Protein AF-A0AAP4BUU5-F1 (afdb_monomer)

InterPro domains:
  IPR001250 Mannose-6-phosphate isomerase, type I [TIGR00218] (4-371)
  IPR011051 RmlC-like cupin domain superfamily [SSF51182] (1-389)
  IPR014710 RmlC-like jelly roll fold [G3DSA:2.60.120.10] (7-293)
  IPR014710 RmlC-like jelly roll fold [G3DSA:2.60.120.10] (319-393)
  IPR016305 Mannose-6-phosphate isomerase [PIRSF001480] (1-387)
  IPR016305 Mannose-6-phosphate isomerase [PR00714] (4-22)
  IPR016305 Mannose-6-phosphate isomerase [PR00714] (31-46)
  IPR016305 Mannose-6-phosphate isomerase [PR00714] (81-102)
  IPR016305 Mannose-6-phosphate isomerase [PR00714] (126-149)
  IPR016305 Mannose-6-phosphate isomerase [PR00714] (238-253)
  IPR016305 Mannose-6-phosphate isomerase [PR00714] (254-273)
  IPR016305 Mannose-6-phosphate isomerase [PR00714] (273-292)
  IPR016305 Mannose-6-phosphate isomerase [PR00714] (292-311)
  IPR016305 Mannose-6-phosphate isomerase [PTHR10309] (2-372)
  IPR018050 Phosphomannose isomerase, type I, conserved site [PS00965] (126-134)
  IPR046457 Phosphomannose isomerase type I, catalytic domain [PF20511] (1-150)

Mean predicted aligned error: 4.69 Å

Radius of gyration: 22.87 Å; Cα contacts (8 Å, |Δi|>4): 959; chains: 1; bounding box: 59×46×66 Å

Structure (mmCIF, N/CA/C/O backbone):
data_AF-A0AAP4BUU5-F1
#
_entry.id   AF-A0AAP4BUU5-F1
#
loop_
_atom_site.group_PDB
_atom_site.id
_atom_site.type_symbol
_atom_site.label_atom_id
_atom_site.label_alt_id
_atom_site.label_comp_id
_atom_site.label_asym_id
_atom_site.label_entity_id
_atom_site.label_seq_id
_atom_site.pdbx_PDB_ins_code
_atom_site.Cartn_x
_atom_site.Cartn_y
_atom_site.Cartn_z
_atom_site.occupancy
_atom_site.B_iso_or_equiv
_atom_site.auth_seq_id
_atom_site.auth_comp_id
_atom_site.auth_asym_id
_atom_site.auth_atom_id
_atom_site.pdbx_PDB_model_num
ATOM 1 N N . MET A 1 1 ? 17.474 -2.915 -24.148 1.00 88.44 1 MET A N 1
ATOM 2 C CA . MET A 1 1 ? 16.469 -2.381 -23.194 1.00 88.44 1 MET A CA 1
ATOM 3 C C . MET A 1 1 ? 15.360 -1.644 -23.944 1.00 88.44 1 MET A C 1
ATOM 5 O O . MET A 1 1 ? 15.565 -1.347 -25.114 1.00 88.44 1 MET A O 1
ATOM 9 N N . GLN A 1 2 ? 14.217 -1.351 -23.314 1.00 92.94 2 GLN A N 1
ATOM 10 C CA . GLN A 1 2 ? 13.135 -0.549 -23.912 1.00 92.94 2 GLN A CA 1
ATOM 11 C C . GLN A 1 2 ? 12.552 0.461 -22.905 1.00 92.94 2 GLN A C 1
ATOM 13 O O . GLN A 1 2 ? 12.182 0.039 -21.810 1.00 92.94 2 GLN A O 1
ATOM 18 N N . PRO A 1 3 ? 12.417 1.760 -23.233 1.00 94.31 3 PRO A N 1
ATOM 19 C CA . PRO A 1 3 ? 11.717 2.724 -22.383 1.00 94.31 3 PRO A CA 1
ATOM 20 C C . PRO A 1 3 ? 10.256 2.361 -22.154 1.00 94.31 3 PRO A C 1
ATOM 22 O O . PRO A 1 3 ? 9.556 1.950 -23.083 1.00 94.31 3 PRO A O 1
ATOM 25 N N . LEU A 1 4 ? 9.787 2.578 -20.926 1.00 96.94 4 LEU A N 1
ATOM 26 C CA . LEU A 1 4 ? 8.388 2.419 -20.560 1.00 96.94 4 LEU A CA 1
ATOM 27 C C . LEU A 1 4 ? 7.699 3.777 -20.414 1.00 96.94 4 LEU A C 1
ATOM 29 O O . LEU A 1 4 ? 8.180 4.685 -19.737 1.00 96.94 4 LEU A O 1
ATOM 33 N N . ARG A 1 5 ? 6.513 3.891 -21.009 1.00 97.56 5 ARG A N 1
ATOM 34 C CA . ARG A 1 5 ? 5.519 4.909 -20.665 1.00 97.56 5 ARG A CA 1
ATOM 35 C C . ARG A 1 5 ? 4.571 4.317 -19.621 1.00 97.56 5 ARG A C 1
ATOM 37 O O . ARG A 1 5 ? 3.885 3.344 -19.948 1.00 97.56 5 ARG A O 1
ATOM 44 N N . PRO A 1 6 ? 4.527 4.852 -18.389 1.00 97.94 6 PRO A N 1
ATOM 45 C CA . PRO A 1 6 ? 3.654 4.309 -17.359 1.00 97.94 6 PRO A CA 1
ATOM 46 C C . PRO A 1 6 ? 2.185 4.588 -17.667 1.00 97.94 6 PRO A C 1
ATOM 48 O O . PRO A 1 6 ? 1.850 5.581 -18.321 1.00 97.94 6 PRO A O 1
ATOM 51 N N . ALA A 1 7 ? 1.292 3.765 -17.120 1.00 97.88 7 ALA A N 1
ATOM 52 C CA . ALA A 1 7 ? -0.099 4.178 -16.984 1.00 97.88 7 ALA A CA 1
ATOM 53 C C . ALA A 1 7 ? -0.216 5.147 -15.797 1.00 97.88 7 ALA A C 1
ATOM 55 O O . ALA A 1 7 ? 0.139 4.811 -14.670 1.00 97.88 7 ALA A O 1
ATOM 56 N N . ILE A 1 8 ? -0.709 6.358 -16.057 1.00 97.62 8 ILE A N 1
ATOM 57 C CA . ILE A 1 8 ? -0.870 7.401 -15.036 1.00 97.62 8 ILE A CA 1
ATOM 58 C C . ILE A 1 8 ? -2.258 7.273 -14.408 1.00 97.62 8 ILE A C 1
ATOM 60 O O . ILE A 1 8 ? -3.268 7.407 -15.107 1.00 97.62 8 ILE A O 1
ATOM 64 N N . ARG A 1 9 ? -2.326 7.060 -13.091 1.00 97.50 9 ARG A N 1
ATOM 65 C CA . ARG A 1 9 ? -3.583 7.023 -12.333 1.00 97.50 9 ARG A CA 1
ATOM 66 C C . ARG A 1 9 ? -3.777 8.334 -11.580 1.00 97.50 9 ARG A C 1
ATOM 68 O O . ARG A 1 9 ? -2.958 8.720 -10.753 1.00 97.50 9 ARG A O 1
ATOM 75 N N . ARG A 1 10 ? -4.883 9.016 -11.874 1.00 97.38 10 ARG A N 1
ATOM 76 C CA . ARG A 1 10 ? -5.245 10.323 -11.302 1.00 97.38 10 ARG A CA 1
ATOM 77 C C . ARG A 1 10 ? -6.392 10.179 -10.307 1.00 97.38 10 ARG A C 1
ATOM 79 O O . ARG A 1 10 ? -7.498 10.654 -10.553 1.00 97.38 10 ARG A O 1
ATOM 86 N N . TYR A 1 11 ? -6.171 9.409 -9.247 1.00 96.00 11 TYR A N 1
ATOM 87 C CA . TYR A 1 11 ? -7.186 9.244 -8.208 1.00 96.00 11 TYR A CA 1
ATOM 88 C C . TYR A 1 11 ? -7.246 10.482 -7.301 1.00 96.00 11 TYR A C 1
ATOM 90 O O . TYR A 1 11 ? -6.204 11.099 -7.093 1.00 96.00 11 TYR A O 1
ATOM 98 N N . PRO A 1 12 ? -8.417 10.825 -6.729 1.00 95.62 12 PRO A N 1
ATOM 99 C CA . PRO A 1 12 ? -8.568 12.019 -5.889 1.00 95.62 12 PRO A CA 1
ATOM 100 C C . PRO A 1 12 ? -7.658 12.064 -4.653 1.00 95.62 12 PRO A C 1
ATOM 102 O O . PRO A 1 12 ? -7.244 13.140 -4.252 1.00 95.62 12 PRO A O 1
ATOM 105 N N . TRP A 1 13 ? -7.304 10.905 -4.090 1.00 96.12 13 TRP A N 1
ATOM 106 C CA . TRP A 1 13 ? -6.387 10.804 -2.947 1.00 96.12 13 TRP A CA 1
ATOM 107 C C . TRP A 1 13 ? -4.914 11.055 -3.313 1.00 96.12 13 TRP A C 1
ATOM 109 O O . TRP A 1 13 ? -4.052 11.142 -2.436 1.00 96.12 13 TRP A O 1
ATOM 119 N N . GLY A 1 14 ? -4.607 11.095 -4.612 1.00 97.62 14 GLY A N 1
ATOM 120 C CA . GLY A 1 14 ? -3.250 11.186 -5.128 1.00 97.62 14 GLY A CA 1
ATOM 121 C C . GLY A 1 14 ? -2.608 12.536 -4.876 1.00 97.62 14 GLY A C 1
ATOM 122 O O . GLY A 1 14 ? -3.293 13.556 -4.843 1.00 97.62 14 GLY A O 1
ATOM 123 N N . SER A 1 15 ? -1.284 12.552 -4.772 1.00 97.88 15 SER A N 1
ATOM 124 C CA . SER A 1 15 ? -0.576 13.802 -4.537 1.00 97.88 15 SER A CA 1
ATOM 125 C C . SER A 1 15 ? -0.616 14.754 -5.724 1.00 97.88 15 SER A C 1
ATOM 127 O O . SER A 1 15 ? -0.534 14.338 -6.882 1.00 97.88 15 SER A O 1
ATOM 129 N N . THR A 1 16 ? -0.711 16.052 -5.439 1.00 97.38 16 THR A N 1
ATOM 130 C CA . THR A 1 16 ? -0.597 17.101 -6.470 1.00 97.38 16 THR A CA 1
ATOM 131 C C . THR A 1 16 ? 0.842 17.566 -6.705 1.00 97.38 16 THR A C 1
ATOM 133 O O . THR A 1 16 ? 1.106 18.251 -7.697 1.00 97.38 16 THR A O 1
ATOM 136 N N . THR A 1 17 ? 1.781 17.191 -5.828 1.00 97.75 17 THR A N 1
ATOM 137 C CA . THR A 1 17 ? 3.160 17.705 -5.847 1.00 97.75 17 THR A CA 1
ATOM 138 C C . THR A 1 17 ? 4.229 16.617 -5.892 1.0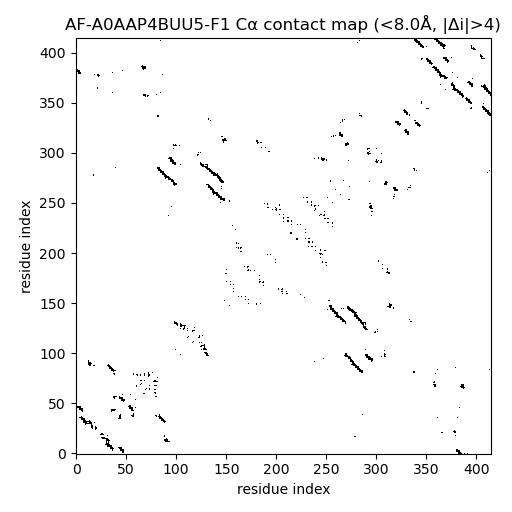0 97.75 17 THR A C 1
ATOM 140 O O . THR A 1 17 ? 5.197 16.790 -6.624 1.00 97.75 17 THR A O 1
ATOM 143 N N . LEU A 1 18 ? 4.057 15.479 -5.208 1.00 97.94 18 LEU A N 1
ATOM 144 C CA . LEU A 1 18 ? 5.153 14.521 -4.980 1.00 97.94 18 LEU A CA 1
ATOM 145 C C . LEU A 1 18 ? 5.758 13.934 -6.269 1.00 97.94 18 LEU A C 1
ATOM 147 O O . LEU A 1 18 ? 6.974 13.956 -6.445 1.00 97.94 18 LEU A O 1
ATOM 151 N N . ILE A 1 19 ? 4.932 13.434 -7.196 1.00 97.94 19 ILE A N 1
ATOM 152 C CA . ILE A 1 19 ? 5.423 12.893 -8.478 1.00 97.94 19 ILE A CA 1
ATOM 153 C C . ILE A 1 19 ? 5.969 13.999 -9.402 1.00 97.94 19 ILE A C 1
ATOM 155 O O . ILE A 1 19 ? 7.050 13.800 -9.961 1.00 97.94 19 ILE A O 1
ATOM 159 N N . PRO A 1 20 ? 5.291 15.155 -9.578 1.00 96.75 20 PRO A N 1
ATOM 160 C CA . PRO A 1 20 ? 5.865 16.285 -10.311 1.00 96.75 20 PRO A CA 1
ATOM 161 C C . PRO A 1 20 ? 7.233 16.730 -9.779 1.00 96.75 20 PRO A C 1
ATOM 163 O O . PRO A 1 20 ? 8.174 16.856 -10.561 1.00 96.75 20 PRO A O 1
ATOM 166 N N . GLU A 1 21 ? 7.370 16.896 -8.461 1.00 96.75 21 GLU A N 1
ATOM 167 C CA . GLU A 1 21 ? 8.626 17.282 -7.811 1.00 96.75 21 GLU A CA 1
ATOM 168 C C . GLU A 1 21 ? 9.718 16.235 -8.035 1.00 96.75 21 GLU A C 1
ATOM 170 O O . GLU A 1 21 ? 10.836 16.596 -8.406 1.00 96.75 21 GLU A O 1
ATOM 175 N N . LEU A 1 22 ? 9.385 14.943 -7.907 1.00 97.06 22 LEU A N 1
ATOM 176 C CA . LEU A 1 22 ? 10.304 13.847 -8.217 1.00 97.06 22 LEU A CA 1
ATOM 177 C C . LEU A 1 22 ? 10.801 13.928 -9.665 1.00 97.06 22 LEU A C 1
ATOM 179 O O . LEU A 1 22 ? 11.991 13.771 -9.911 1.00 97.06 22 LEU A O 1
ATOM 183 N N . ALA A 1 23 ? 9.915 14.228 -10.617 1.00 95.75 23 ALA A N 1
ATOM 184 C CA . ALA A 1 23 ? 10.250 14.391 -12.032 1.00 95.75 23 ALA A CA 1
ATOM 185 C C . ALA A 1 23 ? 11.011 15.696 -12.356 1.00 95.75 23 ALA A C 1
ATOM 187 O O . ALA A 1 23 ? 11.343 15.934 -13.521 1.00 95.75 23 ALA A O 1
ATOM 188 N N . GLY A 1 24 ? 11.259 16.570 -11.372 1.00 95.31 24 GLY A N 1
ATOM 189 C CA . GLY A 1 24 ? 11.850 17.894 -11.588 1.00 95.31 24 GLY A CA 1
ATOM 190 C C . GLY A 1 24 ? 10.925 18.858 -12.341 1.00 95.31 24 GLY A C 1
ATOM 191 O O . GLY A 1 24 ? 11.397 19.767 -13.028 1.00 95.31 24 GLY A O 1
ATOM 192 N N . GLN A 1 25 ? 9.610 18.648 -12.256 1.00 93.88 25 GLN A N 1
ATOM 193 C CA . GLN A 1 25 ? 8.581 19.442 -12.923 1.00 93.88 25 GLN A CA 1
ATOM 194 C C . GLN A 1 25 ? 7.770 20.256 -11.903 1.00 93.88 25 GLN A C 1
ATOM 196 O O . GLN A 1 25 ? 7.551 19.805 -10.780 1.00 93.88 25 GLN A O 1
ATOM 201 N N . PRO A 1 26 ? 7.286 21.458 -12.265 1.00 93.19 26 PRO A N 1
ATOM 202 C CA . PRO A 1 26 ? 6.381 22.198 -11.395 1.00 93.19 26 PRO A CA 1
ATOM 203 C C . PRO A 1 26 ? 5.045 21.457 -11.249 1.00 93.19 26 PRO A C 1
ATOM 205 O O . PRO A 1 26 ? 4.521 20.911 -12.222 1.00 93.19 26 PRO A O 1
ATOM 208 N N . ALA A 1 27 ? 4.465 21.496 -10.049 1.00 92.12 27 ALA A N 1
ATOM 209 C CA . ALA A 1 27 ? 3.121 20.983 -9.807 1.00 92.12 27 ALA A CA 1
ATOM 210 C C . ALA A 1 27 ? 2.093 21.694 -10.705 1.00 92.12 27 ALA A C 1
ATOM 212 O O . ALA A 1 27 ? 2.065 22.925 -10.788 1.00 92.12 27 ALA A O 1
ATOM 213 N N . THR A 1 28 ? 1.232 20.920 -11.371 1.00 90.44 28 THR A N 1
ATOM 214 C CA . THR A 1 28 ? 0.159 21.456 -12.231 1.00 90.44 28 THR A CA 1
ATOM 215 C C . THR A 1 28 ? -1.142 21.703 -11.467 1.00 90.44 28 THR A C 1
ATOM 217 O O . THR A 1 28 ? -2.031 22.378 -11.981 1.00 90.44 28 THR A O 1
ATOM 220 N N . GLY A 1 29 ? -1.250 21.169 -10.245 1.00 92.50 29 GLY A N 1
ATOM 221 C CA . GLY A 1 29 ? -2.485 21.105 -9.460 1.00 92.50 29 GLY A CA 1
ATOM 222 C C . GLY A 1 29 ? -3.333 19.859 -9.740 1.00 92.50 29 GLY A C 1
ATOM 223 O O . GLY A 1 29 ? -4.314 19.636 -9.037 1.00 92.50 29 GLY A O 1
ATOM 224 N N . ASP A 1 30 ? -2.963 19.034 -10.726 1.00 94.31 30 ASP A N 1
ATOM 225 C CA . ASP A 1 30 ? -3.630 17.756 -10.983 1.00 94.31 30 ASP A CA 1
ATOM 226 C C . ASP A 1 30 ? -3.155 16.682 -9.997 1.00 94.31 30 ASP A C 1
ATOM 228 O O . ASP A 1 30 ? -1.959 16.554 -9.737 1.00 94.31 30 ASP A O 1
ATOM 232 N N . HIS A 1 31 ? -4.077 15.846 -9.517 1.00 96.81 31 HIS A N 1
ATOM 233 C CA . HIS A 1 31 ? -3.723 14.677 -8.714 1.00 96.81 31 HIS A CA 1
ATOM 234 C C . HIS A 1 31 ? -3.023 13.618 -9.572 1.00 96.81 31 HIS A C 1
ATOM 236 O O . HIS A 1 31 ? -3.574 13.145 -10.574 1.00 96.81 31 HIS A O 1
ATOM 242 N N . ILE A 1 32 ? -1.836 13.191 -9.147 1.00 97.75 32 ILE A N 1
ATOM 243 C CA . ILE A 1 32 ? -1.129 12.029 -9.680 1.00 97.75 32 ILE A CA 1
ATOM 244 C C . ILE A 1 32 ? -0.921 11.061 -8.519 1.00 97.75 32 ILE A C 1
ATOM 246 O O . ILE A 1 32 ? -0.064 11.252 -7.666 1.00 97.75 32 ILE A O 1
ATOM 250 N N . ALA A 1 33 ? -1.752 10.024 -8.489 1.00 98.12 33 ALA A N 1
ATOM 251 C CA . ALA A 1 33 ? -1.778 9.048 -7.411 1.00 98.12 33 ALA A CA 1
ATOM 252 C C . ALA A 1 33 ? -0.735 7.954 -7.624 1.00 98.12 33 ALA A C 1
ATOM 254 O O . ALA A 1 33 ? -0.010 7.584 -6.705 1.00 98.12 33 ALA A O 1
ATOM 255 N N . GLU A 1 34 ? -0.669 7.424 -8.848 1.00 98.50 34 GLU A N 1
ATOM 256 C CA . GLU A 1 34 ? 0.211 6.303 -9.158 1.00 98.50 34 GLU A CA 1
ATOM 257 C C . GLU A 1 34 ? 0.763 6.387 -10.587 1.00 98.50 34 GLU A C 1
ATOM 259 O O . GLU A 1 34 ? 0.052 6.778 -11.521 1.00 98.50 34 GLU A O 1
ATOM 264 N N . LEU A 1 35 ? 2.010 5.947 -10.769 1.00 98.62 35 LEU A N 1
ATOM 265 C CA . LEU A 1 35 ? 2.581 5.592 -12.072 1.00 98.62 35 LEU A CA 1
ATOM 266 C C . LEU A 1 35 ? 2.766 4.079 -12.122 1.00 98.62 35 LEU A C 1
ATOM 268 O O . LEU A 1 35 ? 3.517 3.542 -11.315 1.00 98.62 35 LEU A O 1
ATOM 272 N N . TRP A 1 36 ? 2.092 3.392 -13.044 1.00 98.44 36 TRP A N 1
ATOM 273 C CA . TRP A 1 36 ? 2.166 1.931 -13.151 1.00 98.44 36 TRP A CA 1
ATOM 274 C C . TRP A 1 36 ? 3.153 1.494 -14.224 1.00 98.44 36 TRP A C 1
ATOM 276 O O . TRP A 1 36 ? 3.038 1.882 -15.390 1.00 98.44 36 TRP A O 1
ATOM 286 N N . PHE A 1 37 ? 4.067 0.613 -13.831 1.00 98.38 37 PHE A N 1
ATOM 287 C CA . PHE A 1 37 ? 5.035 -0.059 -14.683 1.00 98.38 37 PHE A CA 1
ATOM 288 C C . PHE A 1 37 ? 4.773 -1.566 -14.639 1.00 98.38 37 PHE A C 1
ATOM 290 O O . PHE A 1 37 ? 5.060 -2.249 -13.657 1.00 98.38 37 PHE A O 1
ATOM 297 N N . GLY A 1 38 ? 4.194 -2.100 -15.709 1.00 96.56 38 GLY A N 1
ATOM 298 C CA . GLY A 1 38 ? 3.844 -3.513 -15.782 1.00 96.56 38 GLY A CA 1
ATOM 299 C C . GLY A 1 38 ? 2.882 -3.819 -16.922 1.00 96.56 38 GLY A C 1
ATOM 300 O O . GLY A 1 38 ? 2.547 -2.952 -17.729 1.00 96.56 38 GLY A O 1
ATOM 301 N N . ALA A 1 39 ? 2.442 -5.071 -16.984 1.00 95.94 39 ALA A N 1
ATOM 302 C CA . ALA A 1 39 ? 1.546 -5.582 -18.021 1.00 95.94 39 ALA A CA 1
ATOM 303 C C . ALA A 1 39 ? 0.096 -5.758 -17.524 1.00 95.94 39 ALA A C 1
ATOM 305 O O . ALA A 1 39 ? -0.650 -6.571 -18.066 1.00 95.94 39 ALA A O 1
ATOM 306 N N . HIS A 1 40 ? -0.304 -5.027 -16.477 1.00 92.62 40 HIS A N 1
ATOM 307 C CA . HIS A 1 40 ? -1.641 -5.137 -15.896 1.00 92.62 40 HIS A CA 1
ATOM 308 C C . HIS A 1 40 ? -2.718 -4.673 -16.887 1.00 92.62 40 HIS A C 1
ATOM 310 O O . HIS A 1 40 ? -2.636 -3.575 -17.432 1.00 92.62 40 HIS A O 1
ATOM 316 N N . THR A 1 41 ? -3.765 -5.468 -17.101 1.00 89.06 41 THR A N 1
ATOM 317 C CA . THR A 1 41 ? -4.768 -5.218 -18.155 1.00 89.06 41 THR A CA 1
ATOM 318 C C . THR A 1 41 ? -5.572 -3.932 -17.942 1.00 89.06 41 THR A C 1
ATOM 320 O O . THR A 1 41 ? -5.900 -3.249 -18.907 1.00 89.06 41 THR A O 1
ATOM 323 N N . ALA A 1 42 ? -5.846 -3.555 -16.688 1.00 88.56 42 ALA A N 1
ATOM 324 C CA . ALA A 1 42 ? -6.576 -2.325 -16.354 1.00 88.56 42 ALA A CA 1
ATOM 325 C C . ALA A 1 42 ? -5.761 -1.023 -16.539 1.00 88.56 42 ALA A C 1
ATOM 327 O O . ALA A 1 42 ? -6.309 0.079 -16.420 1.00 88.56 42 ALA A O 1
ATOM 328 N N . GLY A 1 43 ? -4.455 -1.129 -16.791 1.00 92.81 43 GLY A N 1
ATOM 329 C CA . GLY A 1 43 ? -3.559 0.016 -16.934 1.00 92.81 43 GLY A CA 1
ATOM 330 C C . GLY A 1 43 ? -2.144 -0.412 -17.314 1.00 92.81 43 GLY A C 1
ATOM 331 O O . GLY A 1 43 ? -1.245 -0.275 -16.486 1.00 92.81 43 GLY A O 1
ATOM 332 N N . PRO A 1 44 ? -1.927 -0.945 -18.528 1.00 96.06 44 PRO A N 1
ATOM 333 C CA . PRO A 1 44 ? -0.615 -1.436 -18.915 1.00 96.06 44 PRO A CA 1
ATOM 334 C C . PRO A 1 44 ? 0.345 -0.267 -19.147 1.00 96.06 44 PRO A C 1
ATOM 336 O O . PRO A 1 44 ? -0.026 0.766 -19.715 1.00 96.06 44 PRO A O 1
ATOM 339 N N . ALA A 1 45 ? 1.606 -0.452 -18.766 1.00 97.88 45 ALA A N 1
ATOM 340 C CA . ALA A 1 45 ? 2.686 0.367 -19.297 1.00 97.88 45 ALA A CA 1
ATOM 341 C C . ALA A 1 45 ? 2.877 0.061 -20.787 1.00 97.88 45 ALA A C 1
ATOM 343 O O . ALA A 1 45 ? 2.504 -1.011 -21.264 1.00 97.88 45 ALA A O 1
ATOM 344 N N . HIS A 1 46 ? 3.466 0.998 -21.521 1.00 98.19 46 HIS A N 1
ATOM 345 C CA . HIS A 1 46 ? 3.698 0.854 -22.955 1.00 98.19 46 HIS A CA 1
ATOM 346 C C . HIS A 1 46 ? 5.183 0.937 -23.278 1.00 98.19 46 HIS A C 1
ATOM 348 O O . HIS A 1 46 ? 5.890 1.793 -22.750 1.00 98.19 46 HIS A O 1
ATOM 354 N N . VAL A 1 47 ? 5.636 0.072 -24.177 1.00 96.62 47 VAL A N 1
ATOM 355 C CA . VAL A 1 47 ? 6.933 0.193 -24.838 1.00 96.62 47 VAL A CA 1
ATOM 356 C C . VAL A 1 47 ? 6.814 1.229 -25.949 1.00 96.62 47 VAL A C 1
ATOM 358 O O . VAL A 1 47 ? 5.841 1.222 -26.706 1.00 96.62 47 VAL A O 1
ATOM 361 N N . VAL A 1 48 ? 7.808 2.112 -26.041 1.00 89.81 48 VAL A N 1
ATOM 362 C CA . VAL A 1 48 ? 7.944 3.061 -27.152 1.00 89.81 48 VAL A CA 1
ATOM 363 C C . VAL A 1 48 ? 8.766 2.397 -28.254 1.00 89.81 48 VAL A C 1
ATOM 365 O O . VAL A 1 48 ? 9.963 2.174 -28.082 1.00 89.81 48 VAL A O 1
ATOM 368 N N . ALA A 1 49 ? 8.128 2.038 -29.366 1.00 83.81 49 ALA A N 1
ATOM 369 C CA . ALA A 1 49 ? 8.808 1.455 -30.517 1.00 83.81 49 ALA A CA 1
ATOM 370 C C . ALA A 1 49 ? 9.639 2.504 -31.281 1.00 83.81 49 ALA A C 1
ATOM 372 O O . ALA A 1 49 ? 9.503 3.709 -31.081 1.00 83.81 49 ALA A O 1
ATOM 373 N N . SER A 1 50 ? 10.495 2.048 -32.201 1.00 81.00 50 SER A N 1
ATOM 374 C CA . SER A 1 50 ? 11.402 2.913 -32.976 1.00 81.00 50 SER A CA 1
ATOM 375 C C . SER A 1 50 ? 10.703 3.924 -33.893 1.00 81.00 50 SER A C 1
ATOM 377 O O . SER A 1 50 ? 11.339 4.864 -34.357 1.00 81.00 50 SER A O 1
ATOM 379 N N . ASP A 1 51 ? 9.428 3.701 -34.207 1.00 86.81 51 ASP A N 1
ATOM 380 C CA . ASP A 1 51 ? 8.570 4.586 -35.000 1.00 86.81 51 ASP A CA 1
ATOM 381 C C . ASP A 1 51 ? 7.619 5.429 -34.126 1.00 86.81 51 ASP A C 1
ATOM 383 O O . ASP A 1 51 ? 6.607 5.927 -34.619 1.00 86.81 51 ASP A O 1
ATOM 387 N N . ASP A 1 52 ? 7.932 5.563 -32.832 1.00 84.69 52 ASP A N 1
ATOM 388 C CA . ASP A 1 52 ? 7.137 6.232 -31.793 1.00 84.69 52 ASP A CA 1
ATOM 389 C C . ASP A 1 52 ? 5.760 5.598 -31.520 1.00 84.69 52 ASP A C 1
ATOM 391 O O . ASP A 1 52 ? 4.941 6.161 -30.784 1.00 84.69 52 ASP A O 1
ATOM 395 N N . THR A 1 53 ? 5.480 4.404 -32.057 1.00 91.25 53 THR A N 1
ATOM 396 C CA . THR A 1 53 ? 4.252 3.683 -31.711 1.00 91.25 53 THR A CA 1
ATOM 397 C C . THR A 1 53 ? 4.313 3.138 -30.285 1.00 91.25 53 THR A C 1
ATOM 399 O O . THR A 1 53 ? 5.353 2.693 -29.796 1.00 91.25 53 THR A O 1
ATOM 402 N N . LEU A 1 54 ? 3.172 3.189 -29.593 1.00 94.75 54 LEU A N 1
ATOM 403 C CA . LEU A 1 54 ? 3.025 2.641 -28.249 1.00 94.75 54 LEU A CA 1
ATOM 404 C C . LEU A 1 54 ? 2.435 1.237 -28.333 1.00 94.75 54 LEU A C 1
ATOM 406 O O . LEU A 1 54 ? 1.306 1.060 -28.791 1.00 94.75 54 LEU A O 1
ATOM 410 N N . ILE A 1 55 ? 3.188 0.254 -27.852 1.00 96.62 55 ILE A N 1
ATOM 411 C CA . ILE A 1 55 ? 2.751 -1.141 -27.748 1.00 96.62 55 ILE A CA 1
ATOM 412 C C . ILE A 1 55 ? 2.578 -1.446 -26.265 1.00 96.62 55 ILE A C 1
ATOM 414 O O . ILE A 1 55 ? 3.479 -1.156 -25.477 1.00 96.62 55 ILE A O 1
ATOM 418 N N . SER A 1 56 ? 1.435 -2.004 -25.857 1.00 97.44 56 SER A N 1
ATOM 419 C CA . SER A 1 56 ? 1.253 -2.389 -24.454 1.00 97.44 56 SER A CA 1
ATOM 420 C C . SER A 1 56 ? 2.340 -3.392 -24.054 1.00 97.44 56 SER A C 1
ATOM 422 O O . SER A 1 56 ? 2.721 -4.259 -24.844 1.00 97.44 56 SER A O 1
ATOM 424 N N . LEU A 1 57 ? 2.867 -3.294 -22.833 1.00 97.50 57 LEU A N 1
ATOM 425 C CA . LEU A 1 57 ? 3.920 -4.201 -22.377 1.00 97.50 57 LEU A CA 1
ATOM 426 C C . LEU A 1 57 ? 3.440 -5.662 -22.404 1.00 97.50 57 LEU A C 1
ATOM 428 O O . LEU A 1 57 ? 4.224 -6.557 -22.704 1.00 97.50 57 LEU A O 1
ATOM 432 N N . GLY A 1 58 ? 2.148 -5.897 -22.156 1.00 96.88 58 GLY A N 1
ATOM 433 C CA . GLY A 1 58 ? 1.531 -7.216 -22.287 1.00 96.88 58 GLY A CA 1
ATOM 434 C C . GLY A 1 58 ? 1.597 -7.765 -23.713 1.00 96.88 58 GLY A C 1
ATOM 435 O O . GLY A 1 58 ? 2.075 -8.882 -23.902 1.00 96.88 58 GLY A O 1
ATOM 436 N N . ASP A 1 59 ? 1.194 -6.978 -24.715 1.00 96.19 59 ASP A N 1
ATOM 437 C CA . ASP A 1 59 ? 1.252 -7.395 -26.126 1.00 96.19 59 ASP A CA 1
ATOM 438 C C . ASP A 1 59 ? 2.697 -7.565 -26.608 1.00 96.19 59 ASP A C 1
ATOM 440 O O . ASP A 1 59 ? 3.006 -8.493 -27.356 1.00 96.19 59 ASP A O 1
ATOM 444 N N . TYR A 1 60 ? 3.597 -6.698 -26.139 1.00 96.50 60 TYR A N 1
ATOM 445 C CA . TYR A 1 60 ? 5.023 -6.782 -26.435 1.00 96.50 60 TYR A CA 1
ATOM 446 C C . TYR A 1 60 ? 5.627 -8.092 -25.908 1.00 96.50 60 TYR A C 1
ATOM 448 O O . TYR A 1 60 ? 6.303 -8.801 -26.647 1.00 96.50 60 TYR A O 1
ATOM 456 N N . ILE A 1 61 ? 5.310 -8.469 -24.663 1.00 96.69 61 ILE A N 1
ATOM 457 C CA . ILE A 1 61 ? 5.717 -9.755 -24.078 1.00 96.69 61 ILE A CA 1
ATOM 458 C C . ILE A 1 61 ? 5.090 -10.930 -24.837 1.00 96.69 61 ILE A C 1
ATOM 460 O O . ILE A 1 61 ? 5.780 -11.909 -25.117 1.00 96.69 61 ILE A O 1
ATOM 464 N N . ALA A 1 62 ? 3.805 -10.845 -25.191 1.00 95.81 62 ALA A N 1
ATOM 465 C CA . ALA A 1 62 ? 3.084 -11.920 -25.872 1.00 95.81 62 ALA A CA 1
ATOM 466 C C . ALA A 1 62 ? 3.627 -12.230 -27.280 1.00 95.81 62 ALA A C 1
ATOM 468 O O . ALA A 1 62 ? 3.454 -13.350 -27.761 1.00 95.81 62 ALA A O 1
ATOM 469 N N . ALA A 1 63 ? 4.297 -11.272 -27.931 1.00 95.38 63 ALA A N 1
ATOM 470 C CA . ALA A 1 63 ? 4.911 -11.468 -29.242 1.00 95.38 63 ALA A CA 1
ATOM 471 C C . ALA A 1 63 ? 6.118 -12.431 -29.212 1.00 95.38 63 ALA A C 1
ATOM 473 O O . ALA A 1 63 ? 6.327 -13.166 -30.177 1.00 95.38 63 ALA A O 1
ATOM 474 N N . ASP A 1 64 ? 6.886 -12.456 -28.115 1.00 95.12 64 ASP A N 1
ATOM 475 C CA . ASP A 1 64 ? 7.978 -13.414 -27.885 1.00 95.12 64 ASP A CA 1
ATOM 476 C C . ASP A 1 64 ? 8.177 -13.682 -26.376 1.00 95.12 64 ASP A C 1
ATOM 478 O O . ASP A 1 64 ? 9.110 -13.169 -25.740 1.00 95.12 64 ASP A O 1
ATOM 482 N N . PRO A 1 65 ? 7.302 -14.492 -25.755 1.00 94.94 65 PRO A N 1
ATOM 483 C CA . PRO A 1 65 ? 7.312 -14.672 -24.307 1.00 94.94 65 PRO A CA 1
ATOM 484 C C . PRO A 1 65 ? 8.566 -15.405 -23.819 1.00 94.94 65 PRO A C 1
ATOM 486 O O . PRO A 1 65 ? 8.998 -15.188 -22.687 1.00 94.94 65 PRO A O 1
ATOM 489 N N . HIS A 1 66 ? 9.189 -16.238 -24.660 1.00 93.44 66 HIS A N 1
ATOM 490 C CA . HIS A 1 66 ? 10.432 -16.921 -24.311 1.00 93.44 66 HIS A CA 1
ATOM 491 C C . HIS A 1 66 ? 11.602 -15.945 -24.216 1.00 93.44 66 HIS A C 1
ATOM 493 O O . HIS A 1 66 ? 12.368 -16.027 -23.256 1.00 93.44 66 HIS A O 1
ATOM 499 N N . HIS A 1 67 ? 11.730 -15.013 -25.163 1.00 94.44 67 HIS A N 1
ATOM 500 C CA . HIS A 1 67 ? 12.750 -13.970 -25.089 1.00 94.44 67 HIS A CA 1
ATOM 501 C C . HIS A 1 67 ? 12.490 -13.003 -23.930 1.00 94.44 67 HIS A C 1
ATOM 503 O O . HIS A 1 67 ? 13.411 -12.642 -23.197 1.00 94.44 67 HIS A O 1
ATOM 509 N N . HIS A 1 68 ? 11.236 -12.589 -23.742 1.00 95.56 68 HIS A N 1
ATOM 510 C CA . HIS A 1 68 ? 10.893 -11.566 -22.761 1.00 95.56 68 HIS A CA 1
ATOM 511 C C . HIS A 1 68 ? 10.929 -12.063 -21.316 1.00 95.56 68 HIS A C 1
ATOM 513 O O . HIS A 1 68 ? 11.508 -11.392 -20.465 1.00 95.56 68 HIS A O 1
ATOM 519 N N . LEU A 1 69 ? 10.340 -13.224 -21.034 1.00 95.31 69 LEU A N 1
ATOM 520 C CA . LEU A 1 69 ? 10.218 -13.749 -19.671 1.00 95.31 69 LEU A CA 1
ATOM 521 C C . LEU A 1 69 ? 11.322 -14.755 -19.328 1.00 95.31 69 LEU A C 1
ATOM 523 O O . LEU A 1 69 ? 11.628 -14.970 -18.158 1.00 95.31 69 LEU A O 1
ATOM 527 N N . GLY A 1 70 ? 11.925 -15.391 -20.331 1.00 94.06 70 GLY A N 1
ATOM 528 C CA . GLY A 1 70 ? 12.821 -16.518 -20.103 1.00 94.06 70 GLY A CA 1
ATOM 529 C C . GLY A 1 70 ? 12.055 -17.778 -19.688 1.00 94.06 70 GLY A C 1
ATOM 530 O O . GLY A 1 70 ? 10.883 -17.744 -19.307 1.00 94.06 70 GLY A O 1
ATOM 531 N N . ALA A 1 71 ? 12.720 -18.932 -19.775 1.00 91.81 71 ALA A N 1
ATOM 532 C CA . ALA A 1 71 ? 12.070 -20.231 -19.586 1.00 91.81 71 ALA A CA 1
ATOM 533 C C . ALA A 1 71 ? 11.442 -20.395 -18.190 1.00 91.81 71 ALA A C 1
ATOM 535 O O . ALA A 1 71 ? 10.322 -20.893 -18.078 1.00 91.81 71 ALA A O 1
ATOM 536 N N . ARG A 1 72 ? 12.144 -19.944 -17.139 1.00 92.00 72 ARG A N 1
ATOM 537 C CA . ARG A 1 72 ? 11.709 -20.079 -15.740 1.00 92.00 72 ARG A CA 1
ATOM 538 C C . ARG A 1 72 ? 10.380 -19.367 -15.496 1.00 92.00 72 ARG A C 1
ATOM 540 O O . ARG A 1 72 ? 9.439 -19.991 -15.012 1.00 92.00 72 ARG A O 1
ATOM 547 N N . VAL A 1 73 ? 10.296 -18.088 -15.852 1.00 93.25 73 VAL A N 1
ATOM 548 C CA . VAL A 1 73 ? 9.116 -17.256 -15.578 1.00 93.25 73 VAL A CA 1
ATOM 549 C C . VAL A 1 73 ? 7.983 -17.582 -16.532 1.00 93.25 73 VAL A C 1
ATOM 551 O O . VAL A 1 73 ? 6.847 -17.692 -16.089 1.00 93.25 73 VAL A O 1
ATOM 554 N N . HIS A 1 74 ? 8.282 -17.836 -17.810 1.00 91.94 74 HIS A N 1
ATOM 555 C CA . HIS A 1 74 ? 7.271 -18.272 -18.770 1.00 91.94 74 HIS A CA 1
ATOM 556 C C . HIS A 1 74 ? 6.499 -19.503 -18.269 1.00 91.94 74 HIS A C 1
ATOM 558 O O . HIS A 1 74 ? 5.273 -19.527 -18.348 1.00 91.94 74 HIS A O 1
ATOM 564 N N . GLN A 1 75 ? 7.205 -20.490 -17.701 1.00 90.00 75 GLN A N 1
ATOM 565 C CA . GLN A 1 75 ? 6.592 -21.701 -17.154 1.00 90.00 75 GLN A CA 1
ATOM 566 C C . GLN A 1 75 ? 5.790 -21.445 -15.868 1.00 90.00 75 GLN A C 1
ATOM 568 O O . GLN A 1 75 ? 4.719 -22.022 -15.705 1.00 90.00 75 GLN A O 1
ATOM 573 N N . HIS A 1 76 ? 6.297 -20.617 -14.948 1.00 87.19 76 HIS A N 1
ATOM 574 C CA . HIS A 1 76 ? 5.661 -20.408 -13.638 1.00 87.19 76 HIS A CA 1
ATOM 575 C C . HIS A 1 76 ? 4.510 -19.395 -13.662 1.00 87.19 76 HIS A C 1
ATOM 577 O O . HIS A 1 76 ? 3.593 -19.508 -12.855 1.00 87.19 76 HIS A O 1
ATOM 583 N N . ALA A 1 77 ? 4.546 -18.420 -14.570 1.00 87.06 77 ALA A N 1
ATOM 584 C CA . ALA A 1 77 ? 3.598 -17.307 -14.633 1.00 87.06 77 ALA A CA 1
ATOM 585 C C . ALA A 1 77 ? 2.657 -17.379 -15.850 1.00 87.06 77 ALA A C 1
ATOM 587 O O . ALA A 1 77 ? 2.104 -16.360 -16.261 1.00 87.06 77 ALA A O 1
ATOM 588 N N . ASP A 1 78 ? 2.504 -18.566 -16.451 1.00 88.00 78 ASP A N 1
ATOM 589 C CA . ASP A 1 78 ? 1.623 -18.821 -17.605 1.00 88.00 78 ASP A CA 1
ATOM 590 C C . ASP A 1 78 ? 1.829 -17.811 -18.752 1.00 88.00 78 ASP A C 1
ATOM 592 O O . ASP A 1 78 ? 0.900 -17.204 -19.285 1.00 88.00 78 ASP A O 1
ATOM 596 N N . GLY A 1 79 ? 3.099 -17.557 -19.081 1.00 89.25 79 GLY A N 1
ATOM 597 C CA . GLY A 1 79 ? 3.481 -16.614 -20.131 1.00 89.25 79 GLY A CA 1
ATOM 598 C C . GLY A 1 79 ? 3.183 -15.137 -19.847 1.00 89.25 79 GLY A C 1
ATOM 599 O O . GLY A 1 79 ? 3.211 -14.339 -20.783 1.00 89.25 79 GLY A O 1
ATOM 600 N N . ARG A 1 80 ? 2.932 -14.749 -18.590 1.00 92.31 80 ARG A N 1
ATOM 601 C CA . ARG A 1 80 ? 2.694 -13.356 -18.177 1.00 92.31 80 ARG A CA 1
ATOM 602 C C . ARG A 1 80 ? 3.820 -12.834 -17.288 1.00 92.31 80 ARG A C 1
ATOM 604 O O . ARG A 1 80 ? 4.518 -13.597 -16.627 1.00 92.31 80 ARG A O 1
ATOM 611 N N . LEU A 1 81 ? 3.977 -11.511 -17.239 1.00 96.12 81 LEU A N 1
ATOM 612 C CA . LEU A 1 81 ? 4.766 -10.869 -16.186 1.00 96.12 81 LEU A CA 1
ATOM 613 C C . LEU A 1 81 ? 4.039 -11.087 -14.843 1.00 96.12 81 LEU A C 1
ATOM 615 O O . LEU A 1 81 ? 2.847 -10.789 -14.792 1.00 96.12 81 LEU A O 1
ATOM 619 N N . PRO A 1 82 ? 4.684 -11.597 -13.778 1.00 95.38 82 PRO A N 1
ATOM 620 C CA . PRO A 1 82 ? 3.982 -11.951 -12.536 1.00 95.38 82 PRO A CA 1
ATOM 621 C C . PRO A 1 82 ? 3.802 -10.790 -11.545 1.00 95.38 82 PRO A C 1
ATOM 623 O O . PRO A 1 82 ? 3.049 -10.934 -10.583 1.00 95.38 82 PRO A O 1
ATOM 626 N N . PHE A 1 83 ? 4.439 -9.642 -11.784 1.00 96.75 83 PHE A N 1
ATOM 627 C CA . PHE A 1 83 ? 4.398 -8.484 -10.892 1.00 96.75 83 PHE A CA 1
ATOM 628 C C . PHE A 1 83 ? 4.036 -7.183 -11.616 1.00 96.75 83 PHE A C 1
ATOM 630 O O . PHE A 1 83 ? 4.094 -7.087 -12.847 1.00 96.75 83 PHE A O 1
ATOM 637 N N . MET A 1 84 ? 3.717 -6.165 -10.822 1.00 97.00 84 MET A N 1
ATOM 638 C CA . MET A 1 84 ? 3.580 -4.771 -11.228 1.00 97.00 84 MET A CA 1
ATOM 639 C C . MET A 1 84 ? 4.382 -3.891 -10.268 1.00 97.00 84 MET A C 1
ATOM 641 O O . MET A 1 84 ? 4.308 -4.067 -9.054 1.00 97.00 84 MET A O 1
ATOM 645 N N . LEU A 1 85 ? 5.145 -2.950 -10.824 1.00 98.62 85 LEU A N 1
ATOM 646 C CA . LEU A 1 85 ? 5.887 -1.934 -10.084 1.00 98.62 85 LEU A CA 1
ATOM 647 C C . LEU A 1 85 ? 5.144 -0.602 -10.190 1.00 98.62 85 LEU A C 1
ATOM 6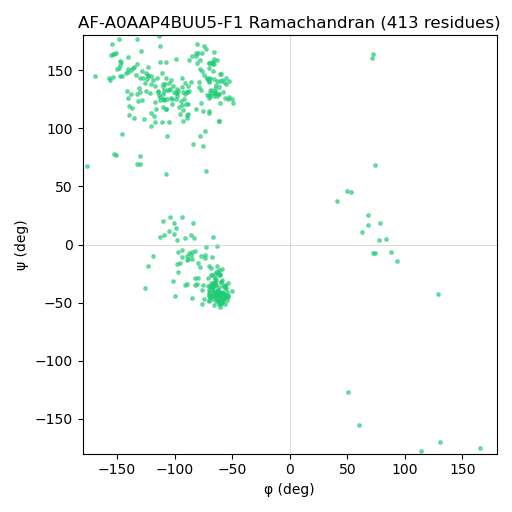49 O O . LEU A 1 85 ? 4.627 -0.261 -11.256 1.00 98.62 85 LEU A O 1
ATOM 653 N N . LYS A 1 86 ? 5.117 0.176 -9.114 1.00 98.50 86 LYS A N 1
ATOM 654 C CA . LYS A 1 86 ? 4.500 1.494 -9.092 1.00 98.50 86 LYS A CA 1
ATOM 655 C C . LYS A 1 86 ? 5.362 2.512 -8.370 1.00 98.50 86 LYS A C 1
ATOM 657 O O . LYS A 1 86 ? 6.073 2.191 -7.423 1.00 98.50 86 LYS A O 1
ATOM 662 N N . LEU A 1 87 ? 5.203 3.764 -8.777 1.00 98.75 87 LEU A N 1
ATOM 663 C CA . LEU A 1 87 ? 5.334 4.882 -7.849 1.00 98.75 87 LEU A CA 1
ATOM 664 C C . LEU A 1 87 ? 3.944 5.182 -7.304 1.00 98.75 87 LEU A C 1
ATOM 666 O O . LEU A 1 87 ? 3.033 5.384 -8.105 1.00 98.75 87 LEU A O 1
ATOM 670 N N . LEU A 1 88 ? 3.789 5.196 -5.984 1.00 98.69 88 LEU A N 1
ATOM 671 C CA . LEU A 1 88 ? 2.555 5.565 -5.288 1.00 98.69 88 LEU A CA 1
ATOM 672 C C . LEU A 1 88 ? 2.807 6.847 -4.500 1.00 98.69 88 LEU A C 1
ATOM 674 O O . LEU A 1 88 ? 3.802 6.924 -3.787 1.00 98.69 88 LEU A O 1
ATOM 678 N N . ALA A 1 89 ? 1.917 7.830 -4.621 1.00 98.56 89 ALA A N 1
ATOM 679 C CA . ALA A 1 89 ? 1.996 9.117 -3.938 1.00 98.56 89 ALA A CA 1
ATOM 680 C C . ALA A 1 89 ? 0.628 9.505 -3.359 1.00 98.56 89 ALA A C 1
ATOM 682 O O . ALA A 1 89 ? -0.294 9.847 -4.104 1.00 98.56 89 ALA A O 1
ATOM 683 N N . ALA A 1 90 ? 0.501 9.457 -2.034 1.00 98.19 90 ALA A N 1
ATOM 684 C CA . ALA A 1 90 ? -0.740 9.707 -1.308 1.00 98.19 90 ALA A CA 1
ATOM 685 C C . ALA A 1 90 ? -0.694 11.034 -0.530 1.00 98.19 90 ALA A C 1
ATOM 687 O O . ALA A 1 90 ? 0.176 11.213 0.322 1.00 98.19 90 ALA A O 1
ATOM 688 N N . ASP A 1 91 ? -1.666 11.918 -0.785 1.00 96.56 91 ASP A N 1
ATOM 689 C CA . ASP A 1 91 ? -1.963 13.101 0.053 1.00 96.56 91 ASP A CA 1
ATOM 690 C C . ASP A 1 91 ? -3.133 12.821 1.024 1.00 96.56 91 ASP A C 1
ATOM 692 O O . ASP A 1 91 ? -3.356 13.546 2.003 1.00 96.56 91 ASP A O 1
ATOM 696 N N . GLU A 1 92 ? -3.908 11.765 0.761 1.00 95.88 92 GLU A N 1
ATOM 697 C CA . GLU A 1 92 ? -5.029 11.347 1.598 1.00 95.88 92 GLU A CA 1
ATOM 698 C C . GLU A 1 92 ? -4.947 9.866 1.981 1.00 95.88 92 GLU A C 1
ATOM 700 O O . GLU A 1 92 ? -4.469 9.060 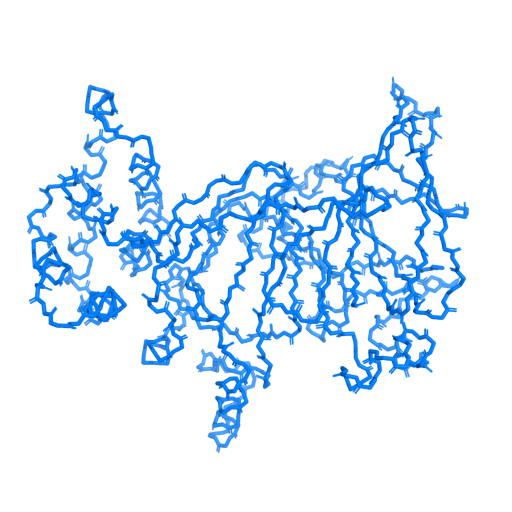1.179 1.00 95.88 92 GLU A O 1
ATOM 705 N N . PRO A 1 93 ? -5.473 9.479 3.162 1.00 97.38 93 PRO A N 1
ATOM 706 C CA . PRO A 1 93 ? -5.512 8.084 3.563 1.00 97.38 93 PRO A CA 1
ATOM 707 C C . PRO A 1 93 ? -6.334 7.226 2.611 1.00 97.38 93 PRO A C 1
ATOM 709 O O . PRO A 1 93 ? -7.495 7.530 2.333 1.00 97.38 93 PRO A O 1
ATOM 712 N N . LEU A 1 94 ? -5.748 6.118 2.169 1.00 97.50 94 LEU A N 1
ATOM 713 C CA . LEU A 1 94 ? -6.423 5.074 1.411 1.00 97.50 94 LEU A CA 1
ATOM 714 C C . LEU A 1 94 ? -7.297 4.217 2.338 1.00 97.50 94 LEU A C 1
ATOM 716 O O . LEU A 1 94 ? -7.141 4.206 3.561 1.00 97.50 94 LEU A O 1
ATOM 720 N N . SER A 1 95 ? -8.199 3.442 1.733 1.00 97.06 95 SER A N 1
ATOM 721 C CA . SER A 1 95 ? -9.031 2.488 2.467 1.00 97.06 95 SER A CA 1
ATOM 722 C C . SER A 1 95 ? -8.197 1.446 3.209 1.00 97.06 95 SER A C 1
ATOM 724 O O . SER A 1 95 ? -7.177 0.992 2.683 1.00 97.06 95 SER A O 1
ATOM 726 N N . LEU A 1 96 ? -8.695 1.006 4.369 1.00 97.38 96 LEU A N 1
ATOM 727 C CA . LEU A 1 96 ? -8.204 -0.191 5.048 1.00 97.38 96 LEU A CA 1
ATOM 728 C C . LEU A 1 96 ? -8.490 -1.416 4.196 1.00 97.38 96 LEU A C 1
ATOM 730 O O . LEU A 1 96 ? -9.607 -1.581 3.699 1.00 97.38 96 LEU A O 1
ATOM 734 N N . GLN A 1 97 ? -7.482 -2.259 4.023 1.00 96.69 97 GLN A N 1
ATOM 735 C CA . GLN A 1 97 ? -7.500 -3.362 3.077 1.00 96.69 97 GLN A CA 1
ATOM 736 C C . GLN A 1 97 ? -6.833 -4.600 3.660 1.00 96.69 97 GLN A C 1
ATOM 738 O O . GLN A 1 97 ? -5.895 -4.512 4.450 1.00 96.69 97 GLN A O 1
ATOM 743 N N . ALA A 1 98 ? -7.330 -5.755 3.239 1.00 97.44 98 ALA A N 1
ATOM 744 C CA . ALA A 1 98 ? -6.669 -7.036 3.379 1.00 97.44 98 ALA A CA 1
ATOM 745 C C . ALA A 1 98 ? -6.778 -7.802 2.058 1.00 97.44 98 ALA A C 1
ATOM 747 O O . ALA A 1 98 ? -7.721 -7.612 1.276 1.00 97.44 98 ALA A O 1
ATOM 748 N N . HIS A 1 99 ? -5.806 -8.677 1.821 1.00 97.38 99 HIS A N 1
ATOM 749 C CA . HIS A 1 99 ? -5.740 -9.486 0.610 1.00 97.38 99 HIS A CA 1
ATOM 750 C C . HIS A 1 99 ? -5.856 -10.966 0.958 1.00 97.38 99 HIS A C 1
ATOM 752 O O . HIS A 1 99 ? -5.200 -11.410 1.900 1.00 97.38 99 HIS A O 1
ATOM 758 N N . PRO A 1 100 ? -6.652 -11.744 0.211 1.00 97.50 100 PRO A N 1
ATOM 759 C CA . PRO A 1 100 ? -6.788 -13.172 0.455 1.00 97.50 100 PRO A CA 1
ATOM 760 C C . PRO A 1 100 ? -5.471 -13.909 0.184 1.00 97.50 100 PRO A C 1
ATOM 762 O O . PRO A 1 100 ? -4.588 -13.440 -0.547 1.00 97.50 100 PRO A O 1
ATOM 765 N N . THR A 1 101 ? -5.343 -15.099 0.757 1.00 97.06 101 THR A N 1
ATOM 766 C CA . THR A 1 101 ? -4.383 -16.102 0.289 1.00 97.06 101 THR A CA 1
ATOM 767 C C . THR A 1 101 ? -4.766 -16.581 -1.113 1.00 97.06 101 THR A C 1
ATOM 769 O O . THR A 1 101 ? -5.891 -16.380 -1.574 1.00 97.06 101 THR A O 1
ATOM 772 N N . ARG A 1 102 ? -3.853 -17.264 -1.816 1.00 95.62 102 ARG A N 1
ATOM 773 C CA . ARG A 1 102 ? -4.157 -17.782 -3.160 1.00 95.62 102 ARG A CA 1
ATOM 774 C C . ARG A 1 102 ? -5.327 -18.767 -3.140 1.00 95.62 102 ARG A C 1
ATOM 776 O O . ARG A 1 102 ? -6.202 -18.685 -3.990 1.00 95.62 102 ARG A O 1
ATOM 783 N N . ALA A 1 103 ? -5.370 -19.658 -2.150 1.00 97.31 103 ALA A N 1
ATOM 784 C CA . ALA A 1 103 ? -6.442 -20.643 -2.030 1.00 97.31 103 ALA A CA 1
ATOM 785 C C . ALA A 1 103 ? -7.813 -19.980 -1.797 1.00 97.31 103 ALA A C 1
ATOM 787 O O . ALA A 1 103 ? -8.808 -20.374 -2.406 1.00 97.31 103 ALA A O 1
ATOM 788 N N . GLU A 1 104 ? -7.866 -18.947 -0.952 1.00 97.94 104 GLU A N 1
ATOM 789 C CA . GLU A 1 104 ? -9.080 -18.151 -0.735 1.00 97.94 104 GLU A CA 1
ATOM 790 C C . GLU A 1 104 ? -9.474 -17.372 -1.991 1.00 97.94 104 GLU A C 1
ATOM 792 O O . GLU A 1 104 ? -10.653 -17.342 -2.332 1.00 97.94 104 GLU A O 1
ATOM 797 N N . ALA A 1 105 ? -8.506 -16.795 -2.711 1.00 97.94 105 ALA A N 1
ATOM 798 C CA . ALA A 1 105 ? -8.746 -16.088 -3.964 1.00 97.94 105 ALA A CA 1
ATOM 799 C C . ALA A 1 105 ? -9.337 -17.001 -5.046 1.00 97.94 105 ALA A C 1
ATOM 801 O O . ALA A 1 105 ? -10.341 -16.656 -5.664 1.00 97.94 105 ALA A O 1
ATOM 802 N N . GLU A 1 106 ? -8.763 -18.190 -5.245 1.00 98.19 106 GLU A N 1
ATOM 803 C CA . GLU A 1 106 ? -9.275 -19.204 -6.173 1.00 98.19 106 GLU A CA 1
ATOM 804 C C . GLU A 1 106 ? -10.718 -19.598 -5.829 1.00 98.19 106 GLU A C 1
ATOM 806 O O . GLU A 1 106 ? -11.596 -19.614 -6.700 1.00 98.19 106 GLU A O 1
ATOM 811 N N . ALA A 1 107 ? -10.981 -19.880 -4.548 1.00 98.25 107 ALA A N 1
ATOM 812 C CA . ALA A 1 107 ? -12.302 -20.269 -4.073 1.00 98.25 107 ALA A CA 1
ATOM 813 C C . ALA A 1 107 ? -13.324 -19.128 -4.201 1.00 98.25 107 ALA A C 1
ATOM 815 O O . ALA A 1 107 ? -14.426 -19.346 -4.711 1.00 98.25 107 ALA A O 1
ATOM 816 N N . GLY A 1 108 ? -12.968 -17.917 -3.768 1.00 98.00 108 GLY A N 1
ATOM 817 C CA . GLY A 1 108 ? -13.806 -16.722 -3.836 1.00 98.00 108 GLY A CA 1
ATOM 818 C C . GLY A 1 108 ? -14.131 -16.329 -5.274 1.00 98.00 108 GLY A C 1
ATOM 819 O O . GLY A 1 108 ? -15.301 -16.169 -5.625 1.00 98.00 108 GLY A O 1
ATOM 820 N N . PHE A 1 109 ? -13.123 -16.308 -6.151 1.00 98.19 109 PHE A N 1
ATOM 821 C CA . PHE A 1 109 ? -13.294 -16.018 -7.574 1.00 98.19 109 PHE A CA 1
ATOM 822 C C . PHE A 1 109 ? -14.247 -17.009 -8.252 1.00 98.19 109 PHE A C 1
ATOM 824 O O . PHE A 1 109 ? -15.150 -16.609 -8.995 1.00 98.19 109 PHE A O 1
ATOM 831 N N . ALA A 1 110 ? -14.088 -18.309 -7.979 1.00 98.38 110 ALA A N 1
ATOM 832 C CA . ALA A 1 110 ? -14.971 -19.343 -8.509 1.00 98.38 110 ALA A CA 1
ATOM 833 C C . ALA A 1 110 ? -16.409 -19.214 -7.976 1.00 98.38 110 ALA A C 1
ATOM 835 O O . ALA A 1 110 ? -17.357 -19.329 -8.759 1.00 98.38 110 ALA A O 1
ATOM 836 N N . ARG A 1 111 ? -16.581 -18.941 -6.673 1.00 98.00 111 ARG A N 1
ATOM 837 C CA . ARG A 1 111 ? -17.895 -18.727 -6.042 1.00 98.00 111 ARG A CA 1
ATOM 838 C C . ARG A 1 111 ? -18.638 -17.550 -6.665 1.00 98.00 111 ARG A C 1
ATOM 840 O O . ARG A 1 111 ? -19.783 -17.711 -7.081 1.00 98.00 111 ARG A O 1
ATOM 847 N N . GLU A 1 112 ? -17.997 -16.390 -6.764 1.00 98.00 112 GLU A N 1
ATOM 848 C CA . GLU A 1 112 ? -18.625 -15.180 -7.303 1.00 98.00 112 GLU A CA 1
ATOM 849 C C . GLU A 1 112 ? -18.942 -15.318 -8.805 1.00 98.00 112 GLU A C 1
ATOM 851 O O . GLU A 1 112 ? -19.992 -14.862 -9.263 1.00 98.00 112 GLU A O 1
ATOM 856 N N . ASN A 1 113 ? -18.103 -16.030 -9.572 1.00 98.19 113 ASN A N 1
ATOM 857 C CA . ASN A 1 113 ? -18.397 -16.367 -10.971 1.00 98.19 113 ASN A CA 1
ATOM 858 C C . ASN A 1 113 ? -19.609 -17.294 -11.103 1.00 98.19 113 ASN A C 1
ATOM 860 O O . ASN A 1 113 ? -20.457 -17.072 -11.965 1.00 98.19 113 ASN A O 1
ATOM 864 N N . ALA A 1 114 ? -19.715 -18.318 -10.252 1.00 98.19 114 ALA A N 1
ATOM 865 C CA . ALA A 1 114 ? -20.864 -19.221 -10.242 1.00 98.19 114 ALA A CA 1
ATOM 866 C C . ALA A 1 114 ? -22.168 -18.502 -9.846 1.00 98.19 114 ALA A C 1
ATOM 868 O O . ALA A 1 114 ? -23.241 -18.881 -10.314 1.00 98.19 114 ALA A O 1
ATOM 869 N N . ALA A 1 115 ? -22.070 -17.447 -9.031 1.00 97.31 115 ALA A N 1
ATOM 870 C CA . ALA A 1 115 ? -23.179 -16.556 -8.696 1.00 97.31 115 ALA A CA 1
ATOM 871 C C . ALA A 1 115 ? -23.526 -15.551 -9.815 1.00 97.31 115 ALA A C 1
ATOM 873 O O . ALA A 1 115 ? -24.564 -14.896 -9.741 1.00 97.31 115 ALA A O 1
ATOM 874 N N . GLY A 1 116 ? -22.698 -15.445 -10.862 1.00 97.50 116 GLY A N 1
ATOM 875 C CA . GLY A 1 116 ? -22.928 -14.560 -12.005 1.00 97.50 116 GLY A CA 1
ATOM 876 C C . GLY A 1 116 ? -22.589 -13.088 -11.755 1.00 97.50 116 GLY A C 1
ATOM 877 O O . GLY A 1 116 ? -23.066 -12.239 -12.505 1.00 97.50 116 GLY A O 1
ATOM 878 N N . LEU A 1 117 ? -21.784 -12.775 -10.731 1.00 96.81 117 LEU A N 1
ATOM 879 C CA . LEU A 1 117 ? -21.345 -11.403 -10.460 1.00 96.81 117 LEU A CA 1
ATOM 880 C C . LEU A 1 117 ? -20.370 -10.929 -11.542 1.00 96.81 117 LEU A C 1
ATOM 882 O O . LEU A 1 117 ? -19.363 -11.594 -11.806 1.00 96.81 117 LEU A O 1
ATOM 886 N N . ALA A 1 118 ? -20.643 -9.772 -12.143 1.00 96.69 118 ALA A N 1
ATOM 887 C CA . ALA A 1 118 ? -19.728 -9.139 -13.089 1.00 96.69 118 ALA A CA 1
ATOM 888 C C . ALA A 1 118 ? -18.444 -8.659 -12.382 1.00 96.69 118 ALA A C 1
ATOM 890 O O . ALA A 1 118 ? -18.447 -8.396 -11.182 1.00 96.69 118 ALA A O 1
ATOM 891 N N . LEU A 1 119 ? -17.332 -8.533 -13.116 1.00 93.50 119 LEU A N 1
ATOM 892 C CA . LEU A 1 119 ? -16.044 -8.108 -12.537 1.00 93.50 119 LEU A CA 1
ATOM 893 C C . LEU A 1 119 ? -16.061 -6.670 -11.992 1.00 93.50 119 LEU A C 1
ATOM 895 O O . LEU A 1 119 ? -15.257 -6.326 -11.126 1.00 93.50 119 LEU A O 1
ATOM 899 N N . ASP A 1 120 ? -16.945 -5.830 -12.522 1.00 92.56 120 ASP A N 1
ATOM 900 C CA . ASP A 1 120 ? -17.164 -4.445 -12.114 1.00 92.56 120 ASP A CA 1
ATOM 901 C C . ASP A 1 120 ? -18.350 -4.278 -11.150 1.00 92.56 120 ASP A C 1
ATOM 903 O O . ASP A 1 120 ? -18.665 -3.149 -10.766 1.00 92.56 120 ASP A O 1
ATOM 907 N N . ASP A 1 121 ? -18.983 -5.378 -10.727 1.00 94.50 121 ASP A N 1
ATOM 908 C CA . ASP A 1 121 ? -20.058 -5.340 -9.741 1.00 94.50 121 ASP A CA 1
ATOM 909 C C . ASP A 1 121 ? -19.524 -4.792 -8.398 1.00 94.50 121 ASP A C 1
ATOM 911 O O . ASP A 1 121 ? -18.500 -5.272 -7.904 1.00 94.50 121 ASP A O 1
ATOM 915 N N . PRO A 1 122 ? -20.180 -3.796 -7.771 1.00 92.31 122 PRO A N 1
ATOM 916 C CA . PRO A 1 122 ? -19.756 -3.257 -6.478 1.00 92.31 122 PRO A CA 1
ATOM 917 C C . PRO A 1 122 ? -19.691 -4.278 -5.331 1.00 92.31 122 PRO A C 1
ATOM 919 O O . PRO A 1 122 ? -19.022 -4.002 -4.336 1.00 92.31 122 PRO A O 1
ATOM 922 N N . GLN A 1 123 ? -20.389 -5.413 -5.445 1.00 92.81 123 GLN A N 1
ATOM 923 C CA . GLN A 1 123 ? -20.363 -6.516 -4.477 1.00 92.81 123 GLN A CA 1
ATOM 924 C C . GLN A 1 123 ? -19.233 -7.522 -4.743 1.00 92.81 123 GLN A C 1
ATOM 926 O O . GLN A 1 123 ? -19.032 -8.433 -3.948 1.00 92.81 123 GLN A O 1
ATOM 931 N N . ARG A 1 124 ? -18.509 -7.388 -5.861 1.00 95.56 124 ARG A N 1
ATOM 932 C CA . ARG A 1 124 ? -17.431 -8.297 -6.254 1.00 95.56 124 ARG A CA 1
ATOM 933 C C . ARG A 1 124 ? -16.176 -8.043 -5.416 1.00 95.56 124 ARG A C 1
ATOM 935 O O . ARG A 1 124 ? -15.532 -6.999 -5.561 1.00 95.56 124 ARG A O 1
ATOM 942 N N . ASN A 1 125 ? -15.785 -9.021 -4.603 1.00 96.06 125 ASN A N 1
ATOM 943 C CA . ASN A 1 125 ? -14.547 -8.976 -3.825 1.00 96.06 125 ASN A CA 1
ATOM 944 C C . ASN A 1 125 ? -13.365 -9.591 -4.591 1.00 96.06 125 ASN A C 1
ATOM 946 O O . ASN A 1 125 ? -12.236 -9.102 -4.484 1.00 96.06 125 ASN A O 1
ATOM 950 N N . TYR A 1 126 ? -13.627 -10.632 -5.391 1.00 97.12 126 TYR A N 1
ATOM 951 C CA . TYR A 1 126 ? -12.611 -11.435 -6.067 1.00 97.12 126 TYR A CA 1
ATOM 952 C C . TYR A 1 126 ? -12.637 -11.210 -7.579 1.00 97.12 126 TYR A C 1
ATOM 954 O O . TYR A 1 126 ? -13.510 -11.716 -8.287 1.00 97.12 126 TYR A O 1
ATOM 962 N N . LYS A 1 127 ? -11.662 -10.478 -8.108 1.00 95.75 127 LYS A N 1
ATOM 963 C CA . LYS A 1 127 ? -11.538 -10.136 -9.534 1.00 95.75 127 LYS A CA 1
ATOM 964 C C . LYS A 1 127 ? -10.636 -11.083 -10.315 1.00 95.75 127 LYS A C 1
ATOM 966 O O . LYS A 1 127 ? -10.715 -11.131 -11.541 1.00 95.75 127 LYS A O 1
ATOM 971 N N . ASP A 1 128 ? -9.838 -11.868 -9.610 1.00 95.31 128 ASP A N 1
ATOM 972 C CA . ASP A 1 128 ? -8.943 -12.872 -10.167 1.00 95.31 128 ASP A CA 1
ATOM 973 C C . ASP A 1 128 ? -8.692 -13.989 -9.137 1.00 95.31 128 ASP A C 1
ATOM 975 O O . ASP A 1 128 ? -8.988 -13.818 -7.954 1.00 95.31 128 ASP A O 1
ATOM 979 N N . PRO A 1 129 ? -8.174 -15.156 -9.553 1.00 95.62 129 PRO A N 1
ATOM 980 C CA . PRO A 1 129 ? -7.887 -16.259 -8.639 1.00 95.62 129 PRO A CA 1
ATOM 981 C C . PRO A 1 129 ? -6.516 -16.132 -7.945 1.00 95.62 129 PRO A C 1
ATOM 983 O O . PRO A 1 129 ? -5.981 -17.138 -7.493 1.00 95.62 129 PRO A O 1
ATOM 986 N N . ASN A 1 130 ? -5.888 -14.951 -7.907 1.00 94.44 130 ASN A N 1
ATOM 987 C CA . ASN A 1 130 ? -4.530 -14.796 -7.391 1.00 94.44 130 ASN A CA 1
ATOM 988 C C . ASN A 1 130 ? -4.499 -14.087 -6.029 1.00 94.44 130 ASN A C 1
ATOM 990 O O . ASN A 1 130 ? -5.407 -13.348 -5.653 1.00 94.44 130 ASN A O 1
ATOM 994 N N . HIS A 1 131 ? -3.426 -14.312 -5.272 1.00 95.00 131 HIS A N 1
ATOM 995 C CA . HIS A 1 131 ? -3.135 -13.498 -4.091 1.00 95.00 131 HIS A CA 1
ATOM 996 C C . HIS A 1 131 ? -2.466 -12.178 -4.476 1.00 95.00 131 HIS A C 1
ATOM 998 O O . HIS A 1 131 ? -2.053 -11.981 -5.622 1.00 95.00 131 HIS A O 1
ATOM 1004 N N . LYS A 1 132 ? -2.306 -11.296 -3.491 1.00 95.12 132 LYS A N 1
ATOM 1005 C CA . LYS A 1 132 ? -1.702 -9.977 -3.671 1.00 95.12 132 LYS A CA 1
ATOM 1006 C C . LYS A 1 132 ? -0.649 -9.696 -2.586 1.00 95.12 132 LYS A C 1
ATOM 1008 O O . LYS A 1 132 ? -0.908 -8.905 -1.686 1.00 95.12 132 LYS A O 1
ATOM 1013 N N . PRO A 1 133 ? 0.508 -10.386 -2.593 1.00 94.69 133 PRO A N 1
ATOM 1014 C CA . PRO A 1 133 ? 1.659 -9.963 -1.806 1.00 94.69 133 PRO A CA 1
ATOM 1015 C C . PRO A 1 133 ? 2.104 -8.577 -2.274 1.00 94.69 133 PRO A C 1
ATOM 1017 O O . PRO A 1 133 ? 2.204 -8.332 -3.480 1.00 94.69 133 PRO A O 1
ATOM 1020 N N . GLU A 1 134 ? 2.388 -7.699 -1.317 1.00 96.56 134 GLU A N 1
ATOM 1021 C CA . GLU A 1 134 ? 2.758 -6.308 -1.572 1.00 96.56 134 GLU A CA 1
ATOM 1022 C C . GLU A 1 134 ? 3.978 -5.917 -0.742 1.00 96.56 134 GLU A C 1
ATOM 1024 O O . GLU A 1 134 ? 4.184 -6.376 0.387 1.00 96.56 134 GLU A O 1
ATOM 1029 N N . LEU A 1 135 ? 4.803 -5.052 -1.314 1.00 97.94 135 LEU A N 1
ATOM 1030 C CA . LEU A 1 135 ? 5.933 -4.441 -0.640 1.00 97.94 135 LEU A CA 1
ATOM 1031 C C . LEU A 1 135 ? 6.038 -2.990 -1.083 1.00 97.94 135 LEU A C 1
ATOM 1033 O O . LEU A 1 135 ? 6.024 -2.711 -2.280 1.00 97.94 135 LEU A O 1
ATOM 1037 N N . ILE A 1 136 ? 6.184 -2.077 -0.127 1.00 98.56 136 ILE A N 1
ATOM 1038 C CA . ILE A 1 136 ? 6.407 -0.662 -0.415 1.00 98.56 136 ILE A CA 1
ATOM 1039 C C . ILE A 1 136 ? 7.669 -0.176 0.283 1.00 98.56 136 ILE A C 1
ATOM 1041 O O . ILE A 1 136 ? 7.874 -0.436 1.469 1.00 98.56 136 ILE A O 1
ATOM 1045 N N . VAL A 1 137 ? 8.515 0.522 -0.473 1.00 98.75 137 VAL A N 1
ATOM 1046 C CA . VAL A 1 137 ? 9.725 1.189 0.013 1.00 98.75 137 VAL A CA 1
ATOM 1047 C C . VAL A 1 137 ? 9.500 2.690 -0.035 1.00 98.75 137 VAL A C 1
ATOM 1049 O O . VAL A 1 137 ? 9.178 3.242 -1.086 1.00 98.75 137 VAL A O 1
ATOM 1052 N N . ALA A 1 138 ? 9.682 3.358 1.094 1.00 98.69 138 ALA A N 1
ATOM 1053 C CA . ALA A 1 138 ? 9.450 4.786 1.218 1.00 98.69 138 ALA A CA 1
ATOM 1054 C C . ALA A 1 138 ? 10.489 5.601 0.421 1.00 98.69 138 ALA A C 1
ATOM 1056 O O . ALA A 1 138 ? 11.690 5.347 0.515 1.00 98.69 138 ALA A O 1
ATOM 1057 N N . LEU A 1 139 ? 10.033 6.592 -0.351 1.00 98.56 139 LEU A N 1
ATOM 1058 C CA . LEU A 1 139 ? 10.880 7.602 -1.007 1.00 98.56 139 LEU A CA 1
ATOM 1059 C C . LEU A 1 139 ? 10.861 8.934 -0.251 1.00 98.56 139 LEU A C 1
ATOM 1061 O O . LEU A 1 139 ? 11.855 9.655 -0.227 1.00 98.56 139 LEU A O 1
ATOM 1065 N N . THR A 1 140 ? 9.739 9.246 0.392 1.00 98.50 140 THR A N 1
ATOM 1066 C CA . THR A 1 140 ? 9.607 10.324 1.378 1.00 98.50 140 THR A CA 1
ATOM 1067 C C . THR A 1 140 ? 9.318 9.720 2.743 1.00 98.50 140 THR A C 1
ATOM 1069 O O . THR A 1 140 ? 9.155 8.509 2.861 1.00 98.50 140 THR A O 1
ATOM 1072 N N . ARG A 1 141 ? 9.174 10.550 3.782 1.00 98.06 141 ARG A N 1
ATOM 1073 C CA . ARG A 1 141 ? 8.498 10.090 5.000 1.00 98.06 141 ARG A CA 1
ATOM 1074 C C . ARG A 1 141 ? 7.121 9.535 4.606 1.00 98.06 141 ARG A C 1
ATOM 1076 O O . ARG A 1 141 ? 6.373 10.228 3.913 1.00 98.06 141 ARG A O 1
ATOM 1083 N N . PHE A 1 142 ? 6.834 8.291 4.982 1.00 98.62 142 PHE A N 1
ATOM 1084 C CA . PHE A 1 142 ? 5.644 7.557 4.543 1.00 98.62 142 PHE A CA 1
ATOM 1085 C C . PHE A 1 142 ? 4.897 6.987 5.746 1.00 98.62 142 PHE A C 1
ATOM 1087 O O . PHE A 1 142 ? 5.478 6.266 6.557 1.00 98.62 142 PHE A O 1
ATOM 1094 N N . ARG A 1 143 ? 3.613 7.315 5.881 1.00 98.38 143 ARG A N 1
ATOM 1095 C CA . ARG A 1 143 ? 2.772 6.907 7.012 1.00 98.38 143 ARG A CA 1
ATOM 1096 C C . ARG A 1 143 ? 1.823 5.796 6.585 1.00 98.38 143 ARG A C 1
ATOM 1098 O O . ARG A 1 143 ? 1.158 5.908 5.557 1.00 98.38 143 ARG A O 1
ATOM 1105 N N . ALA A 1 144 ? 1.726 4.746 7.392 1.00 98.44 144 ALA A N 1
ATOM 1106 C CA . ALA A 1 144 ? 0.872 3.595 7.122 1.00 98.44 144 ALA A CA 1
ATOM 1107 C C . ALA A 1 144 ? 0.294 2.985 8.406 1.00 98.44 144 ALA A C 1
ATOM 1109 O O . ALA A 1 144 ? 0.867 3.105 9.487 1.00 98.44 144 ALA A O 1
ATOM 1110 N N . LEU A 1 145 ? -0.825 2.281 8.259 1.00 98.56 145 LEU A N 1
ATOM 1111 C CA . LEU A 1 145 ? -1.313 1.286 9.207 1.00 98.56 145 LEU A CA 1
ATOM 1112 C C . LEU A 1 145 ? -0.892 -0.097 8.704 1.00 98.56 145 LEU A C 1
ATOM 1114 O O . LEU A 1 145 ? -1.122 -0.387 7.531 1.00 98.56 145 LEU A O 1
ATOM 1118 N N . ALA A 1 146 ? -0.293 -0.947 9.545 1.00 97.62 146 ALA A N 1
ATOM 1119 C CA . ALA A 1 146 ? 0.255 -2.230 9.082 1.00 97.62 146 ALA A CA 1
ATOM 1120 C C . ALA A 1 146 ? 0.139 -3.372 10.108 1.00 97.62 146 ALA A C 1
ATOM 1122 O O . ALA A 1 146 ? 1.018 -3.583 10.942 1.00 97.62 146 ALA A O 1
ATOM 1123 N N . GLY A 1 147 ? -0.920 -4.174 9.988 1.00 97.62 147 GLY A N 1
ATOM 1124 C CA . GLY A 1 147 ? -1.172 -5.361 10.806 1.00 97.62 147 GLY A CA 1
ATOM 1125 C C . GLY A 1 147 ? -1.556 -5.057 12.252 1.00 97.62 147 GLY A C 1
ATOM 1126 O O . GLY A 1 147 ? -1.309 -3.968 12.772 1.00 97.62 147 GLY A O 1
ATOM 1127 N N . PHE A 1 148 ? -2.171 -6.043 12.907 1.00 98.12 148 PHE A N 1
ATOM 1128 C CA . PHE A 1 148 ? -2.523 -5.942 14.319 1.00 98.12 148 PHE A CA 1
ATOM 1129 C C . PHE A 1 148 ? -1.268 -5.844 15.178 1.00 98.12 148 PHE A C 1
ATOM 1131 O O . PHE A 1 148 ? -0.323 -6.612 15.004 1.00 98.12 148 PHE A O 1
ATOM 1138 N N . ARG A 1 149 ? -1.261 -4.918 16.134 1.00 97.00 149 ARG A N 1
ATOM 1139 C CA . ARG A 1 149 ? -0.185 -4.829 17.126 1.00 97.00 149 ARG A CA 1
ATOM 1140 C C . ARG A 1 149 ? -0.439 -5.776 18.302 1.00 97.00 149 ARG A C 1
ATOM 1142 O O . ARG A 1 149 ? -1.587 -6.174 18.515 1.00 97.00 149 ARG A O 1
ATOM 1149 N N . PRO A 1 150 ? 0.587 -6.095 19.110 1.00 96.69 150 PRO A N 1
ATOM 1150 C CA . PRO A 1 150 ? 0.398 -6.924 20.291 1.00 96.69 150 PRO A CA 1
ATOM 1151 C C . PRO A 1 150 ? -0.644 -6.322 21.239 1.00 96.69 150 PRO A C 1
ATOM 1153 O O . PRO A 1 150 ? -0.654 -5.107 21.470 1.00 96.69 150 PRO A O 1
ATOM 1156 N N . ILE A 1 151 ? -1.491 -7.162 21.833 1.00 95.56 151 ILE A N 1
ATOM 1157 C CA . ILE A 1 151 ? -2.594 -6.740 22.711 1.00 95.56 151 ILE A CA 1
ATOM 1158 C C . ILE A 1 151 ? -2.086 -5.874 23.862 1.00 95.56 151 ILE A C 1
ATOM 1160 O O . ILE A 1 151 ? -2.736 -4.889 24.202 1.00 95.56 151 ILE A O 1
ATOM 1164 N N . ALA A 1 152 ? -0.908 -6.184 24.412 1.00 95.19 152 ALA A N 1
ATOM 1165 C CA . ALA A 1 152 ? -0.293 -5.394 25.477 1.00 95.19 152 ALA A CA 1
ATOM 1166 C C . ALA A 1 152 ? -0.155 -3.908 25.093 1.00 95.19 152 ALA A C 1
ATOM 1168 O O . ALA A 1 152 ? -0.478 -3.025 25.883 1.00 95.19 152 ALA A O 1
ATOM 1169 N N . ARG A 1 153 ? 0.222 -3.617 23.841 1.00 96.56 153 ARG A N 1
ATOM 1170 C CA . ARG A 1 153 ? 0.329 -2.242 23.330 1.00 96.56 153 ARG A CA 1
ATOM 1171 C C . ARG A 1 153 ? -1.046 -1.611 23.165 1.00 96.56 153 ARG A C 1
ATOM 1173 O O . ARG A 1 153 ? -1.245 -0.451 23.499 1.00 96.56 153 ARG A O 1
ATOM 1180 N N . THR A 1 154 ? -2.036 -2.368 22.704 1.00 96.81 154 THR A N 1
ATOM 1181 C CA . THR A 1 154 ? -3.422 -1.880 22.649 1.00 96.81 154 THR A CA 1
ATOM 1182 C C . THR A 1 154 ? -3.974 -1.554 24.038 1.00 96.81 154 THR A C 1
ATOM 1184 O O . THR A 1 154 ? -4.629 -0.529 24.200 1.00 96.81 154 THR A O 1
ATOM 1187 N N . GLN A 1 155 ? -3.657 -2.359 25.051 1.00 96.50 155 GLN A N 1
ATOM 1188 C CA . GLN A 1 155 ? -4.037 -2.101 26.441 1.00 96.50 155 GLN A CA 1
ATOM 1189 C C . GLN A 1 155 ? -3.349 -0.850 27.004 1.00 96.50 155 GLN A C 1
ATOM 1191 O O . GLN A 1 155 ? -4.015 -0.055 27.661 1.00 96.50 155 GLN A O 1
ATOM 1196 N N . GLU A 1 156 ? -2.063 -0.628 26.706 1.00 97.19 156 GLU A N 1
ATOM 1197 C CA . GLU A 1 156 ? -1.360 0.619 27.050 1.00 97.19 156 GLU A CA 1
ATOM 1198 C C . GLU A 1 156 ? -2.052 1.847 26.435 1.00 97.19 156 GLU A C 1
ATOM 1200 O O . GLU A 1 156 ? -2.297 2.828 27.137 1.00 97.19 156 GLU A O 1
ATOM 1205 N N . LEU A 1 157 ? -2.427 1.779 25.150 1.00 98.06 157 LEU A N 1
ATOM 1206 C CA . LEU A 1 157 ? -3.168 2.854 24.482 1.00 98.06 157 LEU A CA 1
ATOM 1207 C C . LEU A 1 157 ? -4.521 3.117 25.161 1.00 98.06 157 LEU A C 1
ATOM 1209 O O . LEU A 1 157 ? -4.873 4.266 25.419 1.00 98.06 157 LEU A O 1
ATOM 1213 N N . PHE A 1 158 ? -5.285 2.062 25.452 1.00 97.81 158 PHE A N 1
ATOM 1214 C CA . PHE A 1 158 ? -6.597 2.192 26.088 1.00 97.81 158 PHE A CA 1
ATOM 1215 C C . PHE A 1 158 ? -6.504 2.730 27.516 1.00 97.81 158 PHE A C 1
ATOM 1217 O O . PHE A 1 158 ? -7.376 3.492 27.923 1.00 97.81 158 PHE A O 1
ATOM 1224 N N . ALA A 1 159 ? -5.443 2.396 28.252 1.00 97.31 159 ALA A N 1
ATOM 1225 C CA . ALA A 1 159 ? -5.194 2.949 29.578 1.00 97.31 159 ALA A CA 1
ATOM 1226 C C . ALA A 1 159 ? -4.899 4.457 29.536 1.00 97.31 159 ALA A C 1
ATOM 1228 O O . ALA A 1 159 ? -5.333 5.175 30.429 1.00 97.31 159 ALA A O 1
ATOM 1229 N N . VAL A 1 160 ? -4.204 4.947 28.500 1.00 97.69 160 VAL A N 1
ATOM 1230 C CA . VAL A 1 160 ? -3.996 6.394 28.296 1.00 97.69 160 VAL A CA 1
ATOM 1231 C C . VAL A 1 160 ? -5.292 7.097 27.905 1.00 97.69 160 VAL A C 1
ATOM 1233 O O . VAL A 1 160 ? -5.548 8.204 28.369 1.00 97.69 160 VAL A O 1
ATOM 1236 N N . LEU A 1 161 ? -6.112 6.464 27.062 1.00 97.50 161 LEU A N 1
ATOM 1237 C CA . LEU A 1 161 ? -7.419 7.006 26.697 1.00 97.50 161 LEU A CA 1
ATOM 1238 C C . LEU A 1 161 ? -8.382 7.067 27.888 1.00 97.50 161 LEU A C 1
ATOM 1240 O O . LEU A 1 161 ? -9.244 7.931 27.878 1.00 97.50 161 LEU A O 1
ATOM 1244 N N . ASP A 1 162 ? -8.291 6.143 28.852 1.00 95.38 162 ASP A N 1
ATOM 1245 C CA . ASP A 1 162 ? -9.154 6.054 30.049 1.00 95.38 162 ASP A CA 1
ATOM 1246 C C . ASP A 1 162 ? -10.648 6.339 29.764 1.00 95.38 162 ASP A C 1
ATOM 1248 O O . ASP A 1 162 ? -11.370 6.997 30.513 1.00 95.38 162 ASP A O 1
ATOM 1252 N N . CYS A 1 163 ? -11.118 5.882 28.601 1.00 96.44 163 CYS A N 1
ATOM 1253 C CA . CYS A 1 163 ? -12.453 6.174 28.099 1.00 96.44 163 CYS A CA 1
ATOM 1254 C C . CYS A 1 163 ? -13.425 5.115 28.624 1.00 96.44 163 CYS A C 1
ATOM 1256 O O . CYS A 1 163 ? -13.267 3.923 28.353 1.00 96.44 163 CYS A O 1
ATOM 1258 N N . SER A 1 164 ? -14.458 5.539 29.355 1.00 96.69 164 SER A N 1
ATOM 1259 C CA . SER A 1 164 ? -15.408 4.621 29.999 1.00 96.69 164 SER A CA 1
ATOM 1260 C C . SER A 1 164 ? -16.137 3.714 29.001 1.00 96.69 164 SER A C 1
ATOM 1262 O O . SER A 1 164 ? -16.407 2.545 29.275 1.00 96.69 164 SER A O 1
ATOM 1264 N N . GLU A 1 165 ? -16.384 4.226 27.801 1.00 97.38 165 GLU A N 1
ATOM 1265 C CA . GLU A 1 165 ? -17.026 3.539 26.694 1.00 97.38 165 GLU A CA 1
ATOM 1266 C C . GLU A 1 165 ? -16.131 2.446 26.096 1.00 97.38 165 GLU A C 1
ATOM 1268 O O . GLU A 1 165 ? -16.645 1.528 25.453 1.00 97.38 165 GLU A O 1
ATOM 1273 N N . LEU A 1 166 ? -14.814 2.485 26.356 1.00 96.81 166 LEU A N 1
ATOM 1274 C CA . LEU A 1 166 ? -13.890 1.416 25.987 1.00 96.81 166 LEU A CA 1
ATOM 1275 C C . LEU A 1 166 ? -13.913 0.219 26.952 1.00 96.81 166 LEU A C 1
ATOM 1277 O O . LEU A 1 166 ? -13.447 -0.859 26.577 1.00 96.81 166 LEU A O 1
ATOM 1281 N N . ALA A 1 167 ? -14.479 0.359 28.157 1.00 95.12 167 ALA A N 1
ATOM 1282 C CA . ALA A 1 167 ? -14.408 -0.670 29.200 1.00 95.12 167 ALA A CA 1
ATOM 1283 C C . ALA A 1 167 ? -14.882 -2.071 28.748 1.00 95.12 167 ALA A C 1
ATOM 1285 O O . ALA A 1 167 ? -14.135 -3.031 28.961 1.00 95.12 167 ALA A O 1
ATOM 1286 N N . PRO A 1 168 ? -16.020 -2.233 28.033 1.00 94.75 168 PRO A N 1
ATOM 1287 C CA . PRO A 1 168 ? -16.458 -3.553 27.566 1.00 94.75 168 PRO A CA 1
ATOM 1288 C C . PRO A 1 168 ? -15.481 -4.219 26.587 1.00 94.75 168 PRO A C 1
ATOM 1290 O O . PRO A 1 168 ? -15.472 -5.438 26.444 1.00 94.75 168 PRO A O 1
ATOM 1293 N N . TYR A 1 169 ? -14.670 -3.429 25.883 1.00 95.19 169 TYR A N 1
ATOM 1294 C CA . TYR A 1 169 ? -13.709 -3.909 24.890 1.00 95.19 169 TYR A CA 1
ATOM 1295 C C . TYR A 1 169 ? -12.353 -4.233 25.518 1.00 95.19 169 TYR A C 1
ATOM 1297 O O . TYR A 1 169 ? -11.709 -5.205 25.125 1.00 95.19 169 TYR A O 1
ATOM 1305 N N . VAL A 1 170 ? -11.955 -3.475 26.544 1.00 94.06 170 VAL A N 1
ATOM 1306 C CA . VAL A 1 170 ? -10.809 -3.813 27.401 1.00 94.06 170 VAL A CA 1
ATOM 1307 C C . VAL A 1 170 ? -11.025 -5.182 28.048 1.00 94.06 170 VAL A C 1
ATOM 1309 O O . VAL A 1 170 ? -10.107 -5.997 28.067 1.00 94.06 170 VAL A O 1
ATOM 1312 N N . GLU A 1 171 ? -12.244 -5.477 28.512 1.00 91.94 171 GLU A N 1
ATOM 1313 C CA . GLU A 1 171 ? -12.593 -6.780 29.092 1.00 91.94 171 GLU A CA 1
ATOM 1314 C C . GLU A 1 171 ? -12.432 -7.944 28.101 1.00 91.94 171 GLU A C 1
ATOM 1316 O O . GLU A 1 171 ? -11.972 -9.016 28.497 1.00 91.94 171 GLU A O 1
ATOM 1321 N N . ILE A 1 172 ? -12.735 -7.742 26.811 1.00 93.00 172 ILE A N 1
ATOM 1322 C CA . ILE A 1 172 ? -12.507 -8.758 25.765 1.00 93.00 172 ILE A CA 1
ATOM 1323 C C . ILE A 1 172 ? -11.013 -9.099 25.683 1.00 93.00 172 ILE A C 1
ATOM 1325 O O . ILE A 1 172 ? -10.650 -10.276 25.713 1.00 93.00 172 ILE A O 1
ATOM 1329 N N . LEU A 1 173 ? -10.150 -8.078 25.656 1.00 90.94 173 LEU A N 1
ATOM 1330 C CA . LEU A 1 173 ? -8.693 -8.240 25.590 1.00 90.94 173 LEU A CA 1
ATOM 1331 C C . LEU A 1 173 ? -8.081 -8.769 26.896 1.00 90.94 173 LEU A C 1
ATOM 1333 O O . LEU A 1 173 ? -7.039 -9.416 26.875 1.00 90.94 173 LEU A O 1
ATOM 1337 N N . ALA A 1 174 ? -8.704 -8.479 28.038 1.00 86.56 174 ALA A N 1
ATOM 1338 C CA . ALA A 1 174 ? -8.259 -8.939 29.352 1.00 86.56 174 ALA A CA 1
ATOM 1339 C C . ALA A 1 174 ? -8.769 -10.344 29.702 1.00 86.56 174 ALA A C 1
ATOM 1341 O O . ALA A 1 174 ? -8.313 -10.933 30.685 1.00 86.56 174 ALA A O 1
ATOM 1342 N N . SER A 1 175 ? -9.726 -10.881 28.937 1.00 79.56 175 SER A N 1
ATOM 1343 C CA . SER A 1 175 ? -10.319 -12.182 29.221 1.00 79.56 175 SER A CA 1
ATOM 1344 C C . SER A 1 175 ? -9.248 -13.276 29.171 1.00 79.56 175 SER A C 1
ATOM 1346 O O . SER A 1 175 ? -8.770 -13.669 28.108 1.00 79.56 175 SER A O 1
ATOM 1348 N N . ALA A 1 176 ? -8.865 -13.778 30.348 1.00 60.97 176 ALA A N 1
ATOM 1349 C CA . ALA A 1 176 ? -7.976 -14.922 30.517 1.00 60.97 176 ALA A CA 1
ATOM 1350 C C . ALA A 1 176 ? -8.725 -16.212 30.150 1.00 60.97 176 ALA A C 1
ATOM 1352 O O . ALA A 1 176 ? -9.015 -17.062 30.993 1.00 60.97 176 ALA A O 1
ATOM 1353 N N . SER A 1 177 ? -9.128 -16.321 28.891 1.00 60.03 177 SER A N 1
ATOM 1354 C CA . SER A 1 177 ? -9.588 -17.580 28.326 1.00 60.03 177 SER A CA 1
ATOM 1355 C C . SER A 1 177 ? -8.366 -18.407 27.917 1.00 60.03 177 SER A C 1
ATOM 1357 O O . SER A 1 177 ? -7.262 -17.891 27.777 1.00 60.03 177 SER A O 1
ATOM 1359 N N . SER A 1 178 ? -8.538 -19.715 27.724 1.00 61.38 178 SER A N 1
ATOM 1360 C CA . SER A 1 178 ? -7.512 -20.570 27.102 1.00 61.38 178 SER A CA 1
ATOM 1361 C C . SER A 1 178 ? -7.202 -20.188 25.644 1.00 61.38 178 SER A C 1
ATOM 1363 O O . SER A 1 178 ? -6.395 -20.857 25.003 1.00 61.38 178 SER A O 1
ATOM 1365 N N . ALA A 1 179 ? -7.891 -19.173 25.123 1.00 65.12 179 ALA A N 1
ATOM 1366 C CA . ALA A 1 179 ? -7.747 -18.604 23.801 1.00 65.12 179 ALA A CA 1
ATOM 1367 C C . ALA A 1 179 ? -6.418 -17.847 23.673 1.00 65.12 179 ALA A C 1
ATOM 1369 O O . ALA A 1 179 ? -5.992 -17.156 24.600 1.00 65.12 179 ALA A O 1
ATOM 1370 N N . GLY A 1 180 ? -5.759 -17.970 22.522 1.00 87.19 180 GLY A N 1
ATOM 1371 C CA . GLY A 1 180 ? -4.569 -17.177 22.210 1.00 87.19 180 GLY A CA 1
ATOM 1372 C C . GLY A 1 180 ? -4.900 -15.718 21.869 1.00 87.19 180 GLY A C 1
ATOM 1373 O O . GLY A 1 180 ? -6.053 -15.366 21.631 1.00 87.19 180 GLY A O 1
ATOM 1374 N N . GLU A 1 181 ? -3.863 -14.882 21.765 1.00 91.50 181 GLU A N 1
ATOM 1375 C CA . GLU A 1 181 ? -3.959 -13.457 21.391 1.00 91.50 181 GLU A CA 1
ATOM 1376 C C . GLU A 1 181 ? -4.798 -13.223 20.117 1.00 91.50 181 GLU A C 1
ATOM 1378 O O . GLU A 1 181 ? -5.624 -12.313 20.057 1.00 91.50 181 GLU A O 1
ATOM 1383 N N . SER A 1 182 ? -4.641 -14.101 19.123 1.00 93.75 182 SER A N 1
ATOM 1384 C CA . SER A 1 182 ? -5.374 -14.051 17.853 1.00 93.75 182 SER A CA 1
ATOM 1385 C C . SER A 1 182 ? -6.897 -14.154 18.031 1.00 93.75 182 SER A C 1
ATOM 1387 O O . SER A 1 182 ? -7.653 -13.384 17.442 1.00 93.75 182 SER A O 1
ATOM 1389 N N . GLU A 1 183 ? -7.374 -15.030 18.919 1.00 93.75 183 GLU A N 1
ATOM 1390 C CA . GLU A 1 183 ? -8.810 -15.184 19.186 1.00 93.75 183 GLU A CA 1
ATOM 1391 C C . GLU A 1 183 ? -9.399 -13.951 19.891 1.00 93.75 183 GLU A C 1
ATOM 1393 O O . GLU A 1 183 ? -10.533 -13.556 19.607 1.00 93.75 183 GLU A O 1
ATOM 1398 N N . GLN A 1 184 ? -8.629 -13.315 20.779 1.00 95.00 184 GLN A N 1
ATOM 1399 C CA . GLN A 1 184 ? -9.035 -12.087 21.467 1.00 95.00 184 GLN A CA 1
ATOM 1400 C C . GLN A 1 184 ? -9.124 -10.900 20.494 1.00 95.00 184 GLN A C 1
ATOM 1402 O O . GLN A 1 184 ? -10.103 -10.150 20.531 1.00 95.00 184 GLN A O 1
ATOM 1407 N N . LEU A 1 185 ? -8.144 -10.756 19.592 1.00 96.19 185 LEU A N 1
ATOM 1408 C CA . LEU A 1 185 ? -8.164 -9.746 18.528 1.00 96.19 185 LEU A CA 1
ATOM 1409 C C . LEU A 1 185 ? -9.339 -9.964 17.573 1.00 96.19 185 LEU A C 1
ATOM 1411 O O . LEU A 1 185 ? -10.080 -9.018 17.300 1.00 96.19 185 LEU A O 1
ATOM 1415 N N . HIS A 1 186 ? -9.569 -11.206 17.138 1.00 96.19 186 HIS A N 1
ATOM 1416 C CA . HIS A 1 186 ? -10.724 -11.559 16.314 1.00 96.19 186 HIS A CA 1
ATOM 1417 C C . HIS A 1 186 ? -12.045 -11.212 17.014 1.00 96.19 186 HIS A C 1
ATOM 1419 O O . HIS A 1 186 ? -12.915 -10.577 16.417 1.00 96.19 186 HIS A O 1
ATOM 1425 N N . ALA A 1 187 ? -12.200 -11.568 18.294 1.00 95.94 187 ALA A N 1
ATOM 1426 C CA . ALA A 1 187 ? -13.410 -11.271 19.058 1.00 95.94 187 ALA A CA 1
ATOM 1427 C C . ALA A 1 187 ? -13.668 -9.761 19.180 1.00 95.94 187 ALA A C 1
ATOM 1429 O O . ALA A 1 187 ? -14.804 -9.316 18.985 1.00 95.94 187 ALA A O 1
ATOM 1430 N N . LEU A 1 188 ? -12.628 -8.972 19.469 1.00 96.75 188 LEU A N 1
ATOM 1431 C CA . LEU A 1 188 ? -12.739 -7.519 19.562 1.00 96.75 188 LEU A CA 1
ATOM 1432 C C . LEU A 1 188 ? -13.076 -6.892 18.207 1.00 96.75 188 LEU A C 1
ATOM 1434 O O . LEU A 1 188 ? -14.050 -6.145 18.101 1.00 96.75 188 LEU A O 1
ATOM 1438 N N . PHE A 1 189 ? -12.308 -7.220 17.169 1.00 97.38 189 PHE A N 1
ATOM 1439 C CA . PHE A 1 189 ? -12.512 -6.664 15.837 1.00 97.38 189 PHE A CA 1
ATOM 1440 C C . PHE A 1 189 ? -13.910 -7.005 15.316 1.00 97.38 189 PHE A C 1
ATOM 1442 O O . PHE A 1 189 ? -14.655 -6.102 14.939 1.00 97.38 189 PHE A O 1
ATOM 1449 N N . ARG A 1 190 ? -14.331 -8.276 15.424 1.00 97.00 190 ARG A N 1
ATOM 1450 C CA . ARG A 1 190 ? -15.694 -8.722 15.100 1.00 97.00 190 ARG A CA 1
ATOM 1451 C C . ARG A 1 190 ? -16.749 -7.923 15.857 1.00 97.00 190 ARG A C 1
ATOM 1453 O O . ARG A 1 190 ? -17.763 -7.534 15.274 1.00 97.00 190 ARG A O 1
ATOM 1460 N N . ARG A 1 191 ? -16.546 -7.689 17.158 1.00 96.94 191 ARG A N 1
ATOM 1461 C CA . ARG A 1 191 ? -17.489 -6.918 17.973 1.00 96.94 191 ARG A CA 1
ATOM 1462 C C . ARG A 1 191 ? -17.635 -5.493 17.448 1.00 96.94 191 ARG A C 1
ATOM 1464 O O . ARG A 1 191 ? -18.760 -5.013 17.399 1.00 96.94 191 ARG A O 1
ATOM 1471 N N . TRP A 1 192 ? -16.541 -4.850 17.053 1.00 97.19 192 TRP A N 1
ATOM 1472 C CA . TRP A 1 192 ? -16.546 -3.491 16.516 1.00 97.19 192 TRP A CA 1
ATOM 1473 C C . TRP A 1 192 ? -17.182 -3.396 15.129 1.00 97.19 192 TRP A C 1
ATOM 1475 O O . TRP A 1 192 ? -18.080 -2.577 14.938 1.00 97.19 192 TRP A O 1
ATOM 1485 N N . VAL A 1 193 ? -16.796 -4.258 14.184 1.00 95.50 193 VAL A N 1
ATOM 1486 C CA . VAL A 1 193 ? -17.330 -4.219 12.806 1.00 95.50 193 VAL A CA 1
ATOM 1487 C C . VAL A 1 193 ? -18.811 -4.594 12.704 1.00 95.50 193 VAL A C 1
ATOM 1489 O O . VAL A 1 193 ? -19.429 -4.381 11.668 1.00 95.50 193 VAL A O 1
ATOM 1492 N N . THR A 1 194 ? -19.398 -5.125 13.781 1.00 95.19 194 THR A N 1
ATOM 1493 C CA . THR A 1 194 ? -20.826 -5.469 13.871 1.00 95.19 194 THR A CA 1
ATOM 1494 C C . THR A 1 194 ? -21.626 -4.544 14.793 1.00 95.19 194 THR A C 1
ATOM 1496 O O . THR A 1 194 ? -22.793 -4.825 15.080 1.00 95.19 194 THR A O 1
ATOM 1499 N N . LEU A 1 195 ? -21.031 -3.449 15.283 1.00 96.69 195 LEU A N 1
ATOM 1500 C CA . LEU A 1 195 ? -21.766 -2.441 16.049 1.00 96.69 195 LEU A CA 1
ATOM 1501 C C . LEU A 1 195 ? -22.852 -1.791 15.186 1.00 96.69 195 LEU A C 1
ATOM 1503 O O . LEU A 1 195 ? -22.626 -1.477 14.017 1.00 96.69 195 LEU A O 1
ATOM 1507 N N . ALA A 1 196 ? -24.009 -1.537 15.802 1.00 96.88 196 ALA A N 1
ATOM 1508 C CA . ALA A 1 196 ? -25.012 -0.651 15.226 1.00 96.88 196 ALA A CA 1
ATOM 1509 C C . ALA A 1 196 ? -24.422 0.756 15.038 1.00 96.88 196 ALA A C 1
ATOM 1511 O O . ALA A 1 196 ? -23.586 1.186 15.839 1.00 96.88 196 ALA A O 1
ATOM 1512 N N . ASP A 1 197 ? -24.853 1.452 13.987 1.00 95.81 197 ASP A N 1
ATOM 1513 C CA . ASP A 1 197 ? -24.252 2.719 13.557 1.00 95.81 197 ASP A CA 1
ATOM 1514 C C . ASP A 1 197 ? -24.240 3.778 14.669 1.00 95.81 197 ASP A C 1
ATOM 1516 O O . ASP A 1 197 ? -23.203 4.381 14.931 1.00 95.81 197 ASP A O 1
ATOM 1520 N N . ASP A 1 198 ? -25.345 3.931 15.401 1.00 97.56 198 ASP A N 1
ATOM 1521 C CA . ASP A 1 198 ? -25.478 4.890 16.503 1.00 97.56 198 ASP A CA 1
ATOM 1522 C C . ASP A 1 198 ? -24.518 4.592 17.667 1.00 97.56 198 ASP A C 1
ATOM 1524 O O . ASP A 1 198 ? -23.916 5.502 18.246 1.00 97.56 198 ASP A O 1
ATOM 1528 N N . VAL A 1 199 ? -24.332 3.309 17.987 1.00 98.12 199 VAL A N 1
ATOM 1529 C CA . VAL A 1 199 ? -23.392 2.858 19.022 1.00 98.12 199 VAL A CA 1
ATOM 1530 C C . VAL A 1 199 ? -21.948 3.065 18.568 1.00 98.12 199 VAL A C 1
ATOM 1532 O O . VAL A 1 199 ? -21.122 3.529 19.356 1.00 98.12 199 VAL A O 1
ATOM 1535 N N . ARG A 1 200 ? -21.639 2.740 17.307 1.00 98.00 200 ARG A N 1
ATOM 1536 C CA . ARG A 1 200 ? -20.309 2.926 16.711 1.00 98.00 200 ARG A CA 1
ATOM 1537 C C . ARG A 1 200 ? -19.918 4.400 16.699 1.00 98.00 200 ARG A C 1
ATOM 1539 O O . ARG A 1 200 ? -18.852 4.746 17.198 1.00 98.00 200 ARG A O 1
ATOM 1546 N N . GLU A 1 201 ? -20.783 5.265 16.180 1.00 98.25 201 GLU A N 1
ATOM 1547 C CA . GLU A 1 201 ? -20.558 6.712 16.128 1.00 98.25 201 GLU A CA 1
ATOM 1548 C C . GLU A 1 201 ? -20.418 7.317 17.527 1.00 98.25 201 GLU A C 1
ATOM 1550 O O . GLU A 1 201 ? -19.544 8.153 17.759 1.00 98.25 201 GLU A O 1
ATOM 1555 N N . GLY A 1 202 ? -21.242 6.866 18.480 1.00 98.44 202 GLY A N 1
ATOM 1556 C CA . GLY A 1 202 ? -21.139 7.264 19.879 1.00 98.44 202 GLY A CA 1
ATOM 1557 C C . GLY A 1 202 ? -19.779 6.921 20.484 1.00 98.44 202 GLY A C 1
ATOM 1558 O O . GLY A 1 202 ? -19.138 7.799 21.056 1.00 98.44 202 GLY A O 1
ATOM 1559 N N . LEU A 1 203 ? -19.321 5.678 20.300 1.00 98.69 203 LEU A N 1
ATOM 1560 C CA . LEU A 1 203 ? -18.018 5.216 20.778 1.00 98.69 203 LEU A CA 1
ATOM 1561 C C . LEU A 1 203 ? -16.862 5.986 20.131 1.00 98.69 203 LEU A C 1
ATOM 1563 O O . LEU A 1 203 ? -15.967 6.443 20.839 1.00 98.69 203 LEU A O 1
ATOM 1567 N N . ILE A 1 204 ? -16.885 6.150 18.804 1.00 98.69 204 ILE A N 1
ATOM 1568 C CA . ILE A 1 204 ? -15.846 6.890 18.079 1.00 98.69 204 ILE A CA 1
ATOM 1569 C C . ILE A 1 204 ? -15.748 8.319 18.604 1.00 98.69 204 ILE A C 1
ATOM 1571 O O . ILE A 1 204 ? -14.648 8.784 18.893 1.00 98.69 204 ILE A O 1
ATOM 1575 N N . ARG A 1 205 ? -16.884 9.002 18.773 1.00 98.62 205 ARG A N 1
ATOM 1576 C CA . ARG A 1 205 ? -16.914 10.361 19.317 1.00 98.62 205 ARG A CA 1
ATOM 1577 C C . ARG A 1 205 ? -16.292 10.423 20.711 1.00 98.62 205 ARG A C 1
ATOM 1579 O O . ARG A 1 205 ? -15.403 11.239 20.906 1.00 98.62 205 ARG A O 1
ATOM 1586 N N . SER A 1 206 ? -16.687 9.547 21.639 1.00 98.62 206 SER A N 1
ATOM 1587 C CA . SER A 1 206 ? -16.110 9.537 22.992 1.00 98.62 206 SER A CA 1
ATOM 1588 C C . SER A 1 206 ? -14.593 9.320 22.968 1.00 98.62 206 SER A C 1
ATOM 1590 O O . SER A 1 206 ? -13.857 10.031 23.647 1.00 98.62 206 SER A O 1
ATOM 1592 N N . VAL A 1 207 ? -14.102 8.391 22.141 1.00 98.62 207 VAL A N 1
ATOM 1593 C CA . VAL A 1 207 ? -12.658 8.146 21.997 1.00 98.62 207 VAL A CA 1
ATOM 1594 C C . VAL A 1 207 ? -11.931 9.361 21.411 1.00 98.62 207 VAL A C 1
ATOM 1596 O O . VAL A 1 207 ? -10.882 9.754 21.920 1.00 98.62 207 VAL A O 1
ATOM 1599 N N . VAL A 1 208 ? -12.479 9.975 20.361 1.00 98.62 208 VAL A N 1
ATOM 1600 C CA . VAL A 1 208 ? -11.881 11.132 19.676 1.00 98.62 208 VAL A CA 1
ATOM 1601 C C . VAL A 1 208 ? -11.905 12.388 20.549 1.00 98.62 208 VAL A C 1
ATOM 1603 O O . VAL A 1 208 ? -10.940 13.153 20.522 1.00 98.62 208 VAL A O 1
ATOM 1606 N N . ASP A 1 209 ? -12.944 12.592 21.357 1.00 98.56 209 ASP A N 1
ATOM 1607 C CA . ASP A 1 209 ? -13.041 13.713 22.298 1.00 98.56 209 ASP A CA 1
ATOM 1608 C C . ASP A 1 209 ? -11.961 13.617 23.385 1.00 98.56 209 ASP A C 1
ATOM 1610 O O . ASP A 1 209 ? -11.277 14.604 23.682 1.00 98.56 209 ASP A O 1
ATOM 1614 N N . VAL A 1 210 ? -11.738 12.418 23.939 1.00 98.44 210 VAL A N 1
ATOM 1615 C CA . VAL A 1 210 ? -10.660 12.208 24.915 1.00 98.44 210 VAL A CA 1
ATOM 1616 C C . VAL A 1 210 ? -9.289 12.344 24.254 1.00 98.44 210 VAL A C 1
ATOM 1618 O O . VAL A 1 210 ? -8.435 13.066 24.767 1.00 98.44 210 VAL A O 1
ATOM 1621 N N . ALA A 1 211 ? -9.091 11.741 23.077 1.00 98.38 211 ALA A N 1
ATOM 1622 C CA . ALA A 1 211 ? -7.850 11.871 22.315 1.00 98.38 211 ALA A CA 1
ATOM 1623 C C . ALA A 1 211 ? -7.508 13.342 22.023 1.00 98.38 211 ALA A C 1
ATOM 1625 O O . ALA A 1 211 ? -6.374 13.771 22.225 1.00 98.38 211 ALA A O 1
ATOM 1626 N N . SER A 1 212 ? -8.499 14.133 21.604 1.00 98.38 212 SER A N 1
ATOM 1627 C CA . SER A 1 212 ? -8.336 15.561 21.316 1.00 98.38 212 SER A CA 1
ATOM 1628 C C . SER A 1 212 ? -8.022 16.367 22.575 1.00 98.38 212 SER A C 1
ATOM 1630 O O . SER A 1 212 ? -7.233 17.305 22.516 1.00 98.38 212 SER A O 1
ATOM 1632 N N . THR A 1 213 ? -8.606 15.991 23.717 1.00 98.12 213 THR A N 1
ATOM 1633 C CA . THR A 1 213 ? -8.323 16.623 25.013 1.00 98.12 213 THR A CA 1
ATOM 1634 C C . THR A 1 213 ? -6.877 16.376 25.441 1.00 98.12 213 THR A C 1
ATOM 1636 O O . THR A 1 213 ? -6.194 17.323 25.818 1.00 98.12 213 THR A O 1
ATOM 1639 N N . ILE A 1 214 ? -6.384 15.136 25.319 1.00 97.81 214 ILE A N 1
ATOM 1640 C CA . ILE A 1 214 ? -4.984 14.785 25.617 1.00 97.81 214 ILE A CA 1
ATOM 1641 C C . ILE A 1 214 ? -4.033 15.564 24.702 1.00 97.81 214 ILE A C 1
ATOM 1643 O O . ILE A 1 214 ? -3.059 16.140 25.172 1.00 97.81 214 ILE A O 1
ATOM 1647 N N . LEU A 1 215 ? -4.331 15.618 23.401 1.00 97.81 215 LEU A N 1
ATOM 1648 C CA . LEU A 1 215 ? -3.497 16.303 22.409 1.00 97.81 215 LEU A CA 1
ATOM 1649 C C . LEU A 1 215 ? -3.483 17.833 22.553 1.00 97.81 215 LEU A C 1
ATOM 1651 O O . LEU A 1 215 ? -2.584 18.475 22.017 1.00 97.81 215 LEU A O 1
ATOM 1655 N N . ALA A 1 216 ? -4.475 18.416 23.229 1.00 97.50 216 ALA A N 1
ATOM 1656 C CA . ALA A 1 216 ? -4.549 19.850 23.498 1.00 97.50 216 ALA A CA 1
ATOM 1657 C C . ALA A 1 216 ? -3.853 20.263 24.811 1.00 97.50 216 ALA A C 1
ATOM 1659 O O . ALA A 1 216 ? -3.708 21.460 25.063 1.00 97.50 216 ALA A O 1
ATOM 1660 N N . ASP A 1 217 ? -3.452 19.301 25.647 1.00 96.56 217 ASP A N 1
ATOM 1661 C CA . ASP A 1 217 ? -2.742 19.531 26.905 1.00 96.56 217 ASP A CA 1
ATOM 1662 C C . ASP A 1 217 ? -1.256 19.170 26.752 1.00 96.56 217 ASP A C 1
ATOM 1664 O O . ASP A 1 217 ? -0.873 17.996 26.742 1.00 96.56 217 ASP A O 1
ATOM 1668 N N . ASP A 1 218 ? -0.406 20.197 26.664 1.00 93.88 218 ASP A N 1
ATOM 1669 C CA . ASP A 1 218 ? 1.048 20.044 26.533 1.00 93.88 218 ASP A CA 1
ATOM 1670 C C . ASP A 1 218 ? 1.645 19.208 27.679 1.00 93.88 218 ASP A C 1
ATOM 1672 O O . ASP A 1 218 ? 2.520 18.372 27.452 1.00 93.88 218 ASP A O 1
ATOM 1676 N N . SER A 1 219 ? 1.138 19.367 28.908 1.00 93.38 219 SER A N 1
ATOM 1677 C CA . SER A 1 219 ? 1.640 18.614 30.061 1.00 93.38 219 SER A CA 1
ATOM 1678 C C . SER A 1 219 ? 1.245 17.141 29.991 1.00 93.38 219 SER A C 1
ATOM 1680 O O . SER A 1 219 ? 2.024 16.285 30.415 1.00 93.38 219 SER A O 1
ATOM 1682 N N . ALA A 1 220 ? 0.051 16.832 29.477 1.00 89.06 220 ALA A N 1
ATOM 1683 C CA . ALA A 1 220 ? -0.365 15.453 29.249 1.00 89.06 220 ALA A CA 1
ATOM 1684 C C . ALA A 1 220 ? 0.510 14.809 28.167 1.00 89.06 220 ALA A C 1
ATOM 1686 O O . ALA A 1 220 ? 1.018 13.705 28.371 1.00 89.06 220 ALA A O 1
ATOM 1687 N N . CYS A 1 221 ? 0.765 15.526 27.068 1.00 92.31 221 CYS A N 1
ATOM 1688 C CA . CYS A 1 221 ? 1.632 15.067 25.985 1.00 92.31 221 CYS A CA 1
ATOM 1689 C C . CYS A 1 221 ? 3.046 14.713 26.472 1.00 92.31 221 CYS A C 1
ATOM 1691 O O . CYS A 1 221 ? 3.559 13.660 26.107 1.00 92.31 221 CYS A O 1
ATOM 1693 N N . GLU A 1 222 ? 3.652 15.518 27.351 1.00 92.88 222 GLU A N 1
ATOM 1694 C CA . GLU A 1 222 ? 4.979 15.222 27.925 1.00 92.88 222 GLU A CA 1
ATOM 1695 C C . GLU A 1 222 ? 5.030 13.903 28.723 1.00 92.88 222 GLU A C 1
ATOM 1697 O O . GLU A 1 222 ? 6.094 13.295 28.860 1.00 92.88 222 GLU A O 1
ATOM 1702 N N . SER A 1 223 ? 3.891 13.447 29.252 1.00 92.81 223 SER A N 1
ATOM 1703 C CA . SER A 1 223 ? 3.786 12.226 30.063 1.00 92.81 223 SER A CA 1
ATOM 1704 C C . SER A 1 223 ? 3.415 10.968 29.269 1.00 92.81 223 SER A C 1
ATOM 1706 O O . SER A 1 223 ? 3.500 9.856 29.798 1.00 92.81 223 SER A O 1
ATOM 1708 N N . VAL A 1 224 ? 3.013 11.126 28.007 1.00 96.38 224 VAL A N 1
ATOM 1709 C CA . VAL A 1 224 ? 2.522 10.048 27.144 1.00 96.38 224 VAL A CA 1
ATOM 1710 C C . VAL A 1 224 ? 3.592 9.677 26.120 1.00 96.38 224 VAL A C 1
ATOM 1712 O O . VAL A 1 224 ? 4.274 10.524 25.554 1.00 96.38 224 VAL A O 1
ATOM 1715 N N . ALA A 1 225 ? 3.753 8.379 25.861 1.00 97.00 225 ALA A N 1
ATOM 1716 C CA . ALA A 1 225 ? 4.724 7.911 24.879 1.00 97.00 225 ALA A CA 1
ATOM 1717 C C . ALA A 1 225 ? 4.370 8.397 23.459 1.00 97.00 225 ALA A C 1
ATOM 1719 O O . ALA A 1 225 ? 3.221 8.291 23.036 1.00 97.00 225 ALA A O 1
ATOM 1720 N N . GLU A 1 226 ? 5.365 8.842 22.686 1.00 95.94 226 GLU A N 1
ATOM 1721 C CA . GLU A 1 226 ? 5.142 9.468 21.369 1.00 95.94 226 GLU A CA 1
ATOM 1722 C C . GLU A 1 226 ? 4.352 8.586 20.387 1.00 95.94 226 GLU A C 1
ATOM 1724 O O . GLU A 1 226 ? 3.503 9.078 19.652 1.00 95.94 226 GLU A O 1
ATOM 1729 N N . TRP A 1 227 ? 4.554 7.266 20.410 1.00 95.56 227 TRP A N 1
ATOM 1730 C CA . TRP A 1 227 ? 3.806 6.341 19.548 1.00 95.56 227 TRP A CA 1
ATOM 1731 C C . TRP A 1 227 ? 2.294 6.311 19.867 1.00 95.56 227 TRP A C 1
ATOM 1733 O O . TRP A 1 227 ? 1.472 6.084 18.975 1.00 95.56 227 TRP A O 1
ATOM 1743 N N . ILE A 1 228 ? 1.913 6.558 21.130 1.00 98.06 228 ILE A N 1
ATOM 1744 C CA . ILE A 1 228 ? 0.509 6.712 21.533 1.00 98.06 228 ILE A CA 1
ATOM 1745 C C . ILE A 1 228 ? -0.016 8.027 20.975 1.00 98.06 228 ILE A C 1
ATOM 1747 O O . ILE A 1 228 ? -1.067 8.027 20.343 1.00 98.06 228 ILE A O 1
ATOM 1751 N N . LEU A 1 229 ? 0.725 9.126 21.146 1.00 97.88 229 LEU A N 1
ATOM 1752 C CA . LEU A 1 229 ? 0.330 10.432 20.616 1.00 97.88 229 LEU A CA 1
ATOM 1753 C C . LEU A 1 229 ? 0.135 10.392 19.096 1.00 97.88 229 LEU A C 1
ATOM 1755 O O . LEU A 1 229 ? -0.855 10.926 18.604 1.00 97.88 229 LEU A O 1
ATOM 1759 N N . ASP A 1 230 ? 1.008 9.712 18.351 1.00 96.38 230 ASP A N 1
ATOM 1760 C CA . ASP A 1 230 ? 0.832 9.516 16.907 1.00 96.38 230 ASP A CA 1
ATOM 1761 C C . ASP A 1 230 ? -0.435 8.710 16.572 1.00 96.38 230 ASP A C 1
ATOM 1763 O O . ASP A 1 230 ? -1.193 9.080 15.668 1.00 96.38 230 ASP A O 1
ATOM 1767 N N . SER A 1 231 ? -0.734 7.670 17.359 1.00 97.75 231 SER A N 1
ATOM 1768 C CA . SER A 1 231 ? -1.983 6.907 17.227 1.00 97.75 231 SER A CA 1
ATOM 1769 C C . SER A 1 231 ? -3.207 7.802 17.460 1.00 97.75 231 SER A C 1
ATOM 1771 O O . SER A 1 231 ? -4.135 7.787 16.652 1.00 97.75 231 SER A O 1
ATOM 1773 N N . LEU A 1 232 ? -3.181 8.641 18.506 1.00 98.44 232 LEU A N 1
ATOM 1774 C CA . LEU A 1 232 ? -4.244 9.600 18.832 1.00 98.44 232 LEU A CA 1
ATOM 1775 C C . LEU A 1 232 ? -4.438 10.640 17.719 1.00 98.44 232 LEU A C 1
ATOM 1777 O O . LEU A 1 232 ? -5.561 10.855 17.264 1.00 98.44 232 LEU A O 1
ATOM 1781 N N . ARG A 1 233 ? -3.352 11.254 17.229 1.00 97.94 233 ARG A N 1
ATOM 1782 C CA . ARG A 1 233 ? -3.405 12.225 16.119 1.00 97.94 233 ARG A CA 1
ATOM 1783 C C . ARG A 1 233 ? -4.001 11.591 14.869 1.00 97.94 233 ARG A C 1
ATOM 1785 O O . ARG A 1 233 ? -4.813 12.212 14.189 1.00 97.94 233 ARG A O 1
ATOM 1792 N N . THR A 1 234 ? -3.622 10.345 14.592 1.00 98.06 234 THR A N 1
ATOM 1793 C CA . THR A 1 234 ? -4.131 9.602 13.442 1.00 98.06 234 THR A CA 1
ATOM 1794 C C . THR A 1 234 ? -5.630 9.348 13.563 1.00 98.06 234 THR A C 1
ATOM 1796 O O . THR A 1 234 ? -6.349 9.643 12.618 1.00 98.06 234 THR A O 1
ATOM 1799 N N . VAL A 1 235 ? -6.144 8.864 14.699 1.00 98.12 235 VAL A N 1
ATOM 1800 C CA . VAL A 1 235 ? -7.595 8.615 14.822 1.00 98.12 235 VAL A CA 1
ATOM 1801 C C . VAL A 1 235 ? -8.430 9.892 14.784 1.00 98.12 235 VAL A C 1
ATOM 1803 O O . VAL A 1 235 ? -9.516 9.878 14.209 1.00 98.12 235 VAL A O 1
ATOM 1806 N N . VAL A 1 236 ? -7.917 11.009 15.312 1.00 98.62 236 VAL A N 1
ATOM 1807 C CA . VAL A 1 236 ? -8.571 12.321 15.182 1.00 98.62 236 VAL A CA 1
ATOM 1808 C C . VAL A 1 236 ? -8.634 12.754 13.710 1.00 98.62 236 VAL A C 1
ATOM 1810 O O . VAL A 1 236 ? -9.691 13.187 13.246 1.00 98.62 236 VAL A O 1
ATOM 1813 N N . ASP A 1 237 ? -7.542 12.605 12.949 1.00 98.19 237 ASP A N 1
ATOM 1814 C CA . ASP A 1 237 ? -7.536 12.919 11.512 1.00 98.19 237 ASP A CA 1
ATOM 1815 C C . ASP A 1 237 ? -8.461 11.989 10.714 1.00 98.19 237 ASP A C 1
ATOM 1817 O O . ASP A 1 237 ? -9.261 12.459 9.901 1.00 98.19 237 ASP A O 1
ATOM 1821 N N . LEU A 1 238 ? -8.414 10.682 10.984 1.00 98.31 238 LEU A N 1
ATOM 1822 C CA . LEU A 1 238 ? -9.275 9.702 10.326 1.00 98.31 238 LEU A CA 1
ATOM 1823 C C . LEU A 1 238 ? -10.752 9.976 10.610 1.00 98.31 238 LEU A C 1
ATOM 1825 O O . LEU A 1 238 ? -11.538 9.941 9.673 1.00 98.31 238 LEU A O 1
ATOM 1829 N N . GLN A 1 239 ? -11.136 10.333 11.840 1.00 98.25 239 GLN A N 1
ATOM 1830 C CA . GLN A 1 239 ? -12.519 10.713 12.148 1.00 98.25 239 GLN A CA 1
ATOM 1831 C C . GLN A 1 239 ? -12.957 11.978 11.406 1.00 98.25 239 GLN A C 1
ATOM 1833 O O . GLN A 1 239 ? -14.119 12.100 11.022 1.00 98.25 239 GLN A O 1
ATOM 1838 N N . ARG A 1 240 ? -12.053 12.940 11.198 1.00 97.69 240 ARG A N 1
ATOM 1839 C CA . ARG A 1 240 ? -12.363 14.150 10.427 1.00 97.69 240 ARG A CA 1
ATOM 1840 C C . ARG A 1 240 ? -12.627 13.827 8.954 1.00 97.69 240 ARG A C 1
ATOM 1842 O O . ARG A 1 240 ? -13.514 14.435 8.362 1.00 97.69 240 ARG A O 1
ATOM 1849 N N . ARG A 1 241 ? -11.845 12.915 8.369 1.00 96.06 241 ARG A N 1
ATOM 1850 C CA . ARG A 1 241 ? -11.938 12.534 6.949 1.00 96.06 241 ARG A CA 1
ATOM 1851 C C . ARG A 1 241 ? -13.032 11.495 6.678 1.00 96.06 241 ARG A C 1
ATOM 1853 O O . ARG A 1 241 ? -13.691 11.571 5.650 1.00 96.06 241 ARG A O 1
ATOM 1860 N N . TYR A 1 242 ? -13.251 10.579 7.619 1.00 96.88 242 TYR A N 1
ATOM 1861 C CA . TYR A 1 242 ? -14.188 9.457 7.535 1.00 96.88 242 TYR A CA 1
ATOM 1862 C C . TYR A 1 242 ? -15.094 9.400 8.783 1.00 96.88 242 TYR A C 1
ATOM 1864 O O . TYR A 1 242 ? -14.953 8.496 9.613 1.00 96.88 242 TYR A O 1
ATOM 1872 N N . PRO A 1 243 ? -16.017 10.366 8.966 1.00 97.25 243 PRO A N 1
ATOM 1873 C CA . PRO A 1 243 ? -16.797 10.470 10.193 1.00 97.25 243 PRO A CA 1
ATOM 1874 C C . PRO A 1 243 ? -17.640 9.223 10.466 1.00 97.25 243 PRO A C 1
ATOM 1876 O O . PRO A 1 243 ? -18.495 8.856 9.665 1.00 97.25 243 PRO A O 1
ATOM 1879 N N . GLY A 1 244 ? -17.424 8.595 11.623 1.00 96.88 244 GLY A N 1
ATOM 1880 C CA . GLY A 1 244 ? -18.197 7.429 12.058 1.00 96.88 244 GLY A CA 1
ATOM 1881 C C . GLY A 1 244 ? -17.809 6.113 11.376 1.00 96.88 244 GLY A C 1
ATOM 1882 O O . GLY A 1 244 ? -18.440 5.087 11.642 1.00 96.88 244 GLY A O 1
ATOM 1883 N N . ASP A 1 245 ? -16.783 6.118 10.521 1.00 97.81 245 ASP A N 1
ATOM 1884 C CA . ASP A 1 245 ? -16.295 4.923 9.838 1.00 97.81 245 ASP A CA 1
ATOM 1885 C C . ASP A 1 245 ? -15.594 3.974 10.824 1.00 97.81 245 ASP A C 1
ATOM 1887 O O . ASP A 1 245 ? -14.840 4.375 11.714 1.00 97.81 245 ASP A O 1
ATOM 1891 N N . ILE A 1 246 ? -15.831 2.675 10.656 1.00 96.50 246 ILE A N 1
ATOM 1892 C CA . ILE A 1 246 ? -15.265 1.630 11.512 1.00 96.50 246 ILE A CA 1
ATOM 1893 C C . ILE A 1 246 ? -13.731 1.564 11.483 1.00 96.50 246 ILE A C 1
ATOM 1895 O O . ILE A 1 246 ? -13.095 1.114 12.441 1.00 96.50 246 ILE A O 1
ATOM 1899 N N . GLY A 1 247 ? -13.122 2.048 10.408 1.00 97.44 247 GLY A N 1
ATOM 1900 C CA . GLY A 1 247 ? -11.687 2.173 10.244 1.00 97.44 247 GLY A CA 1
ATOM 1901 C C . GLY A 1 247 ? -11.040 3.092 11.276 1.00 97.44 247 GLY A C 1
ATOM 1902 O O . GLY A 1 247 ? -9.891 2.860 11.644 1.00 97.44 247 GLY A O 1
ATOM 1903 N N . VAL A 1 248 ? -11.786 4.062 11.822 1.00 98.25 248 VAL A N 1
ATOM 1904 C CA . VAL A 1 248 ? -11.315 4.929 12.914 1.00 98.25 248 VAL A CA 1
ATOM 1905 C C . VAL A 1 248 ? -11.033 4.108 14.172 1.00 98.25 248 VAL A C 1
ATOM 1907 O O . VAL A 1 248 ? -9.972 4.250 14.776 1.00 98.25 248 VAL A O 1
ATOM 1910 N N . LEU A 1 249 ? -11.947 3.202 14.546 1.00 97.88 249 LEU A N 1
ATOM 1911 C CA . LEU A 1 249 ? -11.705 2.278 15.657 1.00 97.88 249 LEU A CA 1
ATOM 1912 C C . LEU A 1 249 ? -10.644 1.253 15.278 1.00 97.88 249 LEU A C 1
ATOM 1914 O O . LEU A 1 249 ? -9.734 1.008 16.057 1.00 97.88 249 LEU A O 1
ATOM 1918 N N . SER A 1 250 ? -10.719 0.690 14.074 1.00 97.75 250 SER A N 1
ATOM 1919 C CA . SER A 1 250 ? -9.791 -0.352 13.623 1.00 97.75 250 SER A CA 1
ATOM 1920 C C . SER A 1 250 ? -8.332 0.106 13.664 1.00 97.75 250 SER A C 1
ATOM 1922 O O . SER A 1 250 ? -7.470 -0.678 14.053 1.00 97.75 250 SER A O 1
ATOM 1924 N N . ALA A 1 251 ? -8.047 1.378 13.363 1.00 98.12 251 ALA A N 1
ATOM 1925 C CA . ALA A 1 251 ? -6.712 1.964 13.508 1.00 98.12 251 ALA A CA 1
ATOM 1926 C C . ALA A 1 251 ? -6.165 1.828 14.946 1.00 98.12 251 ALA A C 1
ATOM 1928 O O . ALA A 1 251 ? -4.996 1.500 15.141 1.00 98.12 251 ALA A O 1
ATOM 1929 N N . LEU A 1 252 ? -7.029 1.911 15.967 1.00 98.00 252 LEU A N 1
ATOM 1930 C CA . LEU A 1 252 ? -6.679 1.629 17.363 1.00 98.00 252 LEU A CA 1
ATOM 1931 C C . LEU A 1 252 ? -6.330 0.158 17.629 1.00 98.00 252 LEU A C 1
ATOM 1933 O O . LEU A 1 252 ? -6.163 -0.173 18.792 1.00 98.00 252 LEU A O 1
ATOM 1937 N N . LEU A 1 253 ? -6.219 -0.736 16.648 1.00 98.12 253 LEU A N 1
ATOM 1938 C CA . LEU A 1 253 ? -5.653 -2.083 16.831 1.00 98.12 253 LEU A CA 1
ATOM 1939 C C . LEU A 1 253 ? -4.409 -2.320 15.975 1.00 98.12 253 LEU A C 1
ATOM 1941 O O . LEU A 1 253 ? -3.740 -3.337 16.151 1.00 98.12 253 LEU A O 1
ATOM 1945 N N . LEU A 1 254 ? -4.095 -1.412 15.052 1.00 98.44 254 LEU A N 1
ATOM 1946 C CA . LEU A 1 254 ? -3.032 -1.594 14.071 1.00 98.44 254 LEU A CA 1
ATOM 1947 C C . LEU A 1 254 ? -1.746 -0.891 14.499 1.00 98.44 254 LEU A C 1
ATOM 1949 O O . LEU A 1 254 ? -1.760 0.018 15.331 1.00 98.44 254 LEU A O 1
ATOM 1953 N N . HIS A 1 255 ? -0.614 -1.305 13.942 1.00 98.00 255 HIS A N 1
ATOM 1954 C CA . HIS A 1 255 ? 0.602 -0.499 14.041 1.00 98.00 255 HIS A CA 1
ATOM 1955 C C . HIS A 1 255 ? 0.447 0.793 13.251 1.00 98.00 255 HIS A C 1
ATOM 1957 O O . HIS A 1 255 ? 0.097 0.740 12.076 1.00 98.00 255 HIS A O 1
ATOM 1963 N N . HIS A 1 256 ? 0.759 1.927 13.879 1.00 97.62 256 HIS A N 1
ATOM 1964 C CA . HIS A 1 256 ? 0.946 3.209 13.204 1.00 97.62 256 HIS A CA 1
ATOM 1965 C C . HIS A 1 256 ? 2.429 3.343 12.874 1.00 97.62 256 HIS A C 1
ATOM 1967 O O . HIS A 1 256 ? 3.265 3.505 13.763 1.00 97.62 256 HIS A O 1
ATOM 1973 N N . VAL A 1 257 ? 2.758 3.191 11.598 1.00 95.88 257 VAL A N 1
ATOM 1974 C CA . VAL A 1 257 ? 4.133 3.133 11.114 1.00 95.88 257 VAL A CA 1
ATOM 1975 C C . VAL A 1 257 ? 4.454 4.432 10.405 1.00 95.88 257 VAL A C 1
ATOM 1977 O O . VAL A 1 257 ? 3.689 4.888 9.554 1.00 95.88 257 VAL A O 1
ATOM 1980 N N . THR A 1 258 ? 5.613 5.002 10.722 1.00 97.00 258 THR A N 1
ATOM 1981 C CA . THR A 1 258 ? 6.234 6.000 9.860 1.00 97.00 258 THR A CA 1
ATOM 1982 C C . THR A 1 258 ? 7.564 5.472 9.350 1.00 97.00 258 THR A C 1
ATOM 1984 O O . THR A 1 258 ? 8.473 5.235 10.138 1.00 97.00 258 THR A O 1
ATOM 1987 N N . LEU A 1 259 ? 7.654 5.293 8.037 1.00 98.06 259 LEU A N 1
ATOM 1988 C CA . LEU A 1 259 ? 8.859 4.881 7.337 1.00 98.06 259 LEU A CA 1
ATOM 1989 C C . LEU A 1 259 ? 9.672 6.113 6.952 1.00 98.06 259 LEU A C 1
ATOM 1991 O O . LEU A 1 259 ? 9.137 7.060 6.367 1.00 98.06 259 LEU A O 1
ATOM 1995 N N . GLU A 1 260 ? 10.964 6.075 7.247 1.00 97.88 260 GLU A N 1
ATOM 1996 C CA . GLU A 1 260 ? 11.938 6.995 6.669 1.00 97.88 260 GLU A CA 1
ATOM 1997 C C . GLU A 1 260 ? 12.350 6.530 5.259 1.00 97.88 260 GLU A C 1
ATOM 1999 O O . GLU A 1 260 ? 12.242 5.337 4.951 1.00 97.88 260 GLU A O 1
ATOM 2004 N N . PRO A 1 261 ? 12.840 7.433 4.385 1.00 97.81 261 PRO A N 1
ATOM 2005 C CA . PRO A 1 261 ? 13.266 7.068 3.037 1.00 97.81 261 PRO A CA 1
ATOM 2006 C C . PRO A 1 261 ? 14.217 5.862 3.011 1.00 97.81 261 PRO A C 1
ATOM 2008 O O . PRO A 1 261 ? 15.271 5.848 3.649 1.00 97.81 261 PRO A O 1
ATOM 2011 N N . GLY A 1 262 ? 13.851 4.841 2.238 1.00 97.06 262 GLY A N 1
ATOM 2012 C CA . GLY A 1 262 ? 14.571 3.576 2.124 1.00 97.06 262 GLY A CA 1
ATOM 2013 C C . GLY A 1 262 ? 14.106 2.461 3.059 1.00 97.06 262 GLY A C 1
ATOM 2014 O O . GLY A 1 262 ? 14.476 1.315 2.801 1.00 97.06 262 GLY A O 1
ATOM 2015 N N . GLN A 1 263 ? 13.303 2.751 4.086 1.00 97.81 263 GLN A N 1
ATOM 2016 C CA . GLN A 1 263 ? 12.632 1.722 4.885 1.00 97.81 263 GLN A CA 1
ATOM 2017 C C . GLN A 1 263 ? 11.413 1.171 4.146 1.00 97.81 263 GLN A C 1
ATOM 2019 O O . GLN A 1 263 ? 10.872 1.812 3.240 1.00 97.81 263 GLN A O 1
ATOM 2024 N N . ALA A 1 264 ? 10.980 -0.028 4.530 1.00 98.25 264 ALA A N 1
ATOM 2025 C CA . ALA A 1 264 ? 9.908 -0.726 3.843 1.00 98.25 264 ALA A CA 1
ATOM 2026 C C . ALA A 1 264 ? 8.959 -1.440 4.802 1.00 98.25 264 ALA A C 1
ATOM 2028 O O . ALA A 1 264 ? 9.312 -1.750 5.937 1.00 98.25 264 ALA A O 1
ATOM 2029 N N . ILE A 1 265 ? 7.771 -1.758 4.297 1.00 97.75 265 ILE A N 1
ATOM 2030 C CA . ILE A 1 265 ? 6.884 -2.776 4.867 1.00 97.75 265 ILE A CA 1
ATOM 2031 C C . ILE A 1 265 ? 6.588 -3.824 3.794 1.00 97.75 265 ILE A C 1
ATOM 2033 O O . ILE A 1 265 ? 6.474 -3.496 2.611 1.00 97.75 265 ILE A O 1
ATOM 2037 N N . CYS A 1 266 ? 6.455 -5.082 4.209 1.00 96.44 266 CYS A N 1
ATOM 2038 C CA . CYS A 1 266 ? 5.970 -6.168 3.361 1.00 96.44 266 CYS A CA 1
ATOM 2039 C C . CYS A 1 266 ? 4.670 -6.709 3.952 1.00 96.44 266 CYS A C 1
ATOM 2041 O O . CYS A 1 266 ? 4.631 -7.119 5.112 1.00 96.44 266 CYS A O 1
ATOM 2043 N N . LEU A 1 267 ? 3.608 -6.682 3.155 1.00 94.44 267 LEU A N 1
ATOM 2044 C CA . LEU A 1 267 ? 2.257 -7.014 3.577 1.00 94.44 267 LEU A CA 1
ATOM 2045 C C . LEU A 1 267 ? 1.932 -8.450 3.180 1.00 94.44 267 LEU A C 1
ATOM 2047 O O . LEU A 1 267 ? 2.056 -8.846 2.017 1.00 94.44 267 LEU A O 1
ATOM 2051 N N . LYS A 1 268 ? 1.528 -9.242 4.171 1.00 91.94 268 LYS A N 1
ATOM 2052 C CA . LYS A 1 268 ? 1.094 -10.628 3.971 1.00 91.94 268 LYS A CA 1
ATOM 2053 C C . LYS A 1 268 ? -0.394 -10.688 3.640 1.00 91.94 268 LYS A C 1
ATOM 2055 O O . LYS A 1 268 ? -1.163 -9.801 4.012 1.00 91.94 268 LYS A O 1
ATOM 2060 N N . SER A 1 269 ? -0.816 -11.789 3.020 1.00 94.50 269 SER A N 1
ATOM 2061 C CA . SER A 1 269 ? -2.238 -12.132 2.944 1.00 94.50 269 SER A CA 1
ATOM 2062 C C . SER A 1 269 ? -2.871 -12.126 4.341 1.00 94.50 269 SER A C 1
ATOM 2064 O O . SER A 1 269 ? -2.239 -12.528 5.315 1.00 94.50 269 SER A O 1
ATOM 2066 N N . GLY A 1 270 ? -4.102 -11.632 4.431 1.00 96.19 270 GLY A N 1
ATOM 2067 C CA . GLY A 1 270 ? -4.866 -11.488 5.667 1.00 96.19 270 GLY A CA 1
ATOM 2068 C C . GLY A 1 270 ? -4.421 -10.344 6.582 1.00 96.19 270 GLY A C 1
ATOM 2069 O O . GLY A 1 270 ? -5.119 -10.041 7.546 1.00 96.19 270 GLY A O 1
ATOM 2070 N N . GLN A 1 271 ? -3.310 -9.659 6.299 1.00 96.50 271 GLN A N 1
ATOM 2071 C CA . GLN A 1 271 ? -2.849 -8.550 7.130 1.00 96.50 271 GLN A CA 1
ATOM 2072 C C . GLN A 1 271 ? -3.608 -7.262 6.791 1.00 96.50 271 GLN A C 1
ATOM 2074 O O . GLN A 1 271 ? -3.478 -6.726 5.689 1.00 96.50 271 GLN A O 1
ATOM 2079 N N . LEU A 1 272 ? -4.364 -6.733 7.756 1.00 97.81 272 LEU A N 1
ATOM 2080 C CA . LEU A 1 272 ? -5.079 -5.465 7.600 1.00 97.81 272 LEU A CA 1
ATOM 2081 C C . LEU A 1 272 ? -4.100 -4.282 7.558 1.00 97.81 272 LEU A C 1
ATOM 2083 O O . LEU A 1 272 ? -3.266 -4.135 8.453 1.00 97.81 272 LEU A O 1
ATOM 2087 N N . HIS A 1 273 ? -4.206 -3.424 6.548 1.00 98.44 273 HIS A N 1
ATOM 2088 C CA . HIS A 1 273 ? -3.302 -2.288 6.365 1.00 98.44 273 HIS A CA 1
ATOM 2089 C C . HIS A 1 273 ? -3.964 -1.125 5.610 1.00 98.44 273 HIS A C 1
ATOM 2091 O O . HIS A 1 273 ? -5.006 -1.289 4.980 1.00 98.44 273 HIS A O 1
ATOM 2097 N N . ALA A 1 274 ? -3.362 0.062 5.683 1.00 98.38 274 ALA A N 1
ATOM 2098 C CA . ALA A 1 274 ? -3.729 1.235 4.886 1.00 98.38 274 ALA A CA 1
ATOM 2099 C C . ALA A 1 274 ? -2.522 2.156 4.712 1.00 98.38 274 ALA A C 1
ATOM 2101 O O . ALA A 1 274 ? -1.742 2.340 5.645 1.00 98.38 274 ALA A O 1
ATOM 2102 N N . TYR A 1 275 ? -2.397 2.798 3.557 1.00 98.50 275 TYR A N 1
ATOM 2103 C CA . TYR A 1 275 ? -1.435 3.882 3.363 1.00 98.50 275 TYR A CA 1
ATOM 2104 C C . TYR A 1 275 ? -2.104 5.208 3.689 1.00 98.50 275 TYR A C 1
ATOM 2106 O O . TYR A 1 275 ? -3.213 5.467 3.228 1.00 98.50 275 TYR A O 1
ATOM 2114 N N . LEU A 1 276 ? -1.460 6.017 4.524 1.00 98.25 276 LEU A N 1
ATOM 2115 C CA . LEU A 1 276 ? -2.042 7.249 5.049 1.00 98.25 276 LEU A CA 1
ATOM 2116 C C . LEU A 1 276 ? -1.548 8.480 4.289 1.00 98.25 276 LEU A C 1
ATOM 2118 O O . LEU A 1 276 ? -2.345 9.366 4.003 1.00 98.25 276 LEU A O 1
ATOM 2122 N N . GLU A 1 277 ? -0.244 8.547 4.011 1.00 98.06 277 GLU A N 1
ATOM 2123 C CA . GLU A 1 277 ? 0.406 9.738 3.452 1.00 98.06 277 GLU A CA 1
ATOM 2124 C C . GLU A 1 277 ? 1.839 9.422 2.989 1.00 98.06 277 GLU A C 1
ATOM 2126 O O . GLU A 1 277 ? 2.545 8.657 3.650 1.00 98.06 277 GLU A O 1
ATOM 2131 N N . GLY A 1 278 ? 2.294 10.057 1.907 1.00 98.44 278 GLY A N 1
ATOM 2132 C CA . GLY A 1 278 ? 3.678 10.013 1.427 1.00 98.44 278 GLY A CA 1
ATOM 2133 C C . GLY A 1 278 ? 3.850 9.315 0.077 1.00 98.44 278 GLY A C 1
ATOM 2134 O O . GLY A 1 278 ? 2.886 8.882 -0.554 1.00 98.44 278 GLY A O 1
ATOM 2135 N N . MET A 1 279 ? 5.103 9.211 -0.377 1.00 98.75 279 MET A N 1
ATOM 2136 C CA . MET A 1 279 ? 5.467 8.558 -1.634 1.00 98.75 279 MET A CA 1
ATOM 2137 C C . MET A 1 279 ? 6.399 7.364 -1.426 1.00 98.75 279 MET A C 1
ATOM 2139 O O . MET A 1 279 ? 7.328 7.417 -0.616 1.00 98.75 279 MET A O 1
ATOM 2143 N N . GLY A 1 280 ? 6.182 6.305 -2.204 1.00 98.69 280 GLY A N 1
ATOM 2144 C CA . GLY A 1 280 ? 7.006 5.103 -2.191 1.00 98.69 280 GLY A CA 1
ATOM 2145 C C . GLY A 1 280 ? 7.044 4.368 -3.529 1.00 98.69 280 GLY A C 1
ATOM 2146 O O . GLY A 1 280 ? 6.225 4.602 -4.421 1.00 98.69 280 GLY A O 1
ATOM 2147 N N . VAL A 1 281 ? 8.015 3.464 -3.651 1.00 98.81 281 VAL A N 1
ATOM 2148 C CA . VAL A 1 281 ? 8.064 2.446 -4.703 1.00 98.81 281 VAL A CA 1
ATOM 2149 C C . VAL A 1 281 ? 7.314 1.223 -4.195 1.00 98.81 281 VAL A C 1
ATOM 2151 O O . VAL A 1 281 ? 7.773 0.566 -3.261 1.00 98.81 281 VAL A O 1
ATOM 2154 N N . GLU A 1 282 ? 6.167 0.928 -4.796 1.00 98.62 282 GLU A N 1
ATOM 2155 C CA . GLU A 1 282 ? 5.353 -0.245 -4.474 1.00 98.62 282 GLU A CA 1
ATOM 2156 C C . GLU A 1 282 ? 5.577 -1.336 -5.522 1.00 98.62 282 GLU A C 1
ATOM 2158 O O . GLU A 1 282 ? 5.581 -1.068 -6.723 1.00 98.62 282 GLU A O 1
ATOM 2163 N N . ILE A 1 283 ? 5.728 -2.579 -5.084 1.00 98.31 283 ILE A N 1
ATOM 2164 C CA . ILE A 1 283 ? 5.703 -3.756 -5.944 1.00 98.31 283 ILE A CA 1
ATOM 2165 C C . ILE A 1 283 ? 4.673 -4.750 -5.420 1.00 98.31 283 ILE A C 1
ATOM 2167 O O . ILE A 1 283 ? 4.543 -4.964 -4.215 1.00 98.31 283 ILE A O 1
ATOM 2171 N N . MET A 1 284 ? 3.935 -5.358 -6.340 1.00 96.88 284 MET A N 1
ATOM 2172 C CA . MET A 1 284 ? 2.872 -6.296 -6.005 1.00 96.88 284 MET A CA 1
ATOM 2173 C C . MET A 1 284 ? 2.741 -7.392 -7.057 1.00 96.88 284 MET A C 1
ATOM 2175 O O . MET A 1 284 ? 3.071 -7.182 -8.228 1.00 96.88 284 MET A O 1
ATOM 2179 N N . ALA A 1 285 ? 2.224 -8.557 -6.661 1.00 94.88 285 ALA A N 1
ATOM 2180 C CA . ALA A 1 285 ? 1.749 -9.534 -7.637 1.00 94.88 285 ALA A CA 1
ATOM 2181 C C . ALA A 1 285 ? 0.519 -8.992 -8.379 1.00 94.88 285 ALA A C 1
ATOM 2183 O O . ALA A 1 285 ? -0.210 -8.136 -7.876 1.00 94.88 285 ALA A O 1
ATOM 2184 N N . ASN A 1 286 ? 0.258 -9.518 -9.573 1.00 92.94 286 ASN A N 1
ATOM 2185 C CA . ASN A 1 286 ? -0.921 -9.128 -10.341 1.00 92.94 286 ASN A CA 1
ATOM 2186 C C . ASN A 1 286 ? -2.197 -9.723 -9.728 1.00 92.94 286 ASN A C 1
ATOM 2188 O O . ASN A 1 286 ? -2.523 -10.885 -9.984 1.00 92.94 286 ASN A O 1
ATOM 2192 N N . SER A 1 287 ? -2.889 -8.916 -8.922 1.00 93.50 287 SER A N 1
ATOM 2193 C CA . SER A 1 287 ? -4.230 -9.183 -8.406 1.00 93.50 287 SER A CA 1
ATOM 2194 C C . SER A 1 287 ? -4.944 -7.882 -8.029 1.00 93.50 287 SER A C 1
ATOM 2196 O O . SER A 1 287 ? -4.337 -6.966 -7.469 1.00 93.50 287 SER A O 1
ATOM 2198 N N . ASP A 1 288 ? -6.245 -7.827 -8.299 1.00 93.62 288 ASP A N 1
ATOM 2199 C CA . ASP A 1 288 ? -7.153 -6.746 -7.914 1.00 93.62 288 ASP A CA 1
ATOM 2200 C C . ASP A 1 288 ? -8.075 -7.149 -6.740 1.00 93.62 288 ASP A C 1
ATOM 2202 O O . ASP A 1 288 ? -9.041 -6.438 -6.432 1.00 93.62 288 ASP A O 1
ATOM 2206 N N . ASN A 1 289 ? -7.799 -8.279 -6.077 1.00 96.12 289 ASN A N 1
ATOM 2207 C CA . ASN A 1 289 ? -8.563 -8.764 -4.925 1.00 96.12 289 ASN A CA 1
ATOM 2208 C C . ASN A 1 289 ? -8.334 -7.872 -3.700 1.00 96.12 289 ASN A C 1
ATOM 2210 O O . ASN A 1 289 ? -7.235 -7.817 -3.143 1.00 96.12 289 ASN A O 1
ATOM 2214 N N . VAL A 1 290 ? -9.380 -7.172 -3.262 1.00 95.06 290 VAL A N 1
ATOM 2215 C CA . VAL A 1 290 ? -9.301 -6.205 -2.160 1.00 95.06 290 VAL A CA 1
ATOM 2216 C C . VAL A 1 290 ? -10.531 -6.324 -1.273 1.00 95.06 290 VAL A C 1
ATOM 2218 O O . VAL A 1 290 ? -11.621 -5.907 -1.669 1.00 95.06 290 VAL A O 1
ATOM 2221 N N . LEU A 1 291 ? -10.333 -6.811 -0.048 1.00 96.75 291 LEU A N 1
ATOM 2222 C CA . LEU A 1 291 ? -11.353 -6.812 0.997 1.00 96.75 291 LEU A CA 1
ATOM 2223 C C . LEU A 1 291 ? -11.162 -5.551 1.831 1.00 96.75 291 LEU A C 1
ATOM 2225 O O . LEU A 1 291 ? -10.091 -5.328 2.395 1.00 96.75 291 LEU A O 1
ATOM 2229 N N . ARG A 1 292 ? -12.182 -4.694 1.878 1.00 96.50 292 ARG A N 1
ATOM 2230 C CA . ARG A 1 292 ? -12.106 -3.419 2.603 1.00 96.50 292 ARG A CA 1
ATOM 2231 C C . ARG A 1 292 ? -12.457 -3.614 4.070 1.00 96.50 292 ARG A C 1
ATOM 2233 O O . ARG A 1 292 ? -13.405 -4.321 4.371 1.00 96.50 292 ARG A O 1
ATOM 2240 N N . GLY A 1 293 ? -11.731 -2.941 4.958 1.00 94.88 293 GLY A N 1
ATOM 2241 C CA . GLY A 1 293 ? -11.960 -2.945 6.408 1.00 94.88 293 GLY A CA 1
ATOM 2242 C C . GLY A 1 293 ? -12.429 -1.612 6.992 1.00 94.88 293 GLY A C 1
ATOM 2243 O O . GLY A 1 293 ? -12.501 -1.484 8.210 1.00 94.88 293 GLY A O 1
ATOM 2244 N N . GLY A 1 294 ? -12.715 -0.620 6.147 1.00 96.00 294 GLY A N 1
ATOM 2245 C CA . GLY A 1 294 ? -13.086 0.740 6.543 1.00 96.00 294 GLY A CA 1
ATOM 2246 C C . GLY A 1 294 ? -12.276 1.801 5.797 1.00 96.00 294 GLY A C 1
ATOM 2247 O O . GLY A 1 294 ? -11.556 1.496 4.842 1.00 96.00 294 GLY A O 1
ATOM 2248 N N . LEU A 1 295 ? -12.398 3.045 6.249 1.00 97.00 295 LEU A N 1
ATOM 2249 C CA . LEU A 1 295 ? -11.864 4.254 5.616 1.00 97.00 295 LEU A CA 1
ATOM 2250 C C . LEU A 1 295 ? -12.316 4.350 4.154 1.00 97.00 295 LEU A C 1
ATOM 2252 O O . LEU A 1 295 ? -11.517 4.521 3.232 1.00 97.00 295 LEU A O 1
ATOM 2256 N N . THR A 1 296 ? -13.605 4.101 3.913 1.00 94.62 296 THR A N 1
ATOM 2257 C CA . THR A 1 296 ? -14.129 3.987 2.554 1.00 94.62 296 THR A CA 1
ATOM 2258 C C . THR A 1 296 ? -15.625 4.256 2.478 1.00 94.62 296 THR A C 1
ATOM 2260 O O . THR A 1 296 ? -16.397 3.818 3.319 1.00 94.62 296 THR A O 1
ATOM 2263 N N . GLU A 1 297 ? -16.054 4.899 1.395 1.00 90.75 297 GLU A N 1
ATOM 2264 C CA . GLU A 1 297 ? -17.477 5.027 1.049 1.00 90.75 297 GLU A CA 1
ATOM 2265 C C . GLU A 1 297 ? -18.009 3.807 0.272 1.00 90.75 297 GLU A C 1
ATOM 2267 O O . GLU A 1 297 ? -19.196 3.719 -0.043 1.00 90.75 297 GLU A O 1
ATOM 2272 N N . LYS A 1 298 ? -17.124 2.874 -0.107 1.00 90.56 298 LYS A N 1
ATOM 2273 C CA . LYS A 1 298 ? -17.478 1.686 -0.894 1.00 90.56 298 LYS A CA 1
ATOM 2274 C C . LYS A 1 298 ? -18.058 0.586 -0.008 1.00 90.56 298 LYS A C 1
ATOM 2276 O O . LYS A 1 298 ? -17.904 0.590 1.207 1.00 90.56 298 LYS A O 1
ATOM 2281 N N . HIS A 1 299 ? -18.687 -0.397 -0.649 1.00 88.25 299 HIS A N 1
ATOM 2282 C CA . HIS A 1 299 ? -19.180 -1.588 0.032 1.00 88.25 299 HIS A CA 1
ATOM 2283 C C . HIS A 1 299 ? -18.059 -2.308 0.807 1.00 88.25 299 HIS A C 1
ATOM 2285 O O . HIS A 1 299 ? -16.935 -2.452 0.311 1.00 88.25 299 HIS A O 1
ATOM 2291 N N . VAL A 1 300 ? -18.408 -2.752 2.017 1.00 93.88 300 VAL A N 1
ATOM 2292 C CA . VAL A 1 300 ? -17.582 -3.553 2.920 1.00 93.88 300 VAL A CA 1
ATOM 2293 C C . VAL A 1 300 ? -18.323 -4.858 3.197 1.00 93.88 300 VAL A C 1
ATOM 2295 O O . VAL A 1 300 ? -19.375 -4.855 3.842 1.00 93.88 300 VAL A O 1
ATOM 2298 N N . ASP A 1 301 ? -17.770 -5.968 2.718 1.00 96.06 301 ASP A N 1
ATOM 2299 C CA . ASP A 1 301 ? -18.258 -7.312 3.020 1.00 96.06 301 ASP A CA 1
ATOM 2300 C C . ASP A 1 301 ? -17.659 -7.781 4.354 1.00 96.06 301 ASP A C 1
ATOM 2302 O O . ASP A 1 301 ? -16.579 -8.368 4.409 1.00 96.06 301 ASP A O 1
ATOM 2306 N N . VAL A 1 302 ? -18.331 -7.433 5.457 1.00 95.50 302 VAL A N 1
ATOM 2307 C CA . VAL A 1 302 ? -17.854 -7.741 6.815 1.00 95.50 302 VAL A CA 1
ATOM 2308 C C . VAL A 1 302 ? -17.688 -9.251 7.050 1.00 95.50 302 VAL A C 1
ATOM 2310 O O . VAL A 1 302 ? -16.655 -9.628 7.606 1.00 95.50 302 VAL A O 1
ATOM 2313 N N . PRO A 1 303 ? -18.646 -10.127 6.672 1.00 96.56 303 PRO A N 1
ATOM 2314 C CA . PRO A 1 303 ? -18.452 -11.569 6.783 1.00 96.56 303 PRO A CA 1
ATOM 2315 C C . PRO A 1 303 ? -17.205 -12.073 6.051 1.00 96.56 303 PRO A C 1
ATOM 2317 O O . PRO A 1 303 ? -16.398 -12.747 6.683 1.00 96.56 303 PRO A O 1
ATOM 2320 N N . GLU A 1 304 ? -17.008 -11.722 4.774 1.00 97.44 304 GLU A N 1
ATOM 2321 C CA . GLU A 1 304 ? -15.840 -12.208 4.021 1.00 97.44 304 GLU A CA 1
ATOM 2322 C C . GLU A 1 304 ? -14.528 -11.628 4.571 1.00 97.44 304 GLU A C 1
ATOM 2324 O O . GLU A 1 304 ? -13.529 -12.336 4.672 1.00 97.44 304 GLU A O 1
ATOM 2329 N N . LEU A 1 305 ? -14.528 -10.359 4.998 1.00 97.31 305 LEU A N 1
ATOM 2330 C CA . LEU A 1 305 ? -13.366 -9.740 5.636 1.00 97.31 305 LEU A CA 1
ATOM 2331 C C . LEU A 1 305 ? -12.923 -10.524 6.879 1.00 97.31 305 LEU A C 1
ATOM 2333 O O . LEU A 1 305 ? -11.733 -10.768 7.049 1.00 97.31 305 LEU A O 1
ATOM 2337 N N . LEU A 1 306 ? -13.859 -10.914 7.750 1.00 97.19 306 LEU A N 1
ATOM 2338 C CA . LEU A 1 306 ? -13.536 -11.658 8.971 1.00 97.19 306 LEU A CA 1
ATOM 2339 C C . LEU A 1 306 ? -12.937 -13.041 8.685 1.00 97.19 306 LEU A C 1
ATOM 2341 O O . LEU A 1 306 ? -12.121 -13.498 9.479 1.00 97.19 306 LEU A O 1
ATOM 2345 N N . GLU A 1 307 ? -13.319 -13.678 7.577 1.00 96.75 307 GLU A N 1
ATOM 2346 C CA . GLU A 1 307 ? -12.755 -14.966 7.153 1.00 96.75 307 GLU A CA 1
ATOM 2347 C C . GLU A 1 307 ? -11.343 -14.814 6.563 1.00 96.75 307 GLU A C 1
ATOM 2349 O O . GLU A 1 307 ? -10.504 -15.685 6.763 1.00 96.75 307 GLU A O 1
ATOM 2354 N N . VAL A 1 308 ? -11.063 -13.706 5.864 1.00 97.19 308 VAL A N 1
ATOM 2355 C CA . VAL A 1 308 ? -9.764 -13.452 5.209 1.00 97.19 308 VAL A CA 1
ATOM 2356 C C . VAL A 1 308 ? -8.688 -12.951 6.179 1.00 97.19 308 VAL A C 1
ATOM 2358 O O . VAL A 1 308 ? -7.496 -13.136 5.934 1.00 97.19 308 VAL A O 1
ATOM 2361 N N . LEU A 1 309 ? -9.071 -12.261 7.253 1.00 97.81 309 LEU A N 1
ATOM 2362 C CA . LEU A 1 309 ? -8.114 -11.619 8.155 1.00 97.81 309 LEU A CA 1
ATOM 2363 C C . LEU A 1 309 ? -7.289 -12.622 8.979 1.00 97.81 309 LEU A C 1
ATOM 2365 O O . LEU A 1 309 ? -7.826 -13.489 9.665 1.00 97.81 309 LEU A O 1
ATOM 2369 N N . ASP A 1 310 ? -5.970 -12.410 9.009 1.00 96.62 310 ASP A N 1
ATOM 2370 C CA . ASP A 1 310 ? -5.071 -13.040 9.976 1.00 96.62 310 ASP A CA 1
ATOM 2371 C C . ASP A 1 310 ? -5.000 -12.162 11.230 1.00 96.62 310 ASP A C 1
ATOM 2373 O O . ASP A 1 310 ? -4.472 -11.047 11.214 1.00 96.62 310 ASP A O 1
ATOM 2377 N N . PHE A 1 311 ? -5.539 -12.674 12.336 1.00 96.88 311 PHE A N 1
ATOM 2378 C CA . PHE A 1 311 ? -5.563 -11.979 13.625 1.00 96.88 311 PHE A CA 1
ATOM 2379 C C . PHE A 1 311 ? -4.294 -12.186 14.458 1.00 96.88 311 PHE A C 1
ATOM 2381 O O . PHE A 1 311 ? -4.245 -11.794 15.623 1.00 96.88 311 PHE A O 1
ATOM 2388 N N . SER A 1 312 ? -3.254 -12.802 13.900 1.00 94.62 312 SER A N 1
ATOM 2389 C CA . SER A 1 312 ? -1.945 -12.879 14.548 1.00 94.62 312 SER A CA 1
ATOM 2390 C C . SER A 1 312 ? -1.326 -11.486 14.676 1.00 94.62 312 SER A C 1
ATOM 2392 O O . SER A 1 312 ? -1.259 -10.728 13.706 1.00 94.62 312 SER A O 1
ATOM 2394 N N . SER A 1 313 ? -0.847 -11.140 15.874 1.00 94.75 313 SER A N 1
ATOM 2395 C CA . SER A 1 313 ? -0.171 -9.862 16.079 1.00 94.75 313 SER A CA 1
ATOM 2396 C C . SER A 1 313 ? 1.197 -9.839 15.390 1.00 94.75 313 SER A C 1
ATOM 2398 O O . SER A 1 313 ? 1.946 -10.821 15.363 1.00 94.75 313 SER A O 1
ATOM 2400 N N . VAL A 1 314 ? 1.537 -8.686 14.827 1.00 95.00 314 VAL A N 1
ATOM 2401 C CA . VAL A 1 314 ? 2.828 -8.409 14.205 1.00 95.00 314 VAL A CA 1
ATOM 2402 C C . VAL A 1 314 ? 3.737 -7.790 15.259 1.00 95.00 314 VAL A C 1
ATOM 2404 O O . VAL A 1 314 ? 3.332 -6.863 15.955 1.00 95.00 314 VAL A O 1
ATOM 2407 N N . GLN A 1 315 ? 4.967 -8.286 15.393 1.00 92.38 315 GLN A N 1
ATOM 2408 C CA . GLN A 1 315 ? 5.930 -7.714 16.343 1.00 92.38 315 GLN A CA 1
ATOM 2409 C C . GLN A 1 315 ? 6.519 -6.404 15.820 1.00 92.38 315 GLN A C 1
ATOM 2411 O O . GLN A 1 315 ? 6.465 -5.390 16.510 1.00 92.38 315 GLN A O 1
ATOM 2416 N N . ASP A 1 316 ? 7.020 -6.430 14.586 1.00 93.81 316 ASP A N 1
ATOM 2417 C CA . ASP A 1 316 ? 7.522 -5.261 13.872 1.00 93.81 316 ASP A CA 1
ATOM 2418 C C . ASP A 1 316 ? 7.066 -5.345 12.406 1.00 93.81 316 ASP A C 1
ATOM 2420 O O . ASP A 1 316 ? 7.350 -6.351 11.745 1.00 93.81 316 ASP A O 1
ATOM 2424 N N . PRO A 1 317 ? 6.289 -4.369 11.910 1.00 94.81 317 PRO A N 1
ATOM 2425 C CA . PRO A 1 317 ? 5.877 -4.331 10.512 1.00 94.81 317 PRO A CA 1
ATOM 2426 C C . PRO A 1 317 ? 6.981 -3.828 9.570 1.00 94.81 317 PRO A C 1
ATOM 2428 O O . PRO A 1 317 ? 6.876 -4.065 8.365 1.00 94.81 317 PRO A O 1
ATOM 2431 N N . ILE A 1 318 ? 8.006 -3.131 10.080 1.00 96.56 318 ILE A N 1
ATOM 2432 C CA . ILE A 1 318 ? 9.093 -2.587 9.262 1.00 96.56 318 ILE A CA 1
ATOM 2433 C C . ILE A 1 318 ? 10.053 -3.716 8.887 1.00 96.56 318 ILE A C 1
ATOM 2435 O O . ILE A 1 318 ? 10.478 -4.513 9.724 1.00 96.56 318 ILE A O 1
ATOM 2439 N N . VAL A 1 319 ? 10.418 -3.773 7.607 1.00 94.19 319 VAL A N 1
ATOM 2440 C CA . VAL A 1 319 ? 11.430 -4.695 7.093 1.00 94.19 319 VAL A CA 1
ATOM 2441 C C . VAL A 1 319 ? 12.648 -3.916 6.616 1.00 94.19 319 VAL A C 1
ATOM 2443 O O . VAL A 1 319 ? 12.548 -2.979 5.823 1.00 94.19 319 VAL A O 1
ATOM 2446 N N . GLU A 1 320 ? 13.818 -4.329 7.096 1.00 91.81 320 GLU A N 1
ATOM 2447 C CA . GLU A 1 320 ? 15.098 -3.755 6.688 1.00 91.81 320 GLU A CA 1
ATOM 2448 C C . GLU A 1 320 ? 15.667 -4.526 5.486 1.00 91.81 320 GLU A C 1
ATOM 2450 O O . GLU A 1 320 ? 15.587 -5.764 5.445 1.00 91.81 320 GLU A O 1
ATOM 2455 N N . PRO A 1 321 ? 16.252 -3.837 4.491 1.00 95.56 321 PRO A N 1
ATOM 2456 C CA . PRO A 1 321 ? 16.910 -4.509 3.386 1.00 95.56 321 PRO A CA 1
ATOM 2457 C C . PRO A 1 321 ? 18.210 -5.181 3.843 1.00 95.56 321 PRO A C 1
ATOM 2459 O O . PRO A 1 321 ? 18.865 -4.753 4.792 1.00 95.56 321 PRO A O 1
ATOM 2462 N N . TYR A 1 322 ? 18.641 -6.202 3.107 1.00 93.69 322 TYR A N 1
ATOM 2463 C CA . TYR A 1 322 ? 19.946 -6.835 3.294 1.00 93.69 322 TYR A CA 1
ATOM 2464 C C . TYR A 1 322 ? 20.829 -6.639 2.061 1.00 93.69 322 TYR A C 1
ATOM 2466 O O . TYR A 1 322 ? 20.355 -6.664 0.924 1.00 93.69 322 TYR A O 1
ATOM 2474 N N . SER A 1 323 ? 22.131 -6.447 2.278 1.00 92.94 323 SER A N 1
ATOM 2475 C CA . SER A 1 323 ? 23.094 -6.299 1.186 1.00 92.94 323 SER A CA 1
ATOM 2476 C C . SER A 1 323 ? 23.325 -7.628 0.467 1.00 92.94 323 SER A C 1
ATOM 2478 O O . SER A 1 323 ? 23.643 -8.643 1.093 1.00 92.94 323 SER A O 1
ATOM 2480 N N . SER A 1 324 ? 23.204 -7.625 -0.856 1.00 83.44 324 SER A N 1
ATOM 2481 C CA . SER A 1 324 ? 23.634 -8.720 -1.719 1.00 83.44 324 SER A CA 1
ATOM 2482 C C . SER A 1 324 ? 25.149 -8.667 -1.961 1.00 83.44 324 SER A C 1
ATOM 2484 O O . SER A 1 324 ? 25.814 -7.660 -1.713 1.00 83.44 324 SER A O 1
ATOM 2486 N N . ALA A 1 325 ? 25.715 -9.770 -2.462 1.00 74.88 325 ALA A N 1
ATOM 2487 C CA . ALA A 1 325 ? 27.154 -9.890 -2.719 1.00 74.88 325 ALA A CA 1
ATOM 2488 C C . ALA A 1 325 ? 27.693 -8.872 -3.746 1.00 74.88 325 ALA A C 1
ATOM 2490 O O . ALA A 1 325 ? 28.886 -8.585 -3.754 1.00 74.88 325 ALA A O 1
ATOM 2491 N N . ASP A 1 326 ? 26.821 -8.333 -4.597 1.00 75.88 326 ASP A N 1
ATOM 2492 C CA . ASP A 1 326 ? 27.109 -7.316 -5.609 1.00 75.88 326 ASP A CA 1
ATOM 2493 C C . ASP A 1 326 ? 26.745 -5.886 -5.160 1.00 75.88 326 ASP A C 1
ATOM 2495 O O . ASP A 1 326 ? 26.714 -4.978 -5.984 1.00 75.88 326 ASP A O 1
ATOM 2499 N N . GLY A 1 327 ? 26.493 -5.673 -3.862 1.00 80.88 327 GLY A N 1
ATOM 2500 C CA . GLY A 1 327 ? 26.313 -4.343 -3.269 1.00 80.88 327 GLY A CA 1
ATOM 2501 C C . GLY A 1 327 ? 24.905 -3.754 -3.383 1.00 80.88 327 GLY A C 1
ATOM 2502 O O . GLY A 1 327 ? 24.689 -2.623 -2.953 1.00 80.88 327 GLY A O 1
ATOM 2503 N N . ARG A 1 328 ? 23.929 -4.502 -3.912 1.00 91.06 328 ARG A N 1
ATOM 2504 C CA . ARG A 1 328 ? 22.523 -4.068 -3.947 1.00 91.06 328 ARG A CA 1
ATOM 2505 C C . ARG A 1 328 ? 21.873 -4.258 -2.585 1.00 91.06 328 ARG A C 1
ATOM 2507 O O . ARG A 1 328 ? 22.217 -5.170 -1.837 1.00 91.06 328 ARG A O 1
ATOM 2514 N N . LEU A 1 329 ? 20.888 -3.428 -2.277 1.00 95.94 329 LEU A N 1
ATOM 2515 C CA . LEU A 1 329 ? 20.031 -3.602 -1.110 1.00 95.94 329 LEU A CA 1
ATOM 2516 C C . LEU A 1 329 ? 18.769 -4.344 -1.533 1.00 95.94 329 LEU A C 1
ATOM 2518 O O . LEU A 1 329 ? 17.963 -3.807 -2.287 1.00 95.94 329 LEU A O 1
ATOM 2522 N N . ARG A 1 330 ? 18.598 -5.579 -1.064 1.00 96.00 330 ARG A N 1
ATOM 2523 C CA . ARG A 1 330 ? 17.437 -6.409 -1.385 1.00 96.00 330 ARG A CA 1
ATOM 2524 C C . ARG A 1 330 ? 16.418 -6.358 -0.260 1.00 96.00 330 ARG A C 1
ATOM 2526 O O . ARG A 1 330 ? 16.764 -6.583 0.899 1.00 96.00 330 ARG A O 1
ATOM 2533 N N . TYR A 1 331 ? 15.165 -6.097 -0.613 1.00 96.94 331 TYR A N 1
ATOM 2534 C CA . TYR A 1 331 ? 14.071 -6.055 0.349 1.00 96.94 331 TYR A CA 1
ATOM 2535 C C . TYR A 1 331 ? 13.468 -7.454 0.547 1.00 96.94 331 TYR A C 1
ATOM 2537 O O . TYR A 1 331 ? 13.211 -8.147 -0.445 1.00 96.94 331 TYR A O 1
ATOM 2545 N N . PRO A 1 332 ? 13.253 -7.902 1.799 1.00 94.44 332 PRO A N 1
ATOM 2546 C CA . PRO A 1 332 ? 12.580 -9.167 2.071 1.00 94.44 332 PRO A CA 1
ATOM 2547 C C . PRO A 1 332 ? 11.134 -9.147 1.565 1.00 94.44 332 PRO A C 1
ATOM 2549 O O . PRO A 1 332 ? 10.369 -8.260 1.928 1.00 94.44 332 PRO A O 1
ATOM 2552 N N . ALA A 1 333 ? 10.755 -10.153 0.779 1.00 91.06 333 ALA A N 1
ATOM 2553 C CA . ALA A 1 333 ? 9.383 -10.375 0.330 1.00 91.06 333 ALA A CA 1
ATOM 2554 C C . ALA A 1 333 ? 8.911 -11.777 0.744 1.00 91.06 333 ALA A C 1
ATOM 2556 O O . ALA A 1 333 ? 9.713 -12.701 0.886 1.00 91.06 333 ALA A O 1
ATOM 2557 N N . HIS A 1 334 ? 7.602 -11.944 0.932 1.00 86.38 334 HIS A N 1
ATOM 2558 C CA . HIS A 1 334 ? 6.974 -13.225 1.285 1.00 86.38 334 HIS A CA 1
ATOM 2559 C C . HIS A 1 334 ? 6.477 -14.011 0.060 1.00 86.38 334 HIS A C 1
ATOM 2561 O O . HIS A 1 334 ? 5.544 -14.803 0.169 1.00 86.38 334 HIS A O 1
ATOM 2567 N N . SER A 1 335 ? 7.055 -13.753 -1.112 1.00 87.38 335 SER A N 1
ATOM 2568 C CA . SER A 1 335 ? 6.523 -14.185 -2.402 1.00 87.38 335 SER A CA 1
ATOM 2569 C C . SER A 1 335 ? 7.645 -14.451 -3.408 1.00 87.38 335 SER A C 1
ATOM 2571 O O . SER A 1 335 ? 8.720 -13.857 -3.318 1.00 87.38 335 SER A O 1
ATOM 2573 N N . ASP A 1 336 ? 7.372 -15.353 -4.355 1.00 89.75 336 ASP A N 1
ATOM 2574 C CA . ASP A 1 336 ? 8.285 -15.721 -5.448 1.00 89.75 336 ASP A CA 1
ATOM 2575 C C . ASP A 1 336 ? 7.973 -14.955 -6.750 1.00 89.75 336 ASP A C 1
ATOM 2577 O O . ASP A 1 336 ? 8.694 -15.070 -7.739 1.00 89.75 336 ASP A O 1
ATOM 2581 N N . GLU A 1 337 ? 6.883 -14.180 -6.781 1.00 93.19 337 GLU A N 1
ATOM 2582 C CA . GLU A 1 337 ? 6.464 -13.381 -7.937 1.00 93.19 337 GLU A CA 1
ATOM 2583 C C . GLU A 1 337 ? 7.411 -12.228 -8.231 1.00 93.19 337 GLU A C 1
ATOM 2585 O O . GLU A 1 337 ? 7.466 -11.769 -9.373 1.00 93.19 337 GLU A O 1
ATOM 2590 N N . PHE A 1 338 ? 8.121 -11.731 -7.220 1.00 95.00 338 PHE A N 1
ATOM 2591 C CA . PHE A 1 338 ? 9.031 -10.622 -7.407 1.00 95.00 338 PHE A CA 1
ATOM 2592 C C . PHE A 1 338 ? 10.162 -10.553 -6.387 1.00 95.00 338 PHE A C 1
ATOM 2594 O O . PHE A 1 338 ? 10.133 -11.090 -5.284 1.00 95.00 338 PHE A O 1
ATOM 2601 N N . VAL A 1 339 ? 11.156 -9.773 -6.775 1.00 95.19 339 VAL A N 1
ATOM 2602 C CA . VAL A 1 339 ? 12.290 -9.316 -6.001 1.00 95.19 339 VAL A CA 1
ATOM 2603 C C . VAL A 1 339 ? 12.407 -7.823 -6.247 1.00 95.19 339 VAL A C 1
ATOM 2605 O O . VAL A 1 339 ? 12.437 -7.399 -7.404 1.00 95.19 339 VAL A O 1
ATOM 2608 N N . LEU A 1 340 ? 12.508 -7.043 -5.171 1.00 97.50 340 LEU A N 1
ATOM 2609 C CA . LEU A 1 340 ? 12.809 -5.621 -5.256 1.00 97.50 340 LEU A CA 1
ATOM 2610 C C . LEU A 1 340 ? 14.186 -5.339 -4.667 1.00 97.50 340 LEU A C 1
ATOM 2612 O O . LEU A 1 340 ? 14.491 -5.701 -3.527 1.00 97.50 340 LEU A O 1
ATOM 2616 N N . GLU A 1 341 ? 15.010 -4.676 -5.464 1.00 96.44 341 GLU A N 1
ATOM 2617 C CA . GLU A 1 341 ? 16.344 -4.239 -5.079 1.00 96.44 341 GLU A CA 1
ATOM 2618 C C . GLU A 1 341 ? 16.475 -2.733 -5.267 1.00 96.44 341 GLU A C 1
ATOM 2620 O O . GLU A 1 341 ? 15.973 -2.181 -6.244 1.00 96.44 341 GLU A O 1
ATOM 2625 N N . ARG A 1 342 ? 17.190 -2.082 -4.351 1.00 97.19 342 ARG A N 1
ATOM 2626 C CA . ARG A 1 342 ? 17.616 -0.691 -4.465 1.00 97.19 342 ARG A CA 1
ATOM 2627 C C . ARG A 1 342 ? 19.122 -0.633 -4.661 1.00 97.19 342 ARG A C 1
ATOM 2629 O O . ARG A 1 342 ? 19.876 -1.347 -3.995 1.00 97.19 342 ARG A O 1
ATOM 2636 N N . VAL A 1 343 ? 19.553 0.236 -5.563 1.00 95.50 343 VAL A N 1
ATOM 2637 C CA . VAL A 1 343 ? 20.962 0.494 -5.850 1.00 95.50 343 VAL A CA 1
ATOM 2638 C C . VAL A 1 343 ? 21.202 1.991 -5.824 1.00 95.50 343 VAL A C 1
ATOM 2640 O O . VAL A 1 343 ? 20.483 2.748 -6.472 1.00 95.50 343 VAL A O 1
ATOM 2643 N N . GLU A 1 344 ? 22.236 2.402 -5.101 1.00 94.44 344 GLU A N 1
ATOM 2644 C CA . GLU A 1 344 ? 22.763 3.758 -5.152 1.00 94.44 344 GLU A CA 1
ATOM 2645 C C . GLU A 1 344 ? 24.099 3.737 -5.893 1.00 94.44 344 GLU A C 1
ATOM 2647 O O . GLU A 1 344 ? 25.057 3.096 -5.462 1.00 94.44 344 GLU A O 1
ATOM 2652 N N . LEU A 1 345 ? 24.145 4.419 -7.033 1.00 93.12 345 LEU A N 1
ATOM 2653 C CA . LEU A 1 345 ? 25.373 4.645 -7.778 1.00 93.12 345 LEU A CA 1
ATOM 2654 C C . LEU A 1 345 ? 26.026 5.916 -7.274 1.00 93.12 345 LEU A C 1
ATOM 2656 O O . LEU A 1 345 ? 25.359 6.927 -7.077 1.00 93.12 345 LEU A O 1
ATOM 2660 N N . THR A 1 346 ? 27.338 5.865 -7.095 1.00 90.38 346 THR A N 1
ATOM 2661 C CA . THR A 1 346 ? 28.147 6.968 -6.568 1.00 90.38 346 THR A CA 1
ATOM 2662 C C . THR A 1 346 ? 29.374 7.174 -7.445 1.00 90.38 346 THR A C 1
ATOM 2664 O O . THR A 1 346 ? 29.637 6.401 -8.361 1.00 90.38 346 THR A O 1
ATOM 2667 N N . CYS A 1 347 ? 30.190 8.184 -7.156 1.00 84.62 347 CYS A N 1
ATOM 2668 C CA . CYS A 1 347 ? 31.479 8.338 -7.831 1.00 84.62 347 CYS A CA 1
ATOM 2669 C C . CYS A 1 347 ? 32.436 7.146 -7.608 1.00 84.62 347 CYS A C 1
ATOM 2671 O O . CYS A 1 347 ? 33.287 6.892 -8.459 1.00 84.62 347 CYS A O 1
ATOM 2673 N N . GLU A 1 348 ? 32.295 6.410 -6.500 1.00 85.50 348 GLU A N 1
ATOM 2674 C CA . GLU A 1 348 ? 33.102 5.221 -6.194 1.00 85.50 348 GLU A CA 1
ATOM 2675 C C . GLU A 1 348 ? 32.596 3.973 -6.926 1.00 85.50 348 GLU A C 1
ATOM 2677 O O . GLU A 1 348 ? 33.390 3.126 -7.338 1.00 85.50 348 GLU A O 1
ATOM 2682 N N . GLN A 1 349 ? 31.278 3.873 -7.117 1.00 87.75 349 GLN A N 1
ATOM 2683 C CA . GLN A 1 349 ? 30.618 2.807 -7.872 1.00 87.75 349 GLN A CA 1
ATOM 2684 C C . GLN A 1 349 ? 29.652 3.420 -8.896 1.00 87.75 349 GLN A C 1
ATOM 2686 O O . GLN A 1 349 ? 28.438 3.432 -8.683 1.00 87.75 349 GLN A O 1
ATOM 2691 N N . PRO A 1 350 ? 30.178 3.966 -10.010 1.00 89.56 350 PRO A N 1
ATOM 2692 C CA . PRO A 1 350 ? 29.383 4.778 -10.931 1.00 89.56 350 PRO A CA 1
ATOM 2693 C C . PRO A 1 350 ? 28.577 3.951 -11.925 1.00 89.56 350 PRO A C 1
ATOM 2695 O O . PRO A 1 350 ? 27.829 4.521 -12.715 1.00 89.56 350 PRO A O 1
ATOM 2698 N N . THR A 1 351 ? 28.754 2.631 -11.932 1.00 91.31 351 THR A N 1
ATOM 2699 C CA . THR A 1 351 ? 28.137 1.732 -12.903 1.00 91.31 351 THR A CA 1
ATOM 2700 C C . THR A 1 351 ? 27.460 0.557 -12.225 1.00 91.31 351 THR A C 1
ATOM 2702 O O . THR A 1 351 ? 28.002 -0.029 -11.290 1.00 91.31 351 THR A O 1
ATOM 2705 N N . LEU A 1 352 ? 26.335 0.146 -12.789 1.00 90.44 352 LEU A N 1
ATOM 2706 C CA . LEU A 1 352 ? 25.581 -1.037 -12.434 1.00 90.44 352 LEU A CA 1
ATOM 2707 C C . LEU A 1 352 ? 25.469 -1.941 -13.646 1.00 90.44 352 LEU A C 1
ATOM 2709 O O . LEU A 1 352 ? 25.020 -1.507 -14.703 1.00 90.44 352 LEU A O 1
ATOM 2713 N N . ARG A 1 353 ? 25.784 -3.220 -13.476 1.00 89.75 353 ARG A N 1
ATOM 2714 C CA . ARG A 1 353 ? 25.504 -4.231 -14.495 1.00 89.75 353 ARG A CA 1
ATOM 2715 C C . ARG A 1 353 ? 24.292 -5.038 -14.103 1.00 89.75 353 ARG A C 1
ATOM 2717 O O . ARG A 1 353 ? 24.246 -5.589 -13.009 1.00 89.75 353 ARG A O 1
ATOM 2724 N N . CYS A 1 354 ? 23.313 -5.114 -14.983 1.00 84.19 354 CYS A N 1
ATOM 2725 C CA . CYS A 1 354 ? 22.128 -5.936 -14.816 1.00 84.19 354 CYS A CA 1
ATOM 2726 C C . CYS A 1 354 ? 22.248 -7.140 -15.751 1.00 84.19 354 CYS A C 1
ATOM 2728 O O . CYS A 1 354 ? 21.890 -7.068 -16.925 1.00 84.19 354 CYS A O 1
ATOM 2730 N N . GLY A 1 355 ? 22.786 -8.237 -15.217 1.00 73.88 355 GLY A N 1
ATOM 2731 C CA . GLY A 1 355 ? 22.654 -9.575 -15.789 1.00 73.88 355 GLY A CA 1
ATOM 2732 C C . GLY A 1 355 ? 21.532 -10.316 -15.067 1.00 73.88 355 GLY A C 1
ATOM 2733 O O . GLY A 1 355 ? 21.448 -10.256 -13.839 1.00 73.88 355 GLY A O 1
ATOM 2734 N N . HIS A 1 356 ? 20.645 -10.977 -15.804 1.00 71.25 356 HIS A N 1
ATOM 2735 C CA . HIS A 1 356 ? 19.470 -11.612 -15.211 1.00 71.25 356 HIS A CA 1
ATOM 2736 C C . HIS A 1 356 ? 19.017 -12.848 -15.996 1.00 71.25 356 HIS A C 1
ATOM 2738 O O . HIS A 1 356 ? 19.221 -12.945 -17.201 1.00 71.25 356 HIS A O 1
ATOM 2744 N N . ASP A 1 357 ? 18.409 -13.805 -15.290 1.00 76.25 357 ASP A N 1
ATOM 2745 C CA . ASP A 1 357 ? 17.823 -15.035 -15.845 1.00 76.25 357 ASP A CA 1
ATOM 2746 C C . ASP A 1 357 ? 16.285 -14.951 -15.999 1.00 76.25 357 ASP A C 1
ATOM 2748 O O . ASP A 1 357 ? 15.629 -15.949 -16.302 1.00 76.25 357 ASP A O 1
ATOM 2752 N N . GLY A 1 358 ? 15.715 -13.758 -15.794 1.00 90.00 358 GLY A N 1
ATOM 2753 C CA . GLY A 1 358 ? 14.287 -13.427 -15.876 1.00 90.00 358 GLY A CA 1
ATOM 2754 C C . GLY A 1 358 ? 14.086 -11.939 -16.201 1.00 90.00 358 GLY A C 1
ATOM 2755 O O . GLY A 1 358 ? 15.068 -11.212 -16.244 1.00 90.00 358 GLY A O 1
ATOM 2756 N N . PRO A 1 359 ? 12.868 -11.456 -16.475 1.00 94.94 359 PRO A N 1
ATOM 2757 C CA . PRO A 1 359 ? 12.613 -10.063 -16.825 1.00 94.94 359 PRO A CA 1
ATOM 2758 C C . PRO A 1 359 ? 12.906 -9.099 -15.672 1.00 94.94 359 PRO A C 1
ATOM 2760 O O . PRO A 1 359 ? 12.790 -9.465 -14.499 1.00 94.94 359 PRO A O 1
ATOM 2763 N N . ALA A 1 360 ? 13.193 -7.841 -16.009 1.00 96.00 360 ALA A N 1
ATOM 2764 C CA . ALA A 1 360 ? 13.308 -6.773 -15.027 1.00 96.00 360 ALA A CA 1
ATOM 2765 C C . ALA A 1 360 ? 12.698 -5.444 -15.497 1.00 96.00 360 ALA A C 1
ATOM 2767 O O . ALA A 1 360 ? 12.693 -5.116 -16.685 1.00 96.00 360 ALA A O 1
ATOM 2768 N N . ILE A 1 361 ? 12.227 -4.656 -14.531 1.00 97.50 361 ILE A N 1
ATOM 2769 C CA . ILE A 1 361 ? 11.919 -3.233 -14.683 1.00 97.50 361 ILE A CA 1
ATOM 2770 C C . ILE A 1 361 ? 12.917 -2.458 -13.825 1.00 97.50 361 ILE A C 1
ATOM 2772 O O . ILE A 1 361 ? 13.023 -2.708 -12.625 1.00 97.50 361 ILE A O 1
ATOM 2776 N N . VAL A 1 362 ? 13.638 -1.522 -14.441 1.00 97.38 362 VAL A N 1
ATOM 2777 C CA . VAL A 1 362 ? 14.561 -0.614 -13.747 1.00 97.38 362 VAL A CA 1
ATOM 2778 C C . VAL A 1 362 ? 13.938 0.773 -13.722 1.00 97.38 362 VAL A C 1
ATOM 2780 O O . VAL A 1 362 ? 13.724 1.353 -14.782 1.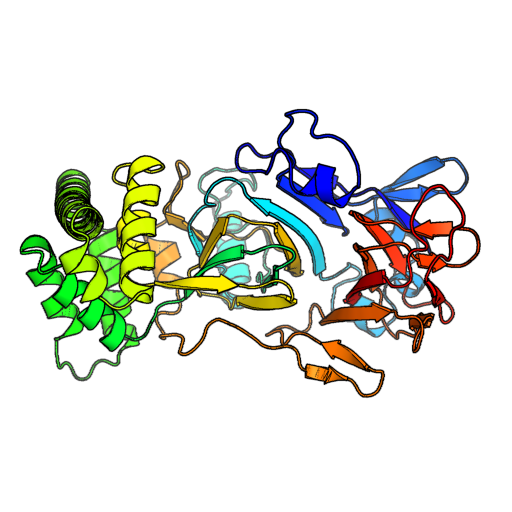00 97.38 362 VAL A O 1
ATOM 2783 N N . LEU A 1 363 ? 13.641 1.280 -12.530 1.00 98.50 363 LEU A N 1
ATOM 2784 C CA . LEU A 1 363 ? 13.048 2.590 -12.263 1.00 98.50 363 LEU A CA 1
ATOM 2785 C C . LEU A 1 363 ? 14.103 3.502 -11.637 1.00 98.50 363 LEU A C 1
ATOM 2787 O O . LEU A 1 363 ? 14.751 3.107 -10.672 1.00 98.50 363 LEU A O 1
ATOM 2791 N N . VAL A 1 364 ? 14.249 4.724 -12.142 1.00 98.31 364 VAL A N 1
ATOM 2792 C CA . VAL A 1 364 ? 15.113 5.740 -11.524 1.00 98.31 364 VAL A CA 1
ATOM 2793 C C . VAL A 1 364 ? 14.278 6.610 -10.585 1.00 98.31 364 VAL A C 1
ATOM 2795 O O . VAL A 1 364 ? 13.170 7.028 -10.928 1.00 98.31 364 VAL A O 1
ATOM 2798 N N . THR A 1 365 ? 14.808 6.886 -9.394 1.00 98.12 365 THR A N 1
ATOM 2799 C CA . THR A 1 365 ? 14.147 7.698 -8.353 1.00 98.12 365 THR A CA 1
ATOM 2800 C C . THR A 1 365 ? 14.977 8.902 -7.916 1.00 98.12 365 THR A C 1
ATOM 2802 O O . THR A 1 365 ? 14.422 9.853 -7.378 1.00 98.12 365 THR A O 1
ATOM 2805 N N . ARG A 1 366 ? 16.289 8.925 -8.176 1.00 96.31 366 ARG A N 1
ATOM 2806 C CA . ARG A 1 366 ? 17.152 10.088 -7.910 1.00 96.31 366 ARG A CA 1
ATOM 2807 C C . ARG A 1 366 ? 18.267 10.183 -8.942 1.00 96.31 366 ARG A C 1
ATOM 2809 O O . ARG A 1 366 ? 18.798 9.153 -9.352 1.00 96.31 366 ARG A O 1
ATOM 2816 N N . GLY A 1 367 ? 18.649 11.410 -9.295 1.00 95.00 367 GLY A N 1
ATOM 2817 C CA . GLY A 1 367 ? 19.672 11.685 -10.304 1.00 95.00 367 GLY A CA 1
ATOM 2818 C C . GLY A 1 367 ? 19.287 11.118 -11.670 1.00 95.00 367 GLY A C 1
ATOM 2819 O O . GLY A 1 367 ? 18.113 10.879 -11.947 1.00 95.00 367 GLY A O 1
ATOM 2820 N N . ALA A 1 368 ? 20.275 10.849 -12.510 1.00 95.06 368 ALA A N 1
ATOM 2821 C CA . ALA A 1 368 ? 20.060 10.241 -13.811 1.00 95.06 368 ALA A CA 1
ATOM 2822 C C . ALA A 1 368 ? 21.107 9.171 -14.114 1.00 95.06 368 ALA A C 1
ATOM 2824 O O . ALA A 1 368 ? 22.270 9.249 -13.705 1.00 95.06 368 ALA A O 1
ATOM 2825 N N . VAL A 1 369 ? 20.703 8.179 -14.904 1.00 95.19 369 VAL A N 1
ATOM 2826 C CA . VAL A 1 369 ? 21.611 7.163 -15.439 1.00 95.19 369 VAL A CA 1
ATOM 2827 C C . VAL A 1 369 ? 21.595 7.162 -16.955 1.00 95.19 369 VAL A C 1
ATOM 2829 O O . VAL A 1 369 ? 20.573 7.401 -17.594 1.00 95.19 369 VAL A O 1
ATOM 2832 N N . ARG A 1 370 ? 22.751 6.884 -17.543 1.00 94.81 370 ARG A N 1
ATOM 2833 C CA . ARG A 1 370 ? 22.917 6.601 -18.957 1.00 94.81 370 ARG A CA 1
ATOM 2834 C C . ARG A 1 370 ? 22.947 5.093 -19.158 1.00 94.81 370 ARG A C 1
ATOM 2836 O O . ARG A 1 370 ? 23.696 4.395 -18.478 1.00 94.81 370 ARG A O 1
ATOM 2843 N N . CYS A 1 371 ? 22.175 4.616 -20.119 1.00 91.88 371 CYS A N 1
ATOM 2844 C CA . CYS A 1 371 ? 22.280 3.266 -20.647 1.00 91.88 371 CYS A CA 1
ATOM 2845 C C . CYS A 1 371 ? 22.289 3.374 -22.170 1.00 91.88 371 CYS A C 1
ATOM 2847 O O . CYS A 1 371 ? 21.394 3.995 -22.745 1.00 91.88 371 CYS A O 1
ATOM 2849 N N . GLU A 1 372 ? 23.324 2.833 -22.814 1.00 87.94 372 GLU A N 1
ATOM 2850 C CA . GLU A 1 372 ? 23.574 3.060 -24.244 1.00 87.94 372 GLU A CA 1
ATOM 2851 C C . GLU A 1 372 ? 23.533 4.577 -24.565 1.00 87.94 372 GLU A C 1
ATOM 2853 O O . GLU A 1 372 ? 24.203 5.369 -23.895 1.00 87.94 372 GLU A O 1
ATOM 2858 N N . ASP A 1 373 ? 22.723 4.994 -25.540 1.00 87.44 373 ASP A N 1
ATOM 2859 C CA . ASP A 1 373 ? 22.558 6.397 -25.945 1.00 87.44 373 ASP A CA 1
ATOM 2860 C C . ASP A 1 373 ? 21.418 7.127 -25.204 1.00 87.44 373 ASP A C 1
ATOM 2862 O O . ASP A 1 373 ? 21.093 8.272 -25.526 1.00 87.44 373 ASP A O 1
ATOM 2866 N N . GLN A 1 374 ? 20.787 6.491 -24.211 1.00 90.88 374 GLN A N 1
ATOM 2867 C CA . GLN A 1 374 ? 19.615 7.034 -23.521 1.00 90.88 374 GLN A CA 1
ATOM 2868 C C . GLN A 1 374 ? 19.957 7.510 -22.109 1.00 90.88 374 GLN A C 1
ATOM 2870 O O . GLN A 1 374 ? 20.749 6.888 -21.400 1.00 90.88 374 GLN A O 1
ATOM 2875 N N . ILE A 1 375 ? 19.331 8.613 -21.691 1.00 95.25 375 ILE A N 1
ATOM 2876 C CA . ILE A 1 375 ? 19.372 9.116 -20.314 1.00 95.25 375 ILE A CA 1
ATOM 2877 C C . ILE A 1 375 ? 18.016 8.831 -19.679 1.00 95.25 375 ILE A C 1
ATOM 2879 O O . ILE A 1 375 ? 17.002 9.265 -20.218 1.00 95.25 375 ILE A O 1
ATOM 2883 N N . ILE A 1 376 ? 18.033 8.147 -18.541 1.00 95.94 376 ILE A N 1
ATOM 2884 C CA . ILE A 1 376 ? 16.862 7.766 -17.756 1.00 95.94 376 ILE A CA 1
ATOM 2885 C C . ILE A 1 376 ? 16.882 8.601 -16.474 1.00 95.94 376 ILE A C 1
ATOM 2887 O O . ILE A 1 376 ? 17.891 8.634 -15.764 1.00 95.94 376 ILE A O 1
ATOM 2891 N N . ARG A 1 377 ? 15.786 9.307 -16.214 1.00 97.00 377 ARG A N 1
ATOM 2892 C CA . ARG A 1 377 ? 15.606 10.286 -15.132 1.00 97.00 377 ARG A CA 1
ATOM 2893 C C . ARG A 1 377 ? 14.593 9.808 -14.095 1.00 97.00 377 ARG A C 1
ATOM 2895 O O . ARG A 1 377 ? 13.910 8.813 -14.335 1.00 97.00 377 ARG A O 1
ATOM 2902 N N . PRO A 1 378 ? 14.450 10.504 -12.953 1.00 97.94 378 PRO A N 1
ATOM 2903 C CA . PRO A 1 378 ? 13.478 10.114 -11.948 1.00 97.94 378 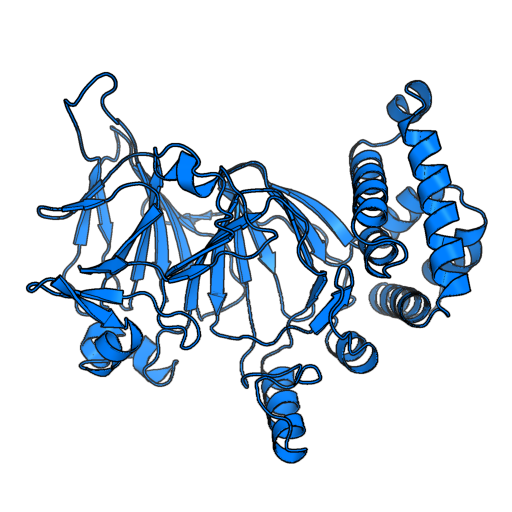PRO A CA 1
ATOM 2904 C C . PRO A 1 378 ? 12.072 10.023 -12.545 1.00 97.94 378 PRO A C 1
ATOM 2906 O O . PRO A 1 378 ? 11.718 10.822 -13.411 1.00 97.94 378 PRO A O 1
ATOM 2909 N N . THR A 1 379 ? 11.280 9.054 -12.079 1.00 98.00 379 THR A N 1
ATOM 2910 C CA . THR A 1 379 ? 9.963 8.652 -12.625 1.00 98.00 379 THR A CA 1
ATOM 2911 C C . THR A 1 379 ? 9.994 7.896 -13.954 1.00 98.00 379 THR A C 1
ATOM 2913 O O . THR A 1 379 ? 8.963 7.370 -14.373 1.00 98.00 379 THR A O 1
ATOM 2916 N N . GLU A 1 380 ? 11.150 7.780 -14.609 1.00 97.94 380 GLU A N 1
ATOM 2917 C CA . GLU A 1 380 ? 11.297 6.989 -15.827 1.00 97.94 380 GLU A CA 1
ATOM 2918 C C . GLU A 1 380 ? 11.758 5.569 -15.498 1.00 97.94 380 GLU A C 1
ATOM 2920 O O . GLU A 1 380 ? 12.580 5.337 -14.606 1.00 97.94 380 GLU A O 1
ATOM 2925 N N . ALA A 1 381 ? 11.233 4.606 -16.255 1.00 97.44 381 ALA A N 1
ATOM 2926 C CA . ALA A 1 381 ? 11.613 3.211 -16.131 1.00 97.44 381 ALA A CA 1
ATOM 2927 C C . ALA A 1 381 ? 11.902 2.582 -17.492 1.00 97.44 381 ALA A C 1
ATOM 2929 O O . ALA A 1 381 ? 11.366 2.996 -18.525 1.00 97.44 381 ALA A O 1
ATOM 2930 N N . VAL A 1 382 ? 12.717 1.533 -17.475 1.00 96.12 382 VAL A N 1
ATOM 2931 C CA . VAL A 1 382 ? 13.018 0.713 -18.647 1.00 96.12 382 VAL A CA 1
ATOM 2932 C C . VAL A 1 382 ? 12.689 -0.750 -18.393 1.00 96.12 382 VAL A C 1
ATOM 2934 O O . VAL A 1 382 ? 12.854 -1.272 -17.292 1.00 96.12 382 VAL A O 1
ATOM 2937 N N . TRP A 1 383 ? 12.246 -1.414 -19.451 1.00 96.12 383 TRP A N 1
ATOM 2938 C CA . TRP A 1 383 ? 12.046 -2.849 -19.530 1.00 96.12 383 TRP A CA 1
ATOM 2939 C C . TRP A 1 383 ? 13.316 -3.551 -20.011 1.00 96.12 383 TRP A C 1
ATOM 2941 O O . TRP A 1 383 ? 13.903 -3.183 -21.040 1.00 96.12 383 TRP A O 1
ATOM 2951 N N . LEU A 1 384 ? 13.705 -4.601 -19.290 1.00 95.19 384 LEU A N 1
ATOM 2952 C CA . LEU A 1 384 ? 14.804 -5.494 -19.630 1.00 95.19 384 LEU A CA 1
ATOM 2953 C C . LEU A 1 384 ? 14.263 -6.924 -19.832 1.00 95.19 384 LEU A C 1
ATOM 2955 O O . LEU A 1 384 ? 13.833 -7.557 -18.864 1.00 95.19 384 LEU A O 1
ATOM 2959 N N . PRO A 1 385 ? 14.254 -7.453 -21.070 1.00 94.62 385 PRO A N 1
ATOM 2960 C CA . PRO A 1 385 ? 13.794 -8.814 -21.333 1.00 94.62 385 PRO A CA 1
ATOM 2961 C C . PRO A 1 385 ? 14.819 -9.849 -20.876 1.00 94.62 385 PRO A C 1
ATOM 2963 O O . PRO A 1 385 ? 16.014 -9.618 -21.017 1.00 94.62 385 PRO A O 1
ATOM 2966 N N . ALA A 1 386 ? 14.375 -11.011 -20.394 1.00 93.75 386 ALA A N 1
ATOM 2967 C CA . ALA A 1 386 ? 15.254 -12.071 -19.887 1.00 93.75 386 ALA A CA 1
ATOM 2968 C C . ALA A 1 386 ? 16.349 -12.510 -20.879 1.00 93.75 386 ALA A C 1
ATOM 2970 O O . ALA A 1 386 ? 17.443 -12.884 -20.472 1.00 93.75 386 ALA A O 1
ATOM 2971 N N . GLY A 1 387 ? 16.059 -12.468 -22.181 1.00 87.56 387 GLY A N 1
ATOM 2972 C CA . GLY A 1 387 ? 17.009 -12.780 -23.246 1.00 87.56 387 GLY A CA 1
ATOM 2973 C C . GLY A 1 387 ? 17.935 -11.628 -23.650 1.00 87.56 387 GLY A C 1
ATOM 2974 O O . GLY A 1 387 ? 18.652 -11.773 -24.642 1.00 87.56 387 GLY A O 1
ATOM 2975 N N . ALA A 1 388 ? 17.906 -10.480 -22.964 1.00 84.81 388 ALA A N 1
ATOM 2976 C CA . ALA A 1 388 ? 18.840 -9.386 -23.215 1.00 84.81 388 ALA A CA 1
ATOM 2977 C C . ALA A 1 388 ? 20.274 -9.781 -22.840 1.00 84.81 388 ALA A C 1
ATOM 2979 O O . ALA A 1 388 ? 20.515 -10.540 -21.902 1.00 84.81 388 ALA A O 1
ATOM 2980 N N . ALA A 1 389 ? 21.242 -9.208 -23.555 1.00 82.56 389 ALA A N 1
ATOM 2981 C CA . ALA A 1 389 ? 22.615 -9.183 -23.072 1.00 82.56 389 ALA A CA 1
ATOM 2982 C C . ALA A 1 389 ? 22.705 -8.380 -21.762 1.00 82.56 389 ALA A C 1
ATOM 2984 O O . ALA A 1 389 ? 21.845 -7.541 -21.473 1.00 82.56 389 ALA A O 1
ATOM 2985 N N . GLU A 1 390 ? 23.769 -8.622 -20.992 1.00 86.94 390 GLU A N 1
ATOM 2986 C CA . GLU A 1 390 ? 24.066 -7.846 -19.786 1.00 86.94 390 GLU A CA 1
ATOM 2987 C C . GLU A 1 390 ? 24.004 -6.345 -20.101 1.00 86.94 390 GLU A C 1
ATOM 2989 O O . GLU A 1 390 ? 24.688 -5.855 -21.001 1.00 86.94 390 GLU A O 1
ATOM 2994 N N . THR A 1 391 ? 23.134 -5.635 -19.383 1.00 90.44 391 THR A N 1
ATOM 2995 C CA . THR A 1 391 ? 22.870 -4.212 -19.612 1.00 90.44 391 THR A CA 1
ATOM 2996 C C . THR A 1 391 ? 23.600 -3.392 -18.555 1.00 90.44 391 THR A C 1
ATOM 2998 O O . THR A 1 391 ? 23.424 -3.628 -17.360 1.00 90.44 391 THR A O 1
ATOM 3001 N N . GLU A 1 392 ? 24.423 -2.434 -18.979 1.00 93.19 392 GLU A N 1
ATOM 3002 C CA . GLU A 1 392 ? 25.159 -1.543 -18.077 1.00 93.19 392 GLU A CA 1
ATOM 3003 C C . GLU A 1 392 ? 24.459 -0.180 -17.975 1.00 93.19 392 GLU A C 1
ATOM 3005 O O . GLU A 1 392 ? 24.117 0.441 -18.983 1.00 93.19 392 GLU A O 1
ATOM 3010 N N . PHE A 1 393 ? 24.258 0.281 -16.743 1.00 93.88 393 PHE A N 1
ATOM 3011 C CA . PHE A 1 393 ? 23.811 1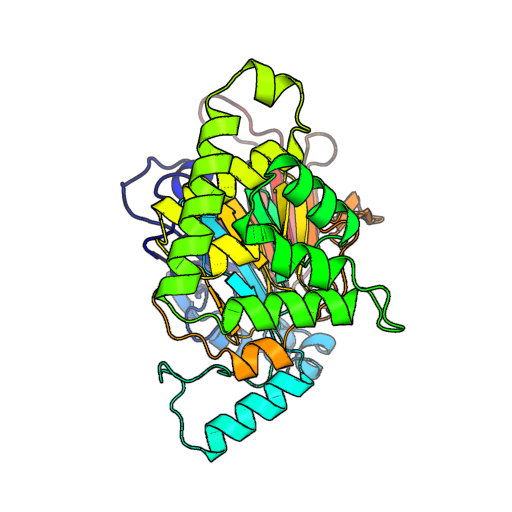.627 -16.408 1.00 93.88 393 PHE A CA 1
ATOM 3012 C C . PHE A 1 393 ? 24.976 2.366 -15.764 1.00 93.88 393 PHE A C 1
ATOM 3014 O O . PHE A 1 393 ? 25.639 1.815 -14.891 1.00 93.88 393 PHE A O 1
ATOM 3021 N N . ALA A 1 394 ? 25.213 3.610 -16.153 1.00 93.81 394 ALA A N 1
ATOM 3022 C CA . ALA A 1 394 ? 26.230 4.468 -15.557 1.00 93.81 394 ALA A CA 1
ATOM 3023 C C . ALA A 1 394 ? 25.593 5.767 -15.071 1.00 93.81 394 ALA A C 1
ATOM 3025 O O . ALA A 1 394 ? 24.667 6.250 -15.715 1.00 93.81 394 ALA A O 1
ATOM 3026 N N . VAL A 1 395 ? 26.091 6.381 -13.997 1.00 93.19 395 VAL A N 1
ATOM 3027 C CA . VAL A 1 395 ? 25.658 7.735 -13.608 1.00 93.19 395 VAL A CA 1
ATOM 3028 C C . VAL A 1 395 ? 25.815 8.671 -14.809 1.00 93.19 395 VAL A C 1
ATOM 3030 O O . VAL A 1 395 ? 26.875 8.739 -15.444 1.00 93.19 395 VAL A O 1
ATOM 3033 N N . ALA A 1 396 ? 24.744 9.378 -15.159 1.00 87.06 396 ALA A N 1
ATOM 3034 C CA . ALA A 1 396 ? 24.764 10.331 -16.252 1.00 87.06 396 ALA A CA 1
ATOM 3035 C C . ALA A 1 396 ? 25.496 11.601 -15.794 1.00 87.06 396 ALA A C 1
ATOM 3037 O O . ALA A 1 396 ? 24.880 12.570 -15.374 1.00 87.06 396 ALA A O 1
ATOM 3038 N N . GLY A 1 397 ? 26.828 11.621 -15.895 1.00 67.69 397 GLY A N 1
ATOM 3039 C CA . GLY A 1 397 ? 27.583 12.860 -15.689 1.00 67.69 397 GLY A CA 1
ATOM 3040 C C . GLY A 1 397 ? 27.087 13.953 -16.646 1.00 67.69 397 GLY A C 1
ATOM 3041 O O . GLY A 1 397 ? 27.023 13.717 -17.859 1.00 67.69 397 GLY A O 1
ATOM 3042 N N . GLY A 1 398 ? 26.715 15.121 -16.113 1.00 53.56 398 GLY A N 1
ATOM 3043 C CA . GLY A 1 398 ? 26.177 16.238 -16.891 1.00 53.56 398 GLY A CA 1
ATOM 3044 C C . GLY A 1 398 ? 26.746 17.601 -16.491 1.00 53.56 398 GLY A C 1
ATOM 3045 O O . GLY A 1 398 ? 26.508 18.083 -15.388 1.00 53.56 398 GLY A O 1
ATOM 3046 N N . GLU A 1 399 ? 27.435 18.257 -17.430 1.00 44.25 399 GLU A N 1
ATOM 3047 C CA . GLU A 1 399 ? 27.481 19.720 -17.518 1.00 44.25 399 GLU A CA 1
ATOM 3048 C C . GLU A 1 399 ? 26.163 20.195 -18.149 1.00 44.25 399 GLU A C 1
ATOM 3050 O O . GLU A 1 399 ? 26.025 20.245 -19.369 1.00 44.25 399 GLU A O 1
ATOM 3055 N N . ALA A 1 400 ? 25.169 20.526 -17.329 1.00 38.12 400 ALA A N 1
ATOM 3056 C CA . ALA A 1 400 ? 24.021 21.319 -17.763 1.00 38.12 400 ALA A CA 1
ATOM 3057 C C . ALA A 1 400 ? 23.449 22.090 -16.568 1.00 38.12 400 ALA A C 1
ATOM 3059 O O . ALA A 1 400 ? 22.436 21.715 -15.996 1.00 38.12 400 ALA A O 1
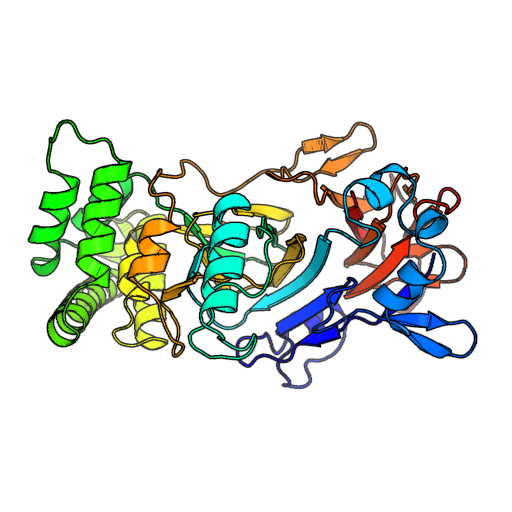ATOM 3060 N N . GLY A 1 401 ? 24.125 23.182 -16.199 1.00 41.19 401 GLY A N 1
ATOM 3061 C CA . GLY A 1 401 ? 23.557 24.215 -15.331 1.00 41.19 401 GLY A CA 1
ATOM 3062 C C . GLY A 1 401 ? 23.433 23.858 -13.848 1.00 41.19 401 GLY A C 1
ATOM 3063 O O . GLY A 1 401 ? 22.327 23.820 -13.328 1.00 41.19 401 GLY A O 1
ATOM 3064 N N . GLY A 1 402 ? 24.563 23.727 -13.149 1.00 38.59 402 GLY A N 1
ATOM 3065 C CA . GLY A 1 402 ? 24.639 24.084 -11.723 1.00 38.59 402 GLY A CA 1
ATOM 3066 C C . GLY A 1 402 ? 25.214 23.032 -10.783 1.00 38.59 402 GLY A C 1
ATOM 3067 O O . GLY A 1 402 ? 26.051 23.387 -9.962 1.00 38.59 402 GLY A O 1
ATOM 3068 N N . GLU A 1 403 ? 24.859 21.758 -10.930 1.00 44.19 403 GLU A N 1
ATOM 3069 C CA . GLU A 1 403 ? 25.377 20.676 -10.084 1.00 44.19 403 GLU A CA 1
ATOM 3070 C C . GLU A 1 403 ? 25.632 19.441 -10.952 1.00 44.19 403 GLU A C 1
ATOM 3072 O O . GLU A 1 403 ? 24.772 19.007 -11.713 1.00 44.19 403 GLU A O 1
ATOM 3077 N N . THR A 1 404 ? 26.850 18.902 -10.901 1.00 54.25 404 THR A N 1
ATOM 3078 C CA . THR A 1 404 ? 27.139 17.605 -11.521 1.00 54.25 404 THR A CA 1
ATOM 3079 C C . THR A 1 404 ? 26.426 16.556 -10.680 1.00 54.25 404 THR A C 1
ATOM 3081 O O . THR A 1 404 ? 26.770 16.386 -9.514 1.00 54.25 404 THR A O 1
ATOM 3084 N N . GLU A 1 405 ? 25.430 15.865 -11.234 1.00 60.09 405 GLU A N 1
ATOM 3085 C CA . GLU A 1 405 ? 24.837 14.710 -10.558 1.00 60.09 405 GLU A CA 1
ATOM 3086 C C . GLU A 1 405 ? 25.930 13.649 -10.364 1.00 60.09 405 GLU A C 1
ATOM 3088 O O . GLU A 1 405 ? 26.415 13.031 -11.313 1.00 60.09 405 GLU A O 1
ATOM 3093 N N . THR A 1 406 ? 26.387 13.500 -9.120 1.00 78.38 406 THR A N 1
ATOM 3094 C CA . THR A 1 406 ? 27.457 12.569 -8.726 1.00 78.38 406 THR A CA 1
ATOM 3095 C C . THR A 1 406 ? 26.924 11.219 -8.260 1.00 78.38 406 THR A C 1
ATOM 3097 O O . THR A 1 406 ? 27.712 10.315 -7.974 1.00 78.38 406 THR A O 1
ATOM 3100 N N . SER A 1 407 ? 25.600 11.079 -8.174 1.00 91.50 407 SER A N 1
ATOM 3101 C CA . SER A 1 407 ? 24.930 9.860 -7.739 1.00 91.50 407 SER A CA 1
ATOM 3102 C C . SER A 1 407 ? 23.591 9.666 -8.440 1.00 91.50 407 SER A C 1
ATOM 3104 O O . SER A 1 407 ? 22.993 10.623 -8.934 1.00 91.50 407 SER A O 1
ATOM 3106 N N . ALA A 1 408 ? 23.128 8.420 -8.468 1.00 95.12 408 ALA A N 1
ATOM 3107 C CA . ALA A 1 408 ? 21.796 8.065 -8.932 1.00 95.12 408 ALA A CA 1
ATOM 3108 C C . ALA A 1 408 ? 21.217 6.938 -8.073 1.00 95.12 408 ALA A C 1
ATOM 3110 O O . ALA A 1 408 ? 21.954 6.071 -7.608 1.00 95.12 408 ALA A O 1
ATOM 3111 N N . GLU A 1 409 ? 19.902 6.931 -7.883 1.00 96.50 409 GLU A N 1
ATOM 3112 C CA . GLU A 1 409 ? 19.189 5.855 -7.193 1.00 96.50 409 GLU A CA 1
ATOM 3113 C C . GLU A 1 409 ? 18.270 5.129 -8.167 1.00 96.50 409 GLU A C 1
ATOM 3115 O O . GLU A 1 409 ? 17.510 5.755 -8.915 1.00 96.50 409 GLU A O 1
ATOM 3120 N N . LEU A 1 410 ? 18.357 3.800 -8.143 1.00 96.69 410 LEU A N 1
ATOM 3121 C CA . LEU A 1 410 ? 17.560 2.916 -8.972 1.00 96.69 410 LEU A CA 1
ATOM 3122 C C . LEU A 1 410 ? 16.861 1.862 -8.123 1.00 96.69 410 LEU A C 1
ATOM 3124 O O . LEU A 1 410 ? 17.449 1.293 -7.201 1.00 96.69 410 LEU A O 1
ATOM 3128 N N . PHE A 1 411 ? 15.641 1.536 -8.525 1.00 98.00 411 PHE A N 1
ATOM 3129 C CA . PHE A 1 411 ? 14.902 0.367 -8.084 1.00 98.00 411 PHE A CA 1
ATOM 3130 C C . PHE A 1 411 ? 14.816 -0.649 -9.214 1.00 98.00 411 PHE A C 1
ATOM 3132 O O . PHE A 1 411 ? 14.594 -0.299 -10.372 1.00 98.00 411 PHE A O 1
ATOM 3139 N N . ILE A 1 412 ? 14.995 -1.920 -8.873 1.00 96.69 412 ILE A N 1
ATOM 3140 C CA . ILE A 1 412 ? 15.022 -3.025 -9.825 1.00 96.69 412 ILE A CA 1
ATOM 3141 C C . ILE A 1 412 ? 14.012 -4.053 -9.355 1.00 96.69 412 ILE A C 1
ATOM 3143 O O . ILE A 1 412 ? 14.219 -4.730 -8.348 1.00 96.69 412 ILE A O 1
ATOM 3147 N N . ALA A 1 413 ? 12.915 -4.141 -10.095 1.00 97.00 413 ALA A N 1
ATOM 3148 C CA . ALA A 1 413 ? 11.890 -5.151 -9.921 1.00 97.00 413 ALA A CA 1
ATOM 3149 C C . ALA A 1 413 ? 12.174 -6.308 -10.878 1.00 97.00 413 ALA A C 1
ATOM 3151 O O . ALA A 1 413 ? 12.280 -6.090 -12.085 1.00 97.00 413 ALA A O 1
ATOM 3152 N N . ARG A 1 414 ? 12.313 -7.525 -10.359 1.00 93.75 414 ARG A N 1
ATOM 3153 C CA . ARG A 1 414 ? 12.598 -8.734 -11.149 1.00 93.75 414 ARG A CA 1
ATOM 3154 C C . ARG A 1 414 ? 11.960 -9.969 -10.524 1.00 93.75 414 ARG A C 1
ATOM 3156 O O . ARG A 1 414 ? 11.367 -9.866 -9.463 1.00 93.75 414 ARG A O 1
ATOM 3163 N N . THR A 1 415 ? 12.094 -11.118 -11.170 1.00 89.00 415 THR A N 1
ATOM 3164 C CA . THR A 1 415 ? 11.594 -12.442 -10.728 1.00 89.00 415 THR A CA 1
ATOM 3165 C C .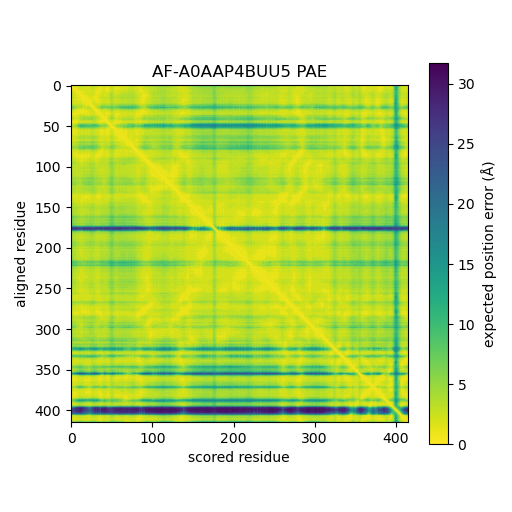 THR A 1 415 ? 12.706 -13.418 -10.431 1.00 89.00 415 THR A C 1
ATOM 3167 O O . THR A 1 415 ? 13.744 -13.311 -11.121 1.00 89.00 415 THR A O 1
#

Foldseek 3Di:
DFWKDWFWDQDPQADQQDQCVLQVHGRPSTGTFKTKDFQFPVTFIFTQDPVRDTDGPFVVCVVPVCQFFNPVCCVVVVSGQFKMKMKGFGPFKDFKWFKFALQLLLVLVVVCVVVVADLPHLPRQHNDSHTKKKKKFAQAWWKKWWFFAQLVVLLLLCVLLVQPLCVVLNCLSVPPDPDDQLVSLLVSLLVLVPDDLVSLLVSLVSSLVSLVVCLVDPVSVVVDDVQSNLLSVVLNVLCVQFPSKSVSVVSSRTRTDTDHGGKMFIHDWQMIMMTGGHITIMMITDTPRIAGSISDPGDHPSVVNSVRHRSDHDHDRIWFFDADPQGWTWTDTPDPSKTKIKDKAALVRFKDKDQAQGKKKKAWRDAWKDWPNDIHGHPIIGIDGNNDDTTMIGGPQDPDPDDGPRMTMMMMMTD

Sequence (415 aa):
MQPLRPAIRRYPWGSTTLIPELAGQPATGDHIAELWFGAHTAGPAHVVASDDTLISLGDYIAADPHHHLGARVHQHADGRLPFMLKLLAADEPLSLQAHPTRAEAEAGFARENAAGLALDDPQRNYKDPNHKPELIVALTRFRALAGFRPIARTQELFAVLDCSELAPYVEILASASSAGESEQLHALFRRWVTLADDVREGLIRSVVDVASTILADDSACESVAEWILDSLRTVVDLQRRYPGDIGVLSALLLHHVTLEPGQAICLKSGQLHAYLEGMGVEIMANSDNVLRGGLTEKHVDVPELLEVLDFSSVQDPIVEPYSSADGRLRYPAHSDEFVLERVELTCEQPTLRCGHDGPAIVLVTRGAVRCEDQIIRPTEAVWLPAGAAETEFAVAGGEAGGETETSAELFIART

Organism: NCBI:txid43769

Solvent-accessible surface area (backbone atoms only — not comparable to full-atom values): 21348 Å² total; per-residue (Å²): 123,41,53,46,46,57,26,77,38,66,42,90,46,15,18,42,43,61,59,34,52,55,54,76,38,79,60,83,72,56,40,42,19,34,38,28,46,33,49,46,87,94,47,40,9,23,35,60,44,100,85,72,46,76,40,46,37,44,61,58,32,63,76,42,32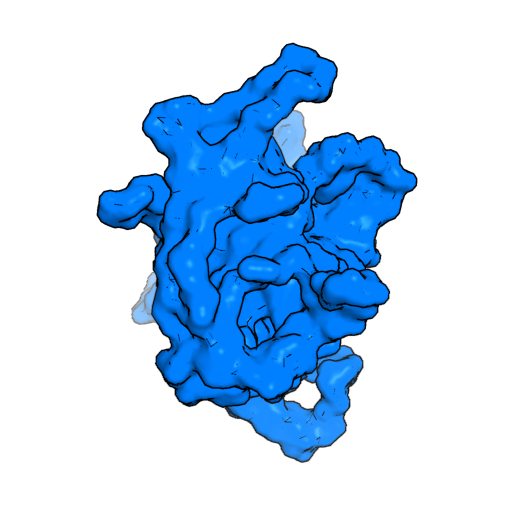,59,47,30,28,13,71,67,40,26,68,74,40,77,54,43,81,44,40,36,40,29,43,40,22,30,68,37,62,47,45,26,31,29,19,38,44,43,70,52,15,38,52,45,23,51,51,43,52,74,72,66,58,51,83,82,38,80,85,55,49,45,67,39,54,39,32,43,48,37,35,38,33,19,67,33,65,24,35,29,36,48,22,37,37,47,64,70,59,43,50,54,48,48,61,72,52,67,44,77,86,47,48,76,57,52,49,48,68,63,53,87,53,99,62,54,73,32,55,35,45,44,53,48,51,54,54,60,78,64,46,56,67,72,59,41,33,49,47,51,49,56,51,40,53,44,39,51,51,44,74,71,32,71,72,54,47,76,76,47,59,65,73,52,54,53,46,39,54,48,37,46,51,40,35,71,79,36,70,66,36,60,25,37,61,52,52,68,44,33,33,78,43,74,32,52,61,72,32,28,39,53,47,53,52,10,35,48,28,27,52,37,34,33,30,26,48,33,38,29,33,70,47,73,38,54,38,42,63,28,48,62,96,64,79,61,58,63,72,63,36,63,72,42,46,52,46,58,58,42,92,69,56,70,45,73,61,46,77,46,100,86,71,33,34,34,48,76,66,99,55,82,52,48,43,50,32,41,39,75,31,29,82,90,45,39,62,48,77,52,71,61,77,23,31,35,40,42,34,26,66,34,51,31,32,28,41,89,98,43,79,44,37,25,82,34,36,33,40,37,42,17,64,54,72,71,44,59,37,29,51,39,75,42,96,75,87,89,66,66,50,59,39,22,31,37,39,39,42,30,88

pLDDT: mean 93.69, std 8.62, range [38.12, 98.81]

Secondary structure (DSSP, 8-state):
-EEEEPEEE--TTBBSSHHHHHTT----S--B-EEEEE--TTS--EEE-TTS-EEEHHHHHHHSHHHHHHHHHHHHTTTS--EEEEEEEESSPPPEEE---HHHHHHHHHHHHHTT--TT-TT---SSS----EEEEESS-EEEEEEEPPHHHHHHHHHHHT-GGGHHHHHHHH---S--HHHHHHHHHHHHHTS-HHHHHHHHHHHHHHHHHHHH-HHHHHHS-HHHHHHHHHHHHHHHHSTT-HHHHHHTTEEEEEEPTT-EEEEPTT--EEEEEEEEEEEEES----EEEES-SS---HHHHHHH---PPPS--EE--EE-TTS-EEPP-S-SS-EEEEEEE-SSS-EEEE--SS-EEEEEEES-EEETTEEE-TT-EEEE-TTSPPEEEEE----SSS-----EEEEEEE-

Nearest PDB structures (foldseek):
  5zt5-assembly1_A  TM=9.070E-01  e=3.845E-40  Salmonella enterica subsp. enterica serovar Typhimurium str. LT2
  5zvx-assembly1_A  TM=9.060E-01  e=4.546E-40  Salmonella enterica subsp. enterica serovar Typhimurium str. LT2
  5zt4-assembly1_A  TM=9.049E-01  e=5.083E-40  Salmonella enterica subsp. enterica serovar Typhimurium str. LT2
  5zuw-assembly1_A  TM=9.053E-01  e=9.937E-40  Salmonella enterica subsp. enterica serovar Typhimurium str. LT2
  5zv0-assembly1_A  TM=9.054E-01  e=2.172E-39  Salmonella enterica subsp. enterica serovar Typhimurium str. LT2